Protein AF-A0A1R1YJP2-F1 (afdb_monomer_lite)

Sequence (552 aa):
MIERTWSIDQLESEEISKKDIIEFLHTNASNSFLIENKLNGKLQNVAKVSKKPALITAYNLLFETECFRAENEEEISAAKKEKPRAEVVKAAPEKVVEEVKEVPKFKKTVNKKGNNTLFPKKGDMVSVLYKGTFEDGKVFDSNIDKKGKSKPLRFKVGTGRVIRGWDEGLMTMSVGEKATLRIESDWACDPVIGAEKEEYNLVLEDTIGKKFAADEPVNQEVDFKRRFDFMQQHSGQHLLSAILENKYGAETVSWELGKKRSFVELKVSGGNKITEQVLESVERECNEAIVAGVEVKIEIKDSEKEERPESMPEDYVGGVVRFINIKGIDRNPCCGTHVERLSDLQILKLGVAESGRSGNVKVPFWVGQRVNDYLGSSILIEKQLNILLSTGPELYVDAVKRLLQNQRENLKTIKGLLIEIAAQEACTLANQIKAQIDAQNASGSENNKIVAKLHRADGTLDFILTVSNKATAELAGVLGAGRQTQVAVVVSAGSDKTGGPIIVFGNSAELIGETVEKLKDHFPELKGGGKPTRWQGKSAHWKGREAAFQSL

Secondary structure (DSSP, 8-state):
----SS-HHHHHSTTS-HHHHHHHHHHHB-HHHHHHTT--S-HHHHHHH--HHHHHHHHHHHHHHT-BPPTT----PPP--------------PPP-----PPP-EEEEEEE---SS--PPTT-EEEEEEEEEETT--EEEESB-TTS-B--EEEETTSSSS-HHHHHHHHTPPTT-EEEEEE-HHHH--TTS---S--EEEEEEEE---PPPTT---PPPP-HHHHHHHHHHHHHHHHHHHHHHHHH-EEEEEEEE-SS-EEEEEEE-TT----HHHHHHHHHHHHHHHHTT-BEEEEEEEGGGSPPPTTS-TT--SSEEEEEEETTTEEEE--S---SBGGGG--EEE---EE-GGG-EEEEEEETHHHHHHHHHHHHHHHHHHHHHTS-GGGHHHHHHHHHHHHHHHHHHHHHHHHHHHHHHHHHHHHHHHHHHHHHHHHT-S--EEEEEEEETT--HHHHHHHHHHHHHHTTTTS-TT-S-EEEEEEEES-TTT-EEEEEEES-HHHHHHHHHHHHHH-TT-EEEEETTEEEEEES--TTHHHHHHH-

Structure (mmCIF, N/CA/C/O backbone):
data_AF-A0A1R1YJP2-F1
#
_entry.id   AF-A0A1R1YJP2-F1
#
loop_
_atom_site.group_PDB
_atom_site.id
_atom_site.type_symbol
_atom_site.label_atom_id
_atom_site.label_alt_id
_atom_site.label_comp_id
_atom_site.label_asym_id
_atom_site.label_entity_id
_atom_site.label_seq_id
_atom_site.pdbx_PDB_ins_code
_atom_site.Cartn_x
_atom_site.Cartn_y
_atom_site.Cartn_z
_atom_site.occupancy
_atom_site.B_iso_or_equiv
_atom_site.auth_seq_id
_atom_site.auth_comp_id
_atom_site.auth_asym_id
_atom_site.auth_atom_id
_atom_site.pdbx_PDB_model_num
ATOM 1 N N . MET A 1 1 ? 19.714 11.465 3.414 1.00 54.19 1 MET A N 1
ATOM 2 C CA . MET A 1 1 ? 18.446 10.774 3.723 1.00 54.19 1 MET A CA 1
ATOM 3 C C . MET A 1 1 ? 17.939 11.354 5.025 1.00 54.19 1 MET A C 1
ATOM 5 O O . MET A 1 1 ? 18.766 11.650 5.876 1.00 54.19 1 MET A O 1
ATOM 9 N N . ILE A 1 2 ? 16.638 11.606 5.134 1.00 72.38 2 ILE A N 1
ATOM 10 C CA . ILE A 1 2 ? 16.030 12.138 6.356 1.00 72.38 2 ILE A CA 1
ATOM 11 C C . ILE A 1 2 ? 15.798 10.949 7.291 1.00 72.38 2 ILE A C 1
ATOM 13 O O . ILE A 1 2 ? 15.164 9.978 6.889 1.00 72.38 2 ILE A O 1
ATOM 17 N N . GLU A 1 3 ? 16.364 10.992 8.495 1.00 76.19 3 GLU A N 1
ATOM 18 C CA . GLU A 1 3 ? 16.235 9.928 9.497 1.00 76.19 3 GLU A CA 1
ATOM 19 C C . GLU A 1 3 ? 15.012 10.148 10.398 1.00 76.19 3 GLU A C 1
ATOM 21 O O . GLU A 1 3 ? 14.493 11.263 10.516 1.00 76.19 3 GLU A O 1
ATOM 26 N N . ARG A 1 4 ? 14.543 9.075 11.050 1.00 85.44 4 ARG A N 1
ATOM 27 C CA . ARG A 1 4 ? 13.465 9.167 12.041 1.00 85.44 4 ARG A CA 1
ATOM 28 C C . ARG A 1 4 ? 13.967 9.924 13.265 1.00 85.44 4 ARG A C 1
ATOM 30 O O . ARG A 1 4 ? 14.731 9.394 14.061 1.00 85.44 4 ARG A O 1
ATOM 37 N N . THR A 1 5 ? 13.495 11.153 13.429 1.00 83.25 5 THR A N 1
ATOM 38 C CA . THR A 1 5 ? 13.763 11.981 14.613 1.00 83.25 5 THR A CA 1
ATOM 39 C C . THR A 1 5 ? 13.174 11.391 15.893 1.00 83.25 5 THR A C 1
ATOM 41 O O . THR A 1 5 ? 13.728 11.607 16.966 1.00 83.25 5 THR A O 1
ATOM 44 N N . TRP A 1 6 ? 12.066 10.651 15.792 1.00 87.56 6 TRP A N 1
ATOM 45 C CA . TRP A 1 6 ? 11.344 10.139 16.954 1.00 87.56 6 TRP A CA 1
ATOM 46 C C . TRP A 1 6 ? 10.919 8.683 16.765 1.00 87.56 6 TRP A C 1
ATOM 48 O O . TRP A 1 6 ? 10.490 8.281 15.678 1.00 87.56 6 TRP A O 1
ATOM 58 N N . SER A 1 7 ? 11.006 7.895 17.839 1.00 82.56 7 SER A N 1
ATOM 59 C CA . SER A 1 7 ? 10.410 6.559 17.896 1.00 82.56 7 SER A CA 1
ATOM 60 C C . SER A 1 7 ? 8.882 6.637 18.017 1.00 82.56 7 SER A C 1
ATOM 62 O O . SER A 1 7 ? 8.318 7.679 18.358 1.00 82.56 7 SER A O 1
ATOM 64 N N . ILE A 1 8 ? 8.192 5.522 17.753 1.00 73.94 8 ILE A N 1
ATOM 65 C CA . ILE A 1 8 ? 6.727 5.441 17.896 1.00 73.94 8 ILE A CA 1
ATOM 66 C C . ILE A 1 8 ? 6.315 5.769 19.340 1.00 73.94 8 ILE A C 1
ATOM 68 O O . ILE A 1 8 ? 5.415 6.580 19.549 1.00 73.94 8 ILE A O 1
ATOM 72 N N . ASP A 1 9 ? 7.049 5.246 20.323 1.00 76.81 9 ASP A N 1
ATOM 73 C CA . ASP A 1 9 ? 6.791 5.496 21.745 1.00 76.81 9 ASP A CA 1
ATOM 74 C C . ASP A 1 9 ? 6.998 6.973 22.129 1.00 76.81 9 ASP A C 1
ATOM 76 O O . ASP A 1 9 ? 6.254 7.523 22.941 1.00 76.81 9 ASP A O 1
ATOM 80 N N . GLN A 1 10 ? 7.975 7.650 21.514 1.00 80.75 10 GLN A N 1
ATOM 81 C CA . GLN A 1 10 ? 8.209 9.084 21.721 1.00 80.75 10 GLN A CA 1
ATOM 82 C C . GLN A 1 10 ? 7.110 9.942 21.083 1.00 80.75 10 GLN A C 1
ATOM 84 O O . GLN A 1 10 ? 6.685 10.937 21.663 1.00 80.75 10 GLN A O 1
ATOM 89 N N . LEU A 1 11 ? 6.609 9.556 19.909 1.00 83.00 11 LEU A N 1
ATOM 90 C CA . LEU A 1 11 ? 5.522 10.262 19.224 1.00 83.00 11 LEU A CA 1
ATOM 91 C C . LEU A 1 11 ? 4.197 10.191 19.992 1.00 83.00 11 LEU A C 1
ATOM 93 O O . LEU A 1 11 ? 3.402 11.136 19.948 1.00 83.00 11 LEU A O 1
ATOM 97 N N . GLU A 1 12 ? 3.960 9.090 20.705 1.00 79.50 12 GLU A N 1
ATOM 98 C CA . GLU A 1 12 ? 2.789 8.907 21.565 1.00 79.50 12 GLU A CA 1
ATOM 99 C C . GLU A 1 12 ? 2.918 9.622 22.922 1.00 79.50 12 GLU A C 1
ATOM 101 O O . GLU A 1 12 ? 1.894 9.928 23.541 1.00 79.50 12 GLU A O 1
ATOM 106 N N . SER A 1 13 ? 4.137 9.973 23.350 1.00 84.38 13 SER A N 1
ATOM 107 C CA . SER A 1 13 ? 4.399 10.678 24.613 1.00 84.38 13 SER A CA 1
ATOM 108 C C . SER A 1 13 ? 3.902 12.132 24.593 1.00 84.38 13 SER A C 1
ATOM 110 O O . SER A 1 13 ? 3.737 12.740 23.534 1.00 84.38 13 SER A O 1
ATOM 112 N N . GLU A 1 14 ? 3.652 12.735 25.761 1.00 78.81 14 GLU A N 1
ATOM 113 C CA . GLU A 1 14 ? 3.252 14.152 25.855 1.00 78.81 14 GLU A CA 1
ATOM 114 C C . GLU A 1 14 ? 4.394 15.140 25.559 1.00 78.81 14 GLU A C 1
ATOM 116 O O . GLU A 1 14 ? 4.124 16.320 25.340 1.00 78.81 14 GLU A O 1
ATOM 121 N N . GLU A 1 15 ? 5.642 14.667 25.488 1.00 79.31 15 GLU A N 1
ATOM 122 C CA . GLU A 1 15 ? 6.829 15.506 25.277 1.00 79.31 15 GLU A CA 1
ATOM 123 C C . GLU A 1 15 ? 6.891 16.091 23.861 1.00 79.31 15 GLU A C 1
ATOM 125 O O . GLU A 1 15 ? 7.400 17.193 23.671 1.00 79.31 15 GLU A O 1
ATOM 130 N N . ILE A 1 16 ? 6.327 15.390 22.871 1.00 87.38 16 ILE A N 1
ATOM 131 C CA . ILE A 1 16 ? 6.286 15.857 21.482 1.00 87.38 16 ILE A CA 1
ATOM 132 C C . ILE A 1 16 ? 4.941 16.515 21.198 1.00 87.38 16 ILE A C 1
ATOM 134 O O . ILE A 1 16 ? 3.874 15.883 21.250 1.00 87.38 16 ILE A O 1
ATOM 138 N N . SER A 1 17 ? 4.962 17.800 20.850 1.00 89.25 17 SER A N 1
ATOM 139 C CA . SER A 1 17 ? 3.737 18.523 20.543 1.00 89.25 17 SER A CA 1
ATOM 140 C C . SER A 1 17 ? 3.237 18.194 19.131 1.00 89.25 17 SER A C 1
ATOM 142 O O . SER A 1 17 ? 3.983 17.815 18.229 1.00 89.25 17 SER A O 1
ATOM 144 N N . LYS A 1 18 ? 1.935 18.400 18.884 1.00 89.69 18 LYS A N 1
ATOM 145 C CA . LYS A 1 18 ? 1.376 18.286 17.520 1.00 89.69 18 LYS A CA 1
ATOM 146 C C . LYS A 1 18 ? 2.067 19.232 16.538 1.00 89.69 18 LYS A C 1
ATOM 148 O O . LYS A 1 18 ? 2.082 18.954 15.345 1.00 89.69 18 LYS A O 1
ATOM 153 N N . LYS A 1 19 ? 2.563 20.368 17.033 1.00 87.94 19 LYS A N 1
ATOM 154 C CA . LYS A 1 19 ? 3.185 21.400 16.212 1.00 87.94 19 LYS A CA 1
ATOM 155 C C . LYS A 1 19 ? 4.533 20.914 15.679 1.00 87.94 19 LYS A C 1
ATOM 157 O O . LYS A 1 19 ? 4.763 21.069 14.488 1.00 87.94 19 LYS A O 1
ATOM 162 N N . ASP A 1 20 ? 5.313 20.230 16.512 1.00 89.62 20 ASP A N 1
ATOM 163 C CA . ASP A 1 20 ? 6.629 19.690 16.142 1.00 89.62 20 ASP A CA 1
ATOM 164 C C . ASP A 1 20 ? 6.497 18.616 15.054 1.00 89.62 20 ASP A C 1
ATOM 166 O O . ASP A 1 20 ? 7.222 18.632 14.063 1.00 89.62 20 ASP A O 1
ATOM 170 N N . ILE A 1 21 ? 5.494 17.737 15.172 1.00 91.19 21 ILE A N 1
ATOM 171 C CA . ILE A 1 21 ? 5.219 16.707 14.156 1.00 91.19 21 ILE A CA 1
ATOM 172 C C . ILE A 1 21 ? 4.808 17.350 12.823 1.00 91.19 21 ILE A C 1
ATOM 174 O O . ILE A 1 21 ? 5.260 16.926 11.761 1.00 91.19 21 ILE A O 1
ATOM 178 N N . ILE A 1 22 ? 3.963 18.386 12.857 1.00 89.94 22 ILE A N 1
ATOM 179 C CA . ILE A 1 22 ? 3.540 19.099 11.641 1.00 89.94 22 ILE A CA 1
ATOM 180 C C . ILE A 1 22 ? 4.726 19.825 10.999 1.00 89.94 22 ILE A C 1
ATOM 182 O O . ILE A 1 22 ? 4.862 19.781 9.781 1.00 89.94 22 ILE A O 1
ATOM 186 N N . GLU A 1 23 ? 5.577 20.472 11.791 1.00 91.44 23 GLU A N 1
ATOM 187 C CA . GLU A 1 23 ? 6.758 21.199 11.316 1.00 91.44 23 GLU A CA 1
ATOM 188 C C . GLU A 1 23 ? 7.781 20.259 10.678 1.00 91.44 23 GLU A C 1
ATOM 190 O O . GLU A 1 23 ? 8.291 20.538 9.591 1.00 91.44 23 GLU A O 1
ATOM 195 N N . PHE A 1 24 ? 7.981 19.085 11.280 1.00 92.31 24 PHE A N 1
ATOM 196 C CA . PHE A 1 24 ? 8.791 18.032 10.690 1.00 92.31 24 PHE A CA 1
ATOM 197 C C . PHE A 1 24 ? 8.223 17.578 9.342 1.00 92.31 24 PHE A C 1
ATOM 199 O O . PHE A 1 24 ? 8.949 17.552 8.350 1.00 92.31 24 PHE A O 1
ATOM 206 N N . LEU A 1 25 ? 6.927 17.256 9.283 1.00 90.31 25 LEU A N 1
ATOM 207 C CA . LEU A 1 25 ? 6.276 16.813 8.048 1.00 90.31 25 LEU A CA 1
ATOM 208 C C . LEU A 1 25 ? 6.334 17.894 6.962 1.00 90.31 25 LEU A C 1
ATOM 210 O O . LEU A 1 25 ? 6.620 17.585 5.814 1.00 90.31 25 LEU A O 1
ATOM 214 N N . HIS A 1 26 ? 6.124 19.163 7.313 1.00 87.94 26 HIS A N 1
ATOM 215 C CA . HIS A 1 26 ? 6.186 20.285 6.369 1.00 87.94 26 HIS A CA 1
ATOM 216 C C . HIS A 1 26 ? 7.583 20.547 5.831 1.00 87.94 26 HIS A C 1
ATOM 218 O O . HIS A 1 26 ? 7.704 20.984 4.691 1.00 87.94 26 HIS A O 1
ATOM 224 N N . THR A 1 27 ? 8.613 20.288 6.632 1.00 88.00 27 THR A N 1
ATOM 225 C CA . THR A 1 27 ? 10.015 20.456 6.234 1.00 88.00 27 THR A CA 1
ATOM 226 C C . THR A 1 27 ? 10.480 19.307 5.340 1.00 88.00 27 THR A C 1
ATOM 228 O O . THR A 1 27 ? 11.178 19.535 4.355 1.00 88.00 27 THR A O 1
ATOM 231 N N . ASN A 1 28 ? 10.063 18.079 5.661 1.00 87.31 28 ASN A N 1
ATOM 232 C CA . ASN A 1 28 ? 10.691 16.858 5.155 1.00 87.31 28 ASN A CA 1
ATOM 233 C C . ASN A 1 28 ? 9.854 16.069 4.141 1.00 87.31 28 ASN A C 1
ATOM 235 O O . ASN A 1 28 ? 10.425 15.319 3.351 1.00 87.31 28 ASN A O 1
ATOM 239 N N . ALA A 1 29 ? 8.525 16.191 4.157 1.00 86.31 29 ALA A N 1
ATOM 240 C CA . ALA A 1 29 ? 7.655 15.465 3.235 1.00 86.31 29 ALA A CA 1
ATOM 241 C C . ALA A 1 29 ? 7.499 16.199 1.902 1.00 86.31 29 ALA A C 1
ATOM 243 O O . ALA A 1 29 ? 7.516 17.431 1.854 1.00 86.31 29 ALA A O 1
ATOM 244 N N . SER A 1 30 ? 7.293 15.441 0.824 1.00 88.25 30 SER A N 1
ATOM 245 C CA . SER A 1 30 ? 7.030 16.025 -0.487 1.00 88.25 30 SER A CA 1
ATOM 246 C C . SER A 1 30 ? 5.714 16.803 -0.515 1.00 88.25 30 SER A C 1
ATOM 248 O O . SER A 1 30 ? 4.760 16.533 0.228 1.00 88.25 30 SER A O 1
ATOM 250 N N . ASN A 1 31 ? 5.624 17.759 -1.438 1.00 82.69 31 ASN A N 1
ATOM 251 C CA . ASN A 1 31 ? 4.418 18.568 -1.606 1.00 82.69 31 ASN A CA 1
ATOM 252 C C . ASN A 1 31 ? 3.178 17.709 -1.943 1.00 82.69 31 ASN A C 1
ATOM 254 O O . ASN A 1 31 ? 2.073 18.023 -1.494 1.00 82.69 31 ASN A O 1
ATOM 258 N N . SER A 1 32 ? 3.339 16.604 -2.685 1.00 78.88 32 SER A N 1
ATOM 259 C CA . SER A 1 32 ? 2.242 15.663 -2.968 1.00 78.88 32 SER A CA 1
ATOM 260 C C . SER A 1 32 ? 1.783 14.918 -1.713 1.00 78.88 32 SER A C 1
ATOM 262 O O . SER A 1 32 ? 0.580 14.830 -1.466 1.00 78.88 32 SER A O 1
ATOM 264 N N . PHE A 1 33 ? 2.724 14.474 -0.876 1.00 88.69 33 PHE A N 1
ATOM 265 C CA . PHE A 1 33 ? 2.431 13.752 0.361 1.00 88.69 33 PHE A CA 1
ATOM 266 C C . PHE A 1 33 ? 1.620 14.601 1.349 1.00 88.69 33 PHE A C 1
ATOM 268 O O . PHE A 1 33 ? 0.655 14.127 1.958 1.00 88.69 33 PHE A O 1
ATOM 275 N N . LEU A 1 34 ? 1.975 15.884 1.483 1.00 87.69 34 LEU A N 1
ATOM 276 C CA . LEU A 1 34 ? 1.256 16.823 2.347 1.00 87.69 34 LEU A CA 1
ATOM 277 C C . LEU A 1 34 ? -0.183 17.063 1.874 1.00 87.69 34 LEU A C 1
ATOM 279 O O . LEU A 1 34 ? -1.080 17.210 2.704 1.00 87.69 34 LEU A O 1
ATOM 283 N N . ILE A 1 35 ? -0.426 17.094 0.561 1.00 81.25 35 ILE A N 1
ATOM 284 C CA . ILE A 1 35 ? -1.771 17.268 -0.009 1.00 81.25 35 ILE A CA 1
ATOM 285 C C . ILE A 1 35 ? -2.628 16.017 0.227 1.00 81.25 35 ILE A C 1
ATOM 287 O O . ILE A 1 35 ? -3.758 16.136 0.703 1.00 81.25 35 ILE A O 1
ATOM 291 N N . GLU A 1 36 ? -2.093 14.827 -0.050 1.00 80.94 36 GLU A N 1
ATOM 292 C CA . GLU A 1 36 ? -2.804 13.549 0.113 1.00 80.94 36 GLU A CA 1
ATOM 293 C C . GLU A 1 36 ? -3.234 13.304 1.564 1.00 80.94 36 GLU A C 1
ATOM 295 O O . GLU A 1 36 ? -4.360 12.875 1.827 1.00 80.94 36 GLU A O 1
ATOM 300 N N . ASN A 1 37 ? -2.380 13.679 2.519 1.00 84.25 37 ASN A N 1
ATOM 301 C CA . ASN A 1 37 ? -2.656 13.540 3.947 1.00 84.25 37 ASN A CA 1
ATOM 302 C C . ASN A 1 37 ? -3.416 14.737 4.553 1.00 84.25 37 ASN A C 1
ATOM 304 O O . ASN A 1 37 ? -3.619 14.783 5.766 1.00 84.25 37 ASN A O 1
ATOM 308 N N . LYS A 1 38 ? -3.871 15.700 3.733 1.00 85.62 38 LYS A N 1
ATOM 309 C CA . LYS A 1 38 ? -4.572 16.933 4.164 1.00 85.62 38 LYS A CA 1
ATOM 310 C C . LYS A 1 38 ? -3.783 17.765 5.180 1.00 85.62 38 LYS A C 1
ATOM 312 O O . LYS A 1 38 ? -4.355 18.427 6.047 1.00 85.62 38 LYS A O 1
ATOM 317 N N . LEU A 1 39 ? -2.462 17.721 5.072 1.00 88.12 39 LEU A N 1
ATOM 318 C CA . LEU A 1 39 ? -1.533 18.487 5.891 1.00 88.12 39 LEU A CA 1
ATOM 319 C C . LEU A 1 39 ? -1.061 19.755 5.180 1.00 88.12 39 LEU A C 1
ATOM 321 O O . LEU A 1 39 ? -0.306 20.513 5.764 1.00 88.12 39 LEU A O 1
ATOM 325 N N . ASN A 1 40 ? -1.498 20.038 3.955 1.00 84.62 40 ASN A N 1
ATOM 326 C CA . ASN A 1 40 ? -1.121 21.242 3.222 1.00 84.62 40 ASN A CA 1
ATOM 327 C C . ASN A 1 40 ? -1.753 22.527 3.812 1.00 84.62 40 ASN A C 1
ATOM 329 O O . ASN A 1 40 ? -2.931 22.563 4.165 1.00 84.62 40 ASN A O 1
ATOM 333 N N . GLY A 1 41 ? -0.982 23.620 3.875 1.00 79.44 41 GLY A N 1
ATOM 334 C CA . GLY A 1 41 ? -1.446 24.944 4.322 1.00 79.44 41 GLY A CA 1
ATOM 335 C C . GLY A 1 41 ? -0.710 25.488 5.551 1.00 79.44 41 GLY A C 1
ATOM 336 O O . GLY A 1 41 ? 0.253 24.907 6.026 1.00 79.44 41 GLY A O 1
ATOM 337 N N . LYS A 1 42 ? -1.145 26.638 6.089 1.00 80.94 42 LYS A N 1
ATOM 338 C CA . LYS A 1 42 ? -0.459 27.275 7.232 1.00 80.94 42 LYS A CA 1
ATOM 339 C C . LYS A 1 42 ? -0.457 26.355 8.461 1.00 80.94 42 LYS A C 1
ATOM 341 O O . LYS A 1 42 ? -1.529 25.907 8.873 1.00 80.94 42 LYS A O 1
ATOM 346 N N . LEU A 1 43 ? 0.703 26.192 9.109 1.00 84.00 43 LEU A N 1
ATOM 347 C CA . LEU A 1 43 ? 0.898 25.359 10.311 1.00 84.00 43 LEU A CA 1
ATOM 348 C C . LEU A 1 43 ? -0.206 25.533 11.369 1.00 84.00 43 LEU A C 1
ATOM 350 O O . LEU A 1 43 ? -0.732 24.556 11.895 1.00 84.00 43 LEU A O 1
ATOM 354 N N . GLN A 1 44 ? -0.612 26.777 11.646 1.00 80.19 44 GLN A N 1
ATOM 355 C CA . GLN A 1 44 ? -1.656 27.084 12.633 1.00 80.19 44 GLN A CA 1
ATOM 356 C C . GLN A 1 44 ? -3.031 26.496 12.280 1.00 80.19 44 GLN A C 1
ATOM 358 O O . GLN A 1 44 ? -3.797 26.150 13.177 1.00 80.19 44 GLN A O 1
ATOM 363 N N . ASN A 1 45 ? -3.361 26.382 10.993 1.00 80.12 45 ASN A N 1
ATOM 364 C CA . ASN A 1 45 ? -4.627 25.807 10.542 1.00 80.12 45 ASN A CA 1
ATOM 365 C C . ASN A 1 45 ? -4.564 24.277 10.570 1.00 80.12 45 ASN A C 1
ATOM 367 O O . ASN A 1 45 ? -5.490 23.638 11.065 1.00 80.12 45 ASN A O 1
ATOM 371 N N . VAL A 1 46 ? -3.443 23.698 10.132 1.00 85.38 46 VAL A N 1
ATOM 372 C CA . VAL A 1 46 ? -3.212 22.245 10.170 1.00 85.38 46 VAL A CA 1
ATOM 373 C C . VAL A 1 46 ? -3.239 21.733 11.613 1.00 85.38 46 VAL A C 1
ATOM 375 O O . VAL A 1 46 ? -3.892 20.729 11.890 1.00 85.38 46 VAL A O 1
ATOM 378 N N . ALA A 1 47 ? -2.638 22.467 12.556 1.00 85.81 47 ALA A N 1
ATOM 379 C CA . ALA A 1 47 ? -2.631 22.128 13.981 1.00 85.81 47 ALA A CA 1
ATOM 380 C C . ALA A 1 47 ? -4.017 22.206 14.648 1.00 85.81 47 ALA A C 1
ATOM 382 O O . ALA A 1 47 ? -4.275 21.487 15.615 1.00 85.81 47 ALA A O 1
ATOM 383 N N . LYS A 1 48 ? -4.921 23.059 14.140 1.00 84.69 48 LYS A N 1
ATOM 384 C CA . LYS A 1 48 ? -6.310 23.158 14.623 1.00 84.69 48 LYS A CA 1
ATOM 385 C C . LYS A 1 48 ? -7.181 22.000 14.135 1.00 84.69 48 LYS A C 1
ATOM 387 O O . LYS A 1 48 ? -8.052 21.551 14.874 1.00 84.69 48 LYS A O 1
ATOM 392 N N . VAL A 1 49 ? -6.964 21.541 12.902 1.00 83.44 49 VAL A N 1
ATOM 393 C CA . VAL A 1 49 ? -7.816 20.536 12.241 1.00 83.44 49 VAL A CA 1
ATOM 394 C C . VAL A 1 49 ? -7.316 19.104 12.481 1.00 83.44 49 VAL A C 1
ATOM 396 O O . VAL A 1 49 ? -8.123 18.182 12.608 1.00 83.44 49 VAL A O 1
ATOM 399 N N . SER A 1 50 ? -6.002 18.903 12.593 1.00 87.12 50 SER A N 1
ATOM 400 C CA . SER A 1 50 ? -5.389 17.571 12.667 1.00 87.12 50 SER A CA 1
ATOM 401 C C . SER A 1 50 ? -5.283 17.049 14.103 1.00 87.12 50 SER A C 1
ATOM 403 O O . SER A 1 50 ? -4.834 17.736 15.025 1.00 87.12 50 SER A O 1
ATOM 405 N N . LYS A 1 51 ? -5.681 15.788 14.310 1.00 91.50 51 LYS A N 1
ATOM 406 C CA . LYS A 1 51 ? -5.533 15.090 15.598 1.00 91.50 51 LYS A CA 1
ATOM 407 C C . LYS A 1 51 ? -4.158 14.423 15.682 1.00 91.50 51 LYS A C 1
ATOM 409 O O . LYS A 1 51 ? -3.672 13.912 14.681 1.00 91.50 51 LYS A O 1
ATOM 414 N N . LYS A 1 52 ? -3.573 14.364 16.887 1.00 87.38 52 LYS A N 1
ATOM 415 C CA . LYS A 1 52 ? -2.230 13.795 17.119 1.00 87.38 52 LYS A CA 1
ATOM 416 C C . LYS A 1 52 ? -2.065 12.372 16.548 1.00 87.38 52 LYS A C 1
ATOM 418 O O . LYS A 1 52 ? -1.112 12.184 15.808 1.00 87.38 52 LYS A O 1
ATOM 423 N N . PRO A 1 53 ? -3.012 11.427 16.726 1.00 89.56 53 PRO A N 1
ATOM 424 C CA . PRO A 1 53 ? -2.883 10.092 16.133 1.00 89.56 53 PRO A CA 1
ATOM 425 C C . PRO A 1 53 ? -2.783 10.101 14.601 1.00 89.56 53 PRO A C 1
ATOM 427 O O . PRO A 1 53 ? -1.975 9.376 14.042 1.00 89.56 53 PRO A O 1
ATOM 430 N N . ALA A 1 54 ? -3.536 10.972 13.919 1.00 85.75 54 ALA A N 1
ATOM 431 C CA . ALA A 1 54 ? -3.471 11.089 12.461 1.00 85.75 54 ALA A CA 1
ATOM 432 C C . ALA A 1 54 ? -2.118 11.648 11.982 1.00 85.75 54 ALA A C 1
ATOM 434 O O . ALA A 1 54 ? -1.629 11.255 10.929 1.00 85.75 54 ALA A O 1
ATOM 435 N N . LEU A 1 55 ? -1.496 12.529 12.774 1.00 90.50 55 LEU A N 1
ATOM 436 C CA . LEU A 1 55 ? -0.155 13.053 12.502 1.00 90.50 55 LEU A CA 1
ATOM 437 C C . LEU A 1 55 ? 0.926 11.981 12.695 1.00 90.50 55 LEU A C 1
ATOM 439 O O . LEU A 1 55 ? 1.859 11.927 11.906 1.00 90.50 55 LEU A O 1
ATOM 443 N N . ILE A 1 56 ? 0.775 11.106 13.693 1.00 90.75 56 ILE A N 1
ATOM 444 C CA . ILE A 1 56 ? 1.672 9.960 13.914 1.00 90.75 56 ILE A CA 1
ATOM 445 C C . ILE A 1 56 ? 1.546 8.956 12.761 1.00 90.75 56 ILE A C 1
ATOM 447 O O . ILE A 1 56 ? 2.554 8.487 12.240 1.00 90.75 56 ILE A O 1
ATOM 451 N N . THR A 1 57 ? 0.321 8.670 12.302 1.00 90.00 57 THR A N 1
ATOM 452 C CA . THR A 1 57 ? 0.098 7.830 11.115 1.00 90.00 57 THR A CA 1
ATOM 453 C C . THR A 1 57 ? 0.757 8.431 9.876 1.00 90.00 57 THR A C 1
ATOM 455 O O . THR A 1 57 ? 1.462 7.718 9.172 1.00 90.00 57 THR A O 1
ATOM 458 N N . ALA A 1 58 ? 0.592 9.735 9.636 1.00 88.56 58 ALA A N 1
ATOM 459 C CA . ALA A 1 58 ? 1.243 10.415 8.518 1.00 88.56 58 ALA A CA 1
ATOM 460 C C . ALA A 1 58 ? 2.779 10.419 8.647 1.00 88.56 58 ALA A C 1
ATOM 462 O O . ALA A 1 58 ? 3.473 10.244 7.653 1.00 88.56 58 ALA A O 1
ATOM 463 N N . TYR A 1 59 ? 3.320 10.559 9.861 1.00 92.19 59 TYR A N 1
ATOM 464 C CA . TYR A 1 59 ? 4.757 10.441 10.118 1.00 92.19 59 TYR A CA 1
ATOM 465 C C . TYR A 1 59 ? 5.283 9.053 9.756 1.00 92.19 59 TYR A C 1
ATOM 467 O O . TYR A 1 59 ? 6.225 8.946 8.983 1.00 92.19 59 TYR A O 1
ATOM 475 N N . ASN A 1 60 ? 4.648 7.982 10.234 1.00 90.00 60 ASN A N 1
ATOM 476 C CA . ASN A 1 60 ? 5.071 6.623 9.892 1.00 90.00 60 ASN A CA 1
ATOM 477 C C . ASN A 1 60 ? 4.940 6.341 8.390 1.00 90.00 60 ASN A C 1
ATOM 479 O O . ASN A 1 60 ? 5.877 5.820 7.787 1.00 90.00 60 ASN A O 1
ATOM 483 N N . LEU A 1 61 ? 3.831 6.770 7.781 1.00 85.94 61 LEU A N 1
ATOM 484 C CA . LEU A 1 61 ? 3.579 6.591 6.355 1.00 85.94 61 LEU A CA 1
ATOM 485 C C . LEU A 1 61 ? 4.629 7.303 5.489 1.00 85.94 61 LEU A C 1
ATOM 487 O O . LEU A 1 61 ? 5.018 6.764 4.458 1.00 85.94 61 LEU A O 1
ATOM 491 N N . LEU A 1 62 ? 5.132 8.472 5.906 1.00 88.50 62 LEU A N 1
ATOM 492 C CA . LEU A 1 62 ? 6.203 9.185 5.199 1.00 88.50 62 LEU A CA 1
ATOM 493 C C . LEU A 1 62 ? 7.475 8.334 5.088 1.00 88.50 62 LEU A C 1
ATOM 495 O O . LEU A 1 62 ? 8.075 8.257 4.019 1.00 88.50 62 LEU A O 1
ATOM 499 N N . PHE A 1 63 ? 7.868 7.677 6.182 1.00 86.00 63 PHE A N 1
ATOM 500 C CA . PHE A 1 63 ? 9.054 6.819 6.208 1.00 86.00 63 PHE A CA 1
ATOM 501 C C . PHE A 1 63 ? 8.828 5.469 5.521 1.00 86.00 63 PHE A C 1
ATOM 503 O O . PHE A 1 63 ? 9.765 4.928 4.951 1.00 86.00 63 PHE A O 1
ATOM 510 N N . GLU A 1 64 ? 7.610 4.924 5.550 1.00 80.88 64 GLU A N 1
ATOM 511 C CA . GLU A 1 64 ? 7.268 3.683 4.835 1.00 80.88 64 GLU A CA 1
ATOM 512 C C . GLU A 1 64 ? 7.217 3.872 3.314 1.00 80.88 64 GLU A C 1
ATOM 514 O O . GLU A 1 64 ? 7.589 2.975 2.561 1.00 80.88 64 GLU A O 1
ATOM 519 N N . THR A 1 65 ? 6.746 5.034 2.857 1.00 73.69 65 THR A N 1
ATOM 520 C CA . THR A 1 65 ? 6.584 5.347 1.426 1.00 73.69 65 THR A CA 1
ATOM 521 C C . THR A 1 65 ? 7.790 6.059 0.816 1.00 73.69 65 THR A C 1
ATOM 523 O O . THR A 1 65 ? 7.847 6.220 -0.401 1.00 73.69 65 THR A O 1
ATOM 526 N N . GLU A 1 66 ? 8.746 6.485 1.647 1.00 84.94 66 GLU A N 1
ATOM 527 C CA . GLU A 1 66 ? 9.915 7.289 1.268 1.00 84.94 66 GLU A CA 1
ATOM 528 C C . GLU A 1 66 ? 9.559 8.565 0.475 1.00 84.94 66 GLU A C 1
ATOM 530 O O . GLU A 1 66 ? 10.360 9.069 -0.316 1.00 84.94 66 GLU A O 1
ATOM 535 N N . CYS A 1 67 ? 8.364 9.128 0.689 1.00 78.56 67 CYS A N 1
ATOM 536 C CA . CYS A 1 67 ? 7.871 10.326 0.000 1.00 78.56 67 CYS A CA 1
ATOM 537 C C . CYS A 1 67 ? 8.480 11.631 0.551 1.00 78.56 67 CYS A C 1
ATOM 539 O O . CYS A 1 67 ? 7.768 12.579 0.895 1.00 78.56 67 CYS A O 1
ATOM 541 N N . PHE A 1 68 ? 9.806 11.683 0.654 1.00 88.88 68 PHE A N 1
ATOM 542 C CA . PHE A 1 68 ? 10.542 12.851 1.127 1.00 88.88 68 PHE A CA 1
ATOM 543 C C . PHE A 1 68 ? 10.639 13.947 0.064 1.00 88.88 68 PHE A C 1
ATOM 545 O O . PHE A 1 68 ? 10.608 13.689 -1.141 1.00 88.88 68 PHE A O 1
ATOM 552 N N . ARG A 1 69 ? 10.781 15.186 0.527 1.00 83.62 69 ARG A N 1
ATOM 553 C CA . ARG A 1 69 ? 10.960 16.365 -0.318 1.00 83.62 69 ARG A CA 1
ATOM 554 C C . ARG A 1 69 ? 12.261 16.263 -1.126 1.00 83.62 69 ARG A C 1
ATOM 556 O O . ARG A 1 69 ? 13.313 15.940 -0.575 1.00 83.62 69 ARG A O 1
ATOM 563 N N . ALA A 1 70 ? 12.198 16.558 -2.424 1.00 71.81 70 ALA A N 1
ATOM 564 C CA . ALA A 1 70 ? 13.381 16.686 -3.279 1.00 71.81 70 ALA A CA 1
ATOM 565 C C . ALA A 1 70 ? 13.996 18.095 -3.157 1.00 71.81 70 ALA A C 1
ATOM 567 O O . ALA A 1 70 ? 13.271 19.054 -2.904 1.00 71.81 70 ALA A O 1
ATOM 568 N N . GLU A 1 71 ? 15.304 18.240 -3.408 1.00 54.28 71 GLU A N 1
ATOM 569 C CA . GLU A 1 71 ? 16.060 19.513 -3.292 1.00 54.28 71 GLU A CA 1
ATOM 570 C C . GLU A 1 71 ? 15.486 20.682 -4.130 1.00 54.28 71 GLU A C 1
ATOM 572 O O . GLU A 1 71 ? 15.836 21.833 -3.894 1.00 54.28 71 GLU A O 1
ATOM 577 N N . ASN A 1 72 ? 14.562 20.404 -5.059 1.00 51.75 72 ASN A N 1
ATOM 578 C CA . ASN A 1 72 ? 13.967 21.375 -5.982 1.00 51.75 72 ASN A CA 1
ATOM 579 C C . ASN A 1 72 ? 12.480 21.693 -5.689 1.00 51.75 72 ASN A C 1
ATOM 581 O O . ASN A 1 72 ? 11.834 22.356 -6.499 1.00 51.75 72 ASN A O 1
ATOM 585 N N . GLU A 1 73 ? 11.892 21.188 -4.596 1.00 54.41 73 GLU A N 1
ATOM 586 C CA . GLU A 1 73 ? 10.493 21.482 -4.237 1.00 54.41 73 GLU A CA 1
ATOM 587 C C . GLU A 1 73 ? 10.388 22.727 -3.337 1.00 54.41 73 GLU A C 1
ATOM 589 O O . GLU A 1 73 ? 10.686 22.663 -2.146 1.00 54.41 73 GLU A O 1
ATOM 594 N N . GLU A 1 74 ? 9.904 23.848 -3.886 1.00 55.97 74 GLU A N 1
ATOM 595 C CA . GLU A 1 74 ? 9.631 25.077 -3.120 1.00 55.97 74 GLU A CA 1
ATOM 596 C C . GLU A 1 74 ? 8.516 24.904 -2.061 1.00 55.97 74 GLU A C 1
ATOM 598 O O . GLU A 1 74 ? 7.619 24.054 -2.179 1.00 55.97 74 GLU A O 1
ATOM 603 N N . GLU A 1 75 ? 8.560 25.748 -1.021 1.00 50.62 75 GLU A N 1
ATOM 604 C CA . GLU A 1 75 ? 7.565 25.810 0.056 1.00 50.62 75 GLU A CA 1
ATOM 605 C C . GLU A 1 75 ? 6.177 26.240 -0.451 1.00 50.62 75 GLU A C 1
ATOM 607 O O . GLU A 1 75 ? 6.017 27.260 -1.124 1.00 50.62 75 GLU A O 1
ATOM 612 N N . ILE A 1 76 ? 5.124 25.527 -0.030 1.00 43.97 76 ILE A N 1
ATOM 613 C CA . ILE A 1 76 ? 3.736 25.960 -0.242 1.00 43.97 76 ILE A CA 1
ATOM 614 C C . ILE A 1 76 ? 3.415 27.098 0.740 1.00 43.97 76 ILE A C 1
ATOM 616 O O . ILE A 1 76 ? 2.773 26.895 1.774 1.00 43.97 76 ILE A O 1
ATOM 620 N N . SER A 1 77 ? 3.824 28.321 0.407 1.00 36.69 77 SER A N 1
ATOM 621 C CA . SER A 1 77 ? 3.216 29.523 0.981 1.00 36.69 77 SER A CA 1
ATOM 622 C C . SER A 1 77 ? 2.014 29.958 0.124 1.00 36.69 77 SER A C 1
ATOM 624 O O . SER A 1 77 ? 1.976 29.805 -1.093 1.00 36.69 77 SER A O 1
ATOM 626 N N . ALA A 1 78 ? 0.941 30.364 0.799 1.00 36.00 78 ALA A N 1
ATOM 627 C CA . ALA A 1 78 ? -0.428 30.389 0.287 1.00 36.00 78 ALA A CA 1
ATOM 628 C C . ALA A 1 78 ? -0.648 31.197 -1.014 1.00 36.00 78 ALA A C 1
ATOM 630 O O . ALA A 1 78 ? -0.264 32.356 -1.124 1.00 36.00 78 ALA A O 1
ATOM 631 N N . ALA A 1 79 ? -1.400 30.611 -1.950 1.00 30.86 79 ALA A N 1
ATOM 632 C CA . ALA A 1 79 ? -1.801 31.226 -3.213 1.00 30.86 79 ALA A CA 1
ATOM 633 C C . ALA A 1 79 ? -2.644 32.513 -3.054 1.00 30.86 79 ALA A C 1
ATOM 635 O O . ALA A 1 79 ? -3.720 32.470 -2.448 1.00 30.86 79 ALA A O 1
ATOM 636 N N . LYS A 1 80 ? -2.228 33.607 -3.723 1.00 28.73 80 LYS A N 1
ATOM 637 C CA . LYS A 1 80 ? -3.026 34.341 -4.740 1.00 28.73 80 LYS A CA 1
ATOM 638 C C . LYS A 1 80 ? -2.266 35.519 -5.402 1.00 28.73 80 LYS A C 1
ATOM 640 O O . LYS A 1 80 ? -1.835 36.423 -4.705 1.00 28.73 80 LYS A O 1
ATOM 645 N N . LYS A 1 81 ? -2.325 35.522 -6.751 1.00 29.06 81 LYS A N 1
ATOM 646 C CA . LYS A 1 81 ? -2.268 36.630 -7.746 1.00 29.06 81 LYS A CA 1
ATOM 647 C C . LYS A 1 81 ? -0.967 37.450 -7.909 1.00 29.06 81 LYS A C 1
ATOM 649 O O . LYS A 1 81 ? -0.747 38.365 -7.138 1.00 29.06 81 LYS A O 1
ATOM 654 N N . GLU A 1 82 ? -0.231 37.234 -9.011 1.00 23.47 82 GLU A N 1
ATOM 655 C CA . GLU A 1 82 ? -0.075 38.153 -10.172 1.00 23.47 82 GLU A CA 1
ATOM 656 C C . GLU A 1 82 ? 0.978 37.645 -11.188 1.00 23.47 82 GLU A C 1
ATOM 658 O O . GLU A 1 82 ? 1.742 36.729 -10.904 1.00 23.47 82 GLU A O 1
ATOM 663 N N . LYS A 1 83 ? 0.922 38.175 -12.419 1.00 22.78 83 LYS A N 1
ATOM 664 C CA . LYS A 1 83 ? 1.662 37.781 -13.641 1.00 22.78 83 LYS A CA 1
ATOM 665 C C . LYS A 1 83 ? 2.870 38.737 -13.882 1.00 22.78 83 LYS A C 1
ATOM 667 O O . LYS A 1 83 ? 3.011 39.704 -13.146 1.00 22.78 83 LYS A O 1
ATOM 672 N N . PRO A 1 84 ? 3.721 38.506 -14.903 1.00 36.09 84 PRO A N 1
ATOM 673 C CA . PRO A 1 84 ? 5.153 38.199 -14.802 1.00 36.09 84 PRO A CA 1
ATOM 674 C C . PRO A 1 84 ? 6.103 39.417 -14.847 1.00 36.09 84 PRO A C 1
ATOM 676 O O . PRO A 1 84 ? 5.778 40.439 -15.450 1.00 36.09 84 PRO A O 1
ATOM 679 N N . ARG A 1 85 ? 7.345 39.254 -14.356 1.00 21.41 85 ARG A N 1
ATOM 680 C CA . ARG A 1 85 ? 8.503 40.026 -14.844 1.00 21.41 85 ARG A CA 1
ATOM 681 C C . ARG A 1 85 ? 9.822 39.274 -14.644 1.00 21.41 85 ARG A C 1
ATOM 683 O O . ARG A 1 85 ? 10.078 38.733 -13.576 1.00 21.41 85 ARG A O 1
ATOM 690 N N . ALA A 1 86 ? 10.624 39.252 -15.704 1.00 28.75 86 ALA A N 1
ATOM 691 C CA . ALA A 1 86 ? 11.990 38.750 -15.734 1.00 28.75 86 ALA A CA 1
ATOM 692 C C . ALA A 1 86 ? 12.948 39.676 -14.969 1.00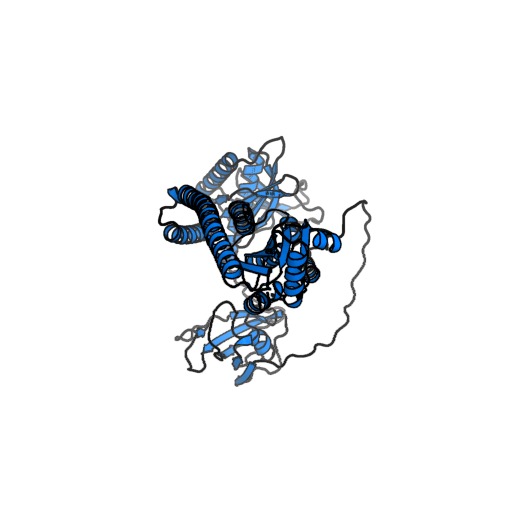 28.75 86 ALA A C 1
ATOM 694 O O . ALA A 1 86 ? 12.830 40.890 -15.116 1.00 28.75 86 ALA A O 1
ATOM 695 N N . GLU A 1 87 ? 13.928 39.107 -14.259 1.00 24.12 87 GLU A N 1
ATOM 696 C CA . GLU A 1 87 ? 15.277 39.675 -14.134 1.00 24.12 87 GLU A CA 1
ATOM 697 C C . GLU A 1 87 ? 16.285 38.655 -13.569 1.00 24.12 87 GLU A C 1
ATOM 699 O O . GLU A 1 87 ? 15.991 37.846 -12.694 1.00 24.12 87 GLU A O 1
ATOM 704 N N . VAL A 1 88 ? 17.479 38.701 -14.154 1.00 27.45 88 VAL A N 1
ATOM 705 C CA . VAL A 1 88 ? 18.714 37.965 -13.846 1.00 27.45 88 VAL A CA 1
ATOM 706 C C . VAL A 1 88 ? 19.328 38.499 -12.539 1.00 27.45 88 VAL A C 1
ATOM 708 O O . VAL A 1 88 ? 19.159 39.685 -12.287 1.00 27.45 88 VAL A O 1
ATOM 711 N N . VAL A 1 89 ? 20.093 37.692 -11.770 1.00 26.36 89 VAL A N 1
ATOM 712 C CA . VAL A 1 89 ? 21.423 38.037 -11.170 1.00 26.36 89 VAL A CA 1
ATOM 713 C C . VAL A 1 89 ? 21.942 36.976 -10.161 1.00 26.36 89 VAL A C 1
ATOM 715 O O . VAL A 1 89 ? 21.369 36.757 -9.105 1.00 26.36 89 VAL A O 1
ATOM 718 N N . LYS A 1 90 ? 23.083 36.376 -10.547 1.00 21.94 90 LYS A N 1
ATOM 719 C CA . LYS A 1 90 ? 24.372 36.080 -9.858 1.00 21.94 90 LYS A CA 1
ATOM 720 C C . LYS A 1 90 ? 24.454 35.514 -8.422 1.00 21.94 90 LYS A C 1
ATOM 722 O O . LYS A 1 90 ? 23.891 36.026 -7.467 1.00 21.94 90 LYS A O 1
ATOM 727 N N . ALA A 1 91 ? 25.365 34.541 -8.307 1.00 25.88 91 ALA A N 1
ATOM 728 C CA . ALA A 1 91 ? 25.862 33.864 -7.108 1.00 25.88 91 ALA A CA 1
ATOM 729 C C . ALA A 1 91 ? 26.939 34.640 -6.312 1.00 25.88 91 ALA A C 1
ATOM 731 O O . ALA A 1 91 ? 27.739 35.348 -6.925 1.00 25.88 91 ALA A O 1
ATOM 732 N N . ALA A 1 92 ? 26.988 34.410 -4.983 1.00 25.52 92 ALA A N 1
ATOM 733 C CA . ALA A 1 92 ? 28.158 34.217 -4.081 1.00 25.52 92 ALA A CA 1
ATOM 734 C C . ALA A 1 92 ? 27.730 34.370 -2.585 1.00 25.52 92 ALA A C 1
ATOM 736 O O . ALA A 1 92 ? 26.691 34.973 -2.332 1.00 25.52 92 ALA A O 1
ATOM 737 N N . PRO A 1 93 ? 28.561 34.022 -1.575 1.00 30.56 93 PRO A N 1
ATOM 738 C CA . PRO A 1 93 ? 29.001 32.692 -1.130 1.00 30.56 93 PRO A CA 1
ATOM 739 C C . PRO A 1 93 ? 28.562 32.358 0.330 1.00 30.56 93 PRO A C 1
ATOM 741 O O . PRO A 1 93 ? 28.231 33.244 1.117 1.00 30.56 93 PRO A O 1
ATOM 744 N N . GLU A 1 94 ? 28.595 31.074 0.707 1.00 26.72 94 GLU A N 1
ATOM 745 C CA . GLU A 1 94 ? 28.215 30.548 2.036 1.00 26.72 94 GLU A CA 1
ATOM 746 C C . GLU A 1 94 ? 29.235 30.842 3.160 1.00 26.72 94 GLU A C 1
ATOM 748 O O . GLU A 1 94 ? 30.449 30.853 2.944 1.00 26.72 94 GLU A O 1
ATOM 753 N N . LYS A 1 95 ? 28.726 31.035 4.390 1.00 25.44 95 LYS A N 1
ATOM 754 C CA . LYS A 1 95 ? 29.494 31.158 5.645 1.00 25.44 95 LYS A CA 1
ATOM 755 C C . LYS A 1 95 ? 29.556 29.818 6.392 1.00 25.44 95 LYS A C 1
ATOM 757 O O . LYS A 1 95 ? 28.555 29.124 6.513 1.00 25.44 95 LYS A O 1
ATOM 762 N N . VAL A 1 96 ? 30.735 29.523 6.938 1.00 26.70 96 VAL A N 1
ATOM 763 C CA . VAL A 1 96 ? 31.098 28.329 7.724 1.00 26.70 96 VAL A CA 1
ATOM 764 C C . VAL A 1 96 ? 30.510 28.390 9.144 1.00 26.70 96 VAL A C 1
ATOM 766 O O . VAL A 1 96 ? 30.623 29.423 9.802 1.00 26.70 96 VAL A O 1
ATOM 769 N N . VAL A 1 97 ? 29.943 27.277 9.626 1.00 29.84 97 VAL A N 1
ATOM 770 C CA . VAL A 1 97 ? 29.574 27.039 11.037 1.00 29.84 97 VAL A CA 1
ATOM 771 C C . VAL A 1 97 ? 30.400 25.851 11.549 1.00 29.84 97 VAL A C 1
ATOM 773 O O . VAL A 1 97 ? 30.500 24.836 10.863 1.00 29.84 97 VAL A O 1
ATOM 776 N N . GLU A 1 98 ? 31.043 26.002 12.709 1.00 28.30 98 GLU A N 1
ATOM 777 C CA . GLU A 1 98 ? 31.925 25.002 13.333 1.00 28.30 98 GLU A CA 1
ATOM 778 C C . GLU A 1 98 ? 31.151 23.787 13.885 1.00 28.30 98 GLU A C 1
ATOM 780 O O . GLU A 1 98 ? 30.131 23.930 14.557 1.00 28.30 98 GLU A O 1
ATOM 785 N N . GLU A 1 99 ? 31.662 22.585 13.602 1.00 30.67 99 GLU A N 1
ATOM 786 C CA . GLU A 1 99 ? 31.052 21.277 13.882 1.00 30.67 99 GLU A CA 1
ATOM 787 C C . GLU A 1 99 ? 31.594 20.681 15.201 1.00 30.67 99 GLU A C 1
ATOM 789 O O . GLU A 1 99 ? 32.804 20.490 15.363 1.00 30.67 99 GLU A O 1
ATOM 794 N N . VAL A 1 100 ? 30.707 20.345 16.145 1.00 31.83 100 VAL A N 1
ATOM 795 C CA . VAL A 1 100 ? 31.038 19.560 17.350 1.00 31.83 100 VAL A CA 1
ATOM 796 C C . VAL A 1 100 ? 31.240 18.099 16.928 1.00 31.83 100 VAL A C 1
ATOM 798 O O . VAL A 1 100 ? 30.285 17.434 16.539 1.00 31.83 100 VAL A O 1
ATOM 801 N N . LYS A 1 101 ? 32.478 17.588 16.965 1.00 37.84 101 LYS A N 1
ATOM 802 C CA . LYS A 1 101 ? 32.798 16.221 16.510 1.00 37.84 101 LYS A CA 1
ATOM 803 C C . LYS A 1 101 ? 32.448 15.165 17.565 1.00 37.84 101 LYS A C 1
ATOM 805 O O . LYS A 1 101 ? 33.072 15.111 18.623 1.00 37.84 101 LYS A O 1
ATOM 810 N N . GLU A 1 102 ? 31.477 14.315 17.240 1.00 56.94 102 GLU A N 1
ATOM 811 C CA . GLU A 1 102 ? 31.185 13.046 17.919 1.00 56.94 102 GLU A CA 1
ATOM 812 C C . GLU A 1 102 ? 32.437 12.138 17.932 1.00 56.94 102 GLU A C 1
ATOM 814 O O . GLU A 1 102 ? 33.237 12.157 16.992 1.00 56.94 102 GLU A O 1
ATOM 819 N N . VAL A 1 103 ? 32.643 11.361 19.003 1.00 71.12 103 VAL A N 1
ATOM 820 C CA . VAL A 1 103 ? 33.796 10.448 19.116 1.00 71.12 103 VAL A CA 1
ATOM 821 C C . VAL A 1 103 ? 33.627 9.292 18.115 1.00 71.12 103 VAL A C 1
ATOM 823 O O . VAL A 1 103 ? 32.584 8.639 18.144 1.00 71.12 103 VAL A O 1
ATOM 826 N N . PRO A 1 104 ? 34.619 8.998 17.250 1.00 79.06 104 PRO A N 1
ATOM 827 C CA . PRO A 1 104 ? 34.494 7.929 16.261 1.00 79.06 104 PRO A CA 1
ATOM 828 C C . PRO A 1 104 ? 34.315 6.549 16.909 1.00 79.06 104 PRO A C 1
ATOM 830 O O . PRO A 1 104 ? 35.184 6.110 17.662 1.00 79.06 104 PRO A O 1
ATOM 833 N N . LYS A 1 105 ? 33.239 5.828 16.564 1.00 81.44 105 LYS A N 1
ATOM 834 C CA . LYS A 1 105 ? 32.952 4.459 17.052 1.00 81.44 105 LYS A CA 1
ATOM 835 C C . LYS A 1 105 ? 33.577 3.360 16.179 1.00 81.44 105 LYS A C 1
ATOM 837 O O . LYS A 1 105 ? 32.989 2.307 15.919 1.00 81.44 105 LYS A O 1
ATOM 842 N N . PHE A 1 106 ? 34.777 3.622 15.666 1.00 82.25 106 PHE A N 1
ATOM 843 C CA . PHE A 1 106 ? 35.574 2.637 14.941 1.00 82.25 106 PHE A CA 1
ATOM 844 C C . PHE A 1 106 ? 37.053 2.750 15.310 1.00 82.25 106 PHE A C 1
ATOM 846 O O . PHE A 1 106 ? 37.577 3.830 15.583 1.00 82.25 106 PHE A O 1
ATOM 853 N N . LYS A 1 107 ? 37.762 1.623 15.247 1.00 80.69 107 LYS A N 1
ATOM 854 C CA . LYS A 1 107 ? 39.210 1.541 15.433 1.00 80.69 107 LYS A CA 1
ATOM 855 C C . LYS A 1 107 ? 39.868 1.036 14.157 1.00 80.69 107 LYS A C 1
ATOM 857 O O . LYS A 1 107 ? 39.567 -0.057 13.685 1.00 80.69 107 LYS A O 1
ATOM 862 N N . LYS A 1 108 ? 40.802 1.820 13.614 1.00 84.00 108 LYS A N 1
ATOM 863 C CA . LYS A 1 108 ? 41.605 1.440 12.446 1.00 84.00 108 LYS A CA 1
ATOM 864 C C . LYS A 1 108 ? 42.964 0.884 12.862 1.00 84.00 108 LYS A C 1
ATOM 866 O O . LYS A 1 108 ? 43.717 1.540 13.578 1.00 84.00 108 LYS A O 1
ATOM 871 N N . THR A 1 109 ? 43.321 -0.278 12.330 1.00 81.94 109 THR A N 1
ATOM 872 C CA . THR A 1 109 ? 44.667 -0.853 12.401 1.00 81.94 109 THR A CA 1
ATOM 873 C C . THR A 1 109 ? 45.234 -0.960 10.991 1.00 81.94 109 THR A C 1
ATOM 875 O O . THR A 1 109 ? 44.683 -1.655 10.144 1.00 81.94 109 THR A O 1
ATOM 878 N N . VAL A 1 110 ? 46.325 -0.246 10.709 1.00 81.19 110 VAL A N 1
ATOM 879 C CA . VAL A 1 110 ? 46.947 -0.250 9.377 1.00 81.19 110 VAL A CA 1
ATOM 880 C C . VAL A 1 110 ? 47.819 -1.496 9.229 1.00 81.19 110 VAL A C 1
ATOM 882 O O . VAL A 1 110 ? 48.834 -1.628 9.907 1.00 81.19 110 VAL A O 1
ATOM 885 N N . ASN A 1 111 ? 47.439 -2.387 8.313 1.00 77.38 111 ASN A N 1
ATOM 886 C CA . ASN A 1 111 ? 48.159 -3.627 8.011 1.00 77.38 111 ASN A CA 1
ATOM 887 C C . ASN A 1 111 ? 49.244 -3.405 6.942 1.00 77.38 111 ASN A C 1
ATOM 889 O O . ASN A 1 111 ? 50.309 -4.012 6.994 1.00 77.38 111 ASN A O 1
ATOM 893 N N . LYS A 1 112 ? 48.984 -2.525 5.967 1.00 79.69 112 LYS A N 1
ATOM 894 C CA . LYS A 1 112 ? 49.936 -2.065 4.946 1.00 79.69 112 LYS A CA 1
ATOM 895 C C . LYS A 1 112 ? 49.696 -0.582 4.701 1.00 79.69 112 LYS A C 1
ATOM 897 O O . LYS A 1 112 ? 48.571 -0.184 4.418 1.00 79.69 112 LYS A O 1
ATOM 902 N N . LYS A 1 113 ? 50.747 0.231 4.797 1.00 80.50 113 LYS A N 1
ATOM 903 C CA . LYS A 1 113 ? 50.645 1.673 4.540 1.00 80.50 113 LYS A CA 1
ATOM 904 C C . LYS A 1 113 ? 50.325 1.924 3.065 1.00 80.50 113 LYS A C 1
ATOM 906 O O . LYS A 1 113 ? 50.913 1.277 2.199 1.00 80.50 113 LYS A O 1
ATOM 911 N N . GLY A 1 114 ? 49.406 2.853 2.811 1.00 76.62 114 GLY A N 1
ATOM 912 C CA . GLY A 1 114 ? 49.162 3.388 1.477 1.00 76.62 114 GLY A CA 1
ATOM 913 C C . GLY A 1 114 ? 50.162 4.487 1.126 1.00 76.62 114 GLY A C 1
ATOM 914 O O . GLY A 1 114 ? 51.241 4.594 1.713 1.00 76.62 114 GLY A O 1
ATOM 915 N N . ASN A 1 115 ? 49.799 5.330 0.165 1.00 74.31 115 ASN A N 1
ATOM 916 C CA . ASN A 1 115 ? 50.670 6.390 -0.335 1.00 74.31 115 ASN A CA 1
ATOM 917 C C . ASN A 1 115 ? 50.771 7.627 0.577 1.00 74.31 115 ASN A C 1
ATOM 919 O O . ASN A 1 115 ? 51.498 8.553 0.223 1.00 74.31 115 ASN A O 1
ATOM 923 N N . ASN A 1 116 ? 50.029 7.676 1.696 1.00 75.56 116 ASN A N 1
ATOM 924 C CA . ASN A 1 116 ? 49.999 8.774 2.678 1.00 75.56 116 ASN A CA 1
ATOM 925 C C . ASN A 1 116 ? 49.845 10.194 2.091 1.00 75.56 116 ASN A C 1
ATOM 927 O O . ASN A 1 116 ? 50.189 11.180 2.738 1.00 75.56 116 ASN A O 1
ATOM 931 N N . THR A 1 117 ? 49.336 10.311 0.867 1.00 70.81 117 THR A N 1
ATOM 932 C CA . THR A 1 117 ? 49.252 11.578 0.122 1.00 70.81 117 THR A CA 1
ATOM 933 C C . THR A 1 117 ? 47.860 11.804 -0.449 1.00 70.81 117 THR A C 1
ATOM 935 O O . THR A 1 117 ? 47.404 12.942 -0.519 1.00 70.81 117 THR A O 1
ATOM 938 N N . LEU A 1 118 ? 47.155 10.734 -0.825 1.00 72.44 118 LEU A N 1
ATOM 939 C CA . LEU A 1 118 ? 45.796 10.797 -1.350 1.00 72.44 118 LEU A CA 1
ATOM 940 C C . LEU A 1 118 ? 44.832 10.163 -0.352 1.00 72.44 118 LEU A C 1
ATOM 942 O O . LEU A 1 118 ? 44.810 8.942 -0.216 1.00 72.44 118 LEU A O 1
ATOM 946 N N . PHE A 1 119 ? 44.034 11.003 0.301 1.00 81.25 119 PHE A N 1
ATOM 947 C CA . PHE A 1 119 ? 42.968 10.606 1.219 1.00 81.25 119 PHE A CA 1
ATOM 948 C C . PHE A 1 119 ? 41.605 10.894 0.566 1.00 81.25 119 PHE A C 1
ATOM 950 O O . PHE A 1 119 ? 41.445 11.987 0.007 1.00 81.25 119 PHE A O 1
ATOM 957 N N . PRO A 1 120 ? 40.644 9.951 0.590 1.00 82.94 120 PRO A N 1
ATOM 958 C CA . PRO A 1 120 ? 39.312 10.162 0.038 1.00 82.94 120 PRO A CA 1
ATOM 959 C C . PRO A 1 120 ? 38.581 11.296 0.764 1.00 82.94 120 PRO A C 1
ATOM 961 O O . PRO A 1 120 ? 38.572 11.346 1.995 1.00 82.94 120 PRO A O 1
ATOM 964 N N . LYS A 1 121 ? 37.930 12.184 0.011 1.00 83.44 121 LYS A N 1
ATOM 965 C CA . LYS A 1 121 ? 37.055 13.229 0.553 1.00 83.44 121 LYS A CA 1
ATOM 966 C C . LYS A 1 121 ? 35.587 12.862 0.366 1.00 83.44 121 LYS A C 1
ATOM 968 O O . LYS A 1 121 ? 35.230 12.054 -0.488 1.00 83.44 121 LYS A O 1
ATOM 973 N N . LYS A 1 122 ? 34.721 13.507 1.149 1.00 83.75 122 LYS A N 1
ATOM 974 C CA . LYS A 1 122 ? 33.265 13.393 1.016 1.00 83.75 122 LYS A CA 1
ATOM 975 C C . LYS A 1 122 ? 32.835 13.631 -0.441 1.00 83.75 122 LYS A C 1
ATOM 977 O O . LYS A 1 122 ? 33.107 14.688 -1.000 1.00 83.75 122 LYS A O 1
ATOM 982 N N . GLY A 1 123 ? 32.156 12.652 -1.035 1.00 76.25 123 GLY A N 1
ATOM 983 C CA . GLY A 1 123 ? 31.687 12.659 -2.423 1.00 76.25 123 GLY A CA 1
ATOM 984 C C . GLY A 1 123 ? 32.600 11.946 -3.428 1.00 76.25 123 GLY A C 1
ATOM 985 O O . GLY A 1 123 ? 32.138 11.662 -4.540 1.00 76.25 123 GLY A O 1
ATOM 986 N N . ASP A 1 124 ? 33.840 11.612 -3.056 1.00 73.12 124 ASP A N 1
ATOM 987 C CA . ASP A 1 124 ? 34.791 10.950 -3.951 1.00 73.12 124 ASP A CA 1
ATOM 988 C C . ASP A 1 124 ? 34.375 9.508 -4.244 1.00 73.12 124 ASP A C 1
ATOM 990 O O . ASP A 1 124 ? 33.931 8.764 -3.369 1.00 73.12 124 ASP A O 1
ATOM 994 N N . MET A 1 125 ? 34.559 9.085 -5.494 1.00 78.62 125 MET A N 1
ATOM 995 C CA . MET A 1 125 ? 34.373 7.688 -5.877 1.00 78.62 125 MET A CA 1
ATOM 996 C C . MET A 1 125 ? 35.546 6.844 -5.378 1.00 78.62 125 MET A C 1
ATOM 998 O O . MET A 1 125 ? 36.670 6.984 -5.860 1.00 78.62 125 MET A O 1
ATOM 1002 N N . VAL A 1 126 ? 35.265 5.914 -4.469 1.00 79.62 126 VAL A N 1
ATOM 1003 C CA . VAL A 1 126 ? 36.221 4.915 -3.989 1.00 79.62 126 VAL A CA 1
ATOM 1004 C C . VAL A 1 126 ? 35.946 3.555 -4.619 1.00 79.62 126 VAL A C 1
ATOM 1006 O O . VAL A 1 126 ? 34.830 3.254 -5.035 1.00 79.62 126 VAL A O 1
ATOM 1009 N N . SER A 1 127 ? 36.991 2.740 -4.727 1.00 77.81 127 SER A N 1
ATOM 1010 C CA . SER A 1 127 ? 36.943 1.360 -5.217 1.00 77.81 127 SER A CA 1
ATOM 1011 C C . SER A 1 127 ? 37.648 0.509 -4.182 1.00 77.81 127 SER A C 1
ATOM 1013 O O . SER A 1 127 ? 38.793 0.832 -3.905 1.00 77.81 127 SER A O 1
ATOM 1015 N N . VAL A 1 128 ? 36.981 -0.496 -3.615 1.00 77.88 128 VAL A N 1
ATOM 1016 C CA . VAL A 1 128 ? 37.418 -1.172 -2.384 1.00 77.88 128 VAL A CA 1
ATOM 1017 C C . VAL A 1 128 ? 37.279 -2.690 -2.504 1.00 77.88 128 VAL A C 1
ATOM 1019 O O . VAL A 1 128 ? 36.216 -3.176 -2.909 1.00 77.88 128 VAL A O 1
ATOM 1022 N N . LEU A 1 129 ? 38.303 -3.456 -2.117 1.00 78.25 129 LEU A N 1
ATOM 1023 C CA . LEU A 1 129 ? 38.142 -4.866 -1.744 1.00 78.25 129 LEU A CA 1
ATOM 1024 C C . LEU A 1 129 ? 37.992 -4.988 -0.234 1.00 78.25 129 LEU A C 1
ATOM 1026 O O . LEU A 1 129 ? 38.647 -4.270 0.517 1.00 78.25 129 LEU A O 1
ATOM 1030 N N . TYR A 1 130 ? 37.130 -5.889 0.217 1.00 80.44 130 TYR A N 1
ATOM 1031 C CA . TYR A 1 130 ? 36.889 -6.115 1.628 1.00 80.44 130 TYR A CA 1
ATOM 1032 C C . TYR A 1 130 ? 36.591 -7.574 1.943 1.00 80.44 130 TYR A C 1
ATOM 1034 O O . TYR A 1 130 ? 36.037 -8.326 1.137 1.00 80.44 130 TYR A O 1
ATOM 1042 N N . LYS A 1 131 ? 36.904 -7.928 3.186 1.00 79.75 131 LYS A N 1
ATOM 1043 C CA . LYS A 1 131 ? 36.456 -9.148 3.842 1.00 79.75 131 LYS A CA 1
ATOM 1044 C C . LYS A 1 131 ? 35.934 -8.792 5.232 1.00 79.75 131 LYS A C 1
ATOM 1046 O O . LYS A 1 131 ? 36.704 -8.320 6.068 1.00 79.75 131 LYS A O 1
ATOM 1051 N N . GLY A 1 132 ? 34.639 -9.001 5.448 1.00 79.19 132 GLY A N 1
ATOM 1052 C CA . GLY A 1 132 ? 33.944 -8.822 6.718 1.00 79.19 132 GLY A CA 1
ATOM 1053 C C . GLY A 1 132 ? 33.898 -10.116 7.522 1.00 79.19 132 GLY A C 1
ATOM 1054 O O . GLY A 1 132 ? 33.460 -11.159 7.031 1.00 79.19 132 GLY A O 1
ATOM 1055 N N . THR A 1 133 ? 34.365 -10.048 8.762 1.00 72.88 133 THR A N 1
ATOM 1056 C CA . THR A 1 133 ? 34.406 -11.156 9.722 1.00 72.88 133 THR A CA 1
ATOM 1057 C C . THR A 1 133 ? 33.872 -10.720 11.080 1.00 72.88 133 THR A C 1
ATOM 1059 O O . THR A 1 133 ? 34.128 -9.592 11.499 1.00 72.88 133 THR A O 1
ATOM 1062 N N . PHE A 1 134 ? 33.186 -11.615 11.781 1.00 71.00 134 PHE A N 1
ATOM 1063 C CA . PHE A 1 134 ? 32.885 -11.465 13.206 1.00 71.00 134 PHE A CA 1
ATOM 1064 C C . PHE A 1 134 ? 34.164 -11.623 14.055 1.00 71.00 134 PHE A C 1
ATOM 1066 O O . PHE A 1 134 ? 35.231 -11.972 13.532 1.00 71.00 134 PHE A O 1
ATOM 1073 N N . GLU A 1 135 ? 34.088 -11.368 15.364 1.00 68.75 135 GLU A N 1
ATOM 1074 C CA . GLU A 1 135 ? 35.225 -11.563 16.283 1.00 68.75 135 GLU A CA 1
ATOM 1075 C C . GLU A 1 135 ? 35.719 -13.013 16.340 1.00 68.75 135 GLU A C 1
ATOM 1077 O O . GLU A 1 135 ? 36.920 -13.251 16.472 1.00 68.75 135 GLU A O 1
ATOM 1082 N N . ASP A 1 136 ? 34.815 -13.978 16.163 1.00 67.25 136 ASP A N 1
ATOM 1083 C CA . ASP A 1 136 ? 35.127 -15.410 16.092 1.00 67.25 136 ASP A CA 1
ATOM 1084 C C . ASP A 1 136 ? 35.838 -15.816 14.776 1.00 67.25 136 ASP A C 1
ATOM 1086 O O . ASP A 1 136 ? 36.213 -16.975 14.588 1.00 67.25 136 ASP A O 1
ATOM 1090 N N . GLY A 1 137 ? 36.043 -14.865 13.855 1.00 66.69 137 GLY A N 1
ATOM 1091 C CA . GLY A 1 137 ? 36.680 -15.065 12.554 1.00 66.69 137 GLY A CA 1
ATOM 1092 C C . GLY A 1 137 ? 35.748 -15.595 11.460 1.00 66.69 137 GLY A C 1
ATOM 1093 O O . GLY A 1 137 ? 36.188 -15.769 10.315 1.00 66.69 137 GLY A O 1
ATOM 1094 N N . LYS A 1 138 ? 34.464 -15.828 11.757 1.00 70.50 138 LYS A N 1
ATOM 1095 C CA . LYS A 1 138 ? 33.460 -16.250 10.778 1.00 70.50 138 LYS A CA 1
ATOM 1096 C C . LYS A 1 138 ? 33.186 -15.116 9.791 1.00 70.50 138 LYS A C 1
ATOM 1098 O O . LYS A 1 138 ? 32.911 -13.982 10.169 1.00 70.50 138 LYS A O 1
ATOM 1103 N N . VAL A 1 139 ? 33.275 -15.421 8.498 1.00 73.88 139 VAL A N 1
ATOM 1104 C CA . VAL A 1 139 ? 33.033 -14.451 7.416 1.00 73.88 139 VAL A CA 1
ATOM 1105 C C . VAL A 1 139 ? 31.531 -14.244 7.247 1.00 73.88 139 VAL A C 1
ATOM 1107 O O . VAL A 1 139 ? 30.818 -15.223 7.027 1.00 73.88 139 VAL A O 1
ATOM 1110 N N . PHE A 1 140 ? 31.066 -12.995 7.302 1.00 72.62 140 PHE A N 1
ATOM 1111 C CA . PHE A 1 140 ? 29.670 -12.647 7.005 1.00 72.62 140 PHE A CA 1
ATOM 1112 C C . PHE A 1 140 ? 29.490 -12.088 5.593 1.00 72.62 140 PHE A C 1
ATOM 1114 O O . PHE A 1 140 ? 28.461 -12.332 4.972 1.00 72.62 140 PHE A O 1
ATOM 1121 N N . ASP A 1 141 ? 30.496 -11.386 5.065 1.00 72.75 141 ASP A N 1
ATOM 1122 C CA . ASP A 1 141 ? 30.455 -10.818 3.719 1.00 72.75 141 ASP A CA 1
ATOM 1123 C C . ASP A 1 141 ? 31.873 -10.618 3.158 1.00 72.75 141 ASP A C 1
ATOM 1125 O O . ASP A 1 141 ? 32.832 -10.405 3.902 1.00 72.75 141 ASP A O 1
ATOM 1129 N N . SER A 1 142 ? 32.045 -10.744 1.845 1.00 78.62 142 SER A N 1
ATOM 1130 C CA . SER A 1 142 ? 33.341 -10.605 1.171 1.00 78.62 142 SER A CA 1
ATOM 1131 C C . SER A 1 142 ? 33.143 -10.405 -0.324 1.00 78.62 142 SER A C 1
ATOM 1133 O O . SER A 1 142 ? 32.454 -11.193 -0.972 1.00 78.62 142 SER A O 1
ATOM 1135 N N . ASN A 1 143 ? 33.838 -9.429 -0.910 1.00 76.31 143 ASN A N 1
ATOM 1136 C CA . ASN A 1 143 ? 33.925 -9.283 -2.370 1.00 76.31 143 ASN A CA 1
ATOM 1137 C C . ASN A 1 143 ? 35.193 -9.928 -2.970 1.00 76.31 143 ASN A C 1
ATOM 1139 O O . ASN A 1 143 ? 35.536 -9.698 -4.137 1.00 76.31 143 ASN A O 1
ATOM 1143 N N . ILE A 1 144 ? 35.865 -10.758 -2.165 1.00 75.56 144 ILE A N 1
ATOM 1144 C CA . ILE A 1 144 ? 37.019 -11.585 -2.517 1.00 75.56 144 ILE A CA 1
ATOM 1145 C C . ILE A 1 144 ? 36.599 -13.061 -2.430 1.00 75.56 144 ILE A C 1
ATOM 1147 O O . ILE A 1 144 ? 36.207 -13.540 -1.361 1.00 75.56 144 ILE A O 1
ATOM 1151 N N . ASP A 1 145 ? 36.671 -13.787 -3.548 1.00 65.88 145 ASP A N 1
ATOM 1152 C CA . ASP A 1 145 ? 36.416 -15.233 -3.612 1.00 65.88 145 ASP A CA 1
ATOM 1153 C C . ASP A 1 145 ? 37.614 -16.044 -3.059 1.00 65.88 145 ASP A C 1
ATOM 1155 O O . ASP A 1 145 ? 38.766 -15.610 -3.109 1.00 65.88 145 ASP A O 1
ATOM 1159 N N . LYS A 1 146 ? 37.349 -17.260 -2.555 1.00 59.22 146 LYS A N 1
ATOM 1160 C CA . LYS A 1 146 ? 38.338 -18.246 -2.069 1.00 59.22 146 LYS A CA 1
ATOM 1161 C C . LYS A 1 146 ? 39.458 -18.582 -3.075 1.00 59.22 146 LYS A C 1
ATOM 1163 O O . LYS A 1 146 ? 40.511 -19.046 -2.654 1.00 59.22 146 LYS A O 1
ATOM 1168 N N . LYS A 1 147 ? 39.250 -18.368 -4.379 1.00 55.91 147 LYS A N 1
ATOM 1169 C CA . LYS A 1 147 ? 40.228 -18.557 -5.468 1.00 55.91 147 LYS A CA 1
ATOM 1170 C C . LYS A 1 147 ? 40.986 -17.274 -5.846 1.00 55.91 147 LYS A C 1
ATOM 1172 O O . LYS A 1 147 ? 41.715 -17.281 -6.834 1.00 55.91 147 LYS A O 1
ATOM 1177 N N . GLY A 1 148 ? 40.810 -16.177 -5.104 1.00 58.31 148 GLY A N 1
ATOM 1178 C CA . GLY A 1 148 ? 41.509 -14.907 -5.333 1.00 58.31 148 GLY A CA 1
ATOM 1179 C C . GLY A 1 148 ? 40.940 -14.046 -6.465 1.00 58.31 148 GLY A C 1
ATOM 1180 O O . GLY A 1 148 ? 41.532 -13.021 -6.794 1.00 58.31 148 GLY A O 1
ATOM 1181 N N . LYS A 1 149 ? 39.796 -14.415 -7.063 1.00 56.62 149 LYS A N 1
ATOM 1182 C CA . LYS A 1 149 ? 39.068 -13.509 -7.964 1.00 56.62 149 LYS A CA 1
ATOM 1183 C C . LYS A 1 149 ? 38.300 -12.495 -7.124 1.00 56.62 149 LYS A C 1
ATOM 1185 O O . LYS A 1 149 ? 37.599 -12.864 -6.186 1.00 56.62 149 LYS A O 1
ATOM 1190 N N . SER A 1 150 ? 38.425 -11.219 -7.459 1.00 69.62 150 SER A N 1
ATOM 1191 C CA . SER A 1 150 ? 37.811 -10.143 -6.691 1.00 69.62 150 SER A CA 1
ATOM 1192 C C . SER A 1 150 ? 37.175 -9.107 -7.616 1.00 69.62 150 SER A C 1
ATOM 1194 O O . SER A 1 150 ? 37.692 -8.808 -8.694 1.00 69.62 150 SER A O 1
ATOM 1196 N N . LYS A 1 151 ? 36.006 -8.588 -7.220 1.00 72.44 151 LYS A N 1
ATOM 1197 C CA . LYS A 1 151 ? 35.330 -7.490 -7.925 1.00 72.44 151 LYS A CA 1
ATOM 1198 C C . LYS A 1 151 ? 35.252 -6.288 -6.980 1.00 72.44 151 LYS A C 1
ATOM 1200 O O . LYS A 1 151 ? 34.449 -6.324 -6.048 1.00 72.44 151 LYS A O 1
ATOM 1205 N N . PRO A 1 152 ? 36.050 -5.228 -7.211 1.00 77.25 152 PRO A N 1
ATOM 1206 C CA . PRO A 1 152 ? 36.035 -4.047 -6.358 1.00 77.25 152 PRO A CA 1
ATOM 1207 C C . PRO A 1 152 ? 34.656 -3.401 -6.261 1.00 77.25 152 PRO A C 1
ATOM 1209 O O . PRO A 1 152 ? 34.009 -3.127 -7.277 1.00 77.25 152 PRO A O 1
ATOM 1212 N N . LEU A 1 153 ? 34.225 -3.136 -5.028 1.00 79.12 153 LEU A N 1
ATOM 1213 C CA . LEU A 1 153 ? 33.001 -2.401 -4.739 1.00 79.12 153 LEU A CA 1
ATOM 1214 C C . LEU A 1 153 ? 33.268 -0.910 -4.968 1.00 79.12 153 LEU A C 1
ATOM 1216 O O . LEU A 1 153 ? 34.205 -0.360 -4.392 1.00 79.12 153 LEU A O 1
ATOM 1220 N N . ARG A 1 154 ? 32.467 -0.262 -5.824 1.00 78.69 154 ARG A N 1
ATOM 1221 C CA . ARG A 1 154 ? 32.623 1.159 -6.176 1.00 78.69 154 ARG A CA 1
ATOM 1222 C C . ARG A 1 154 ? 31.450 1.990 -5.677 1.00 78.69 154 ARG A C 1
ATOM 1224 O O . ARG A 1 154 ? 30.311 1.698 -6.031 1.00 78.69 154 ARG A O 1
ATOM 1231 N N . PHE A 1 155 ? 31.723 3.047 -4.919 1.00 80.19 155 PHE A N 1
ATOM 1232 C CA . PHE A 1 155 ? 30.700 3.946 -4.373 1.00 80.19 155 PHE A CA 1
ATOM 1233 C C . PHE A 1 155 ? 31.290 5.321 -4.030 1.00 80.19 155 PHE A C 1
ATOM 1235 O O . PHE A 1 155 ? 32.508 5.477 -3.987 1.00 80.19 155 PHE A O 1
ATOM 1242 N N . LYS A 1 156 ? 30.429 6.323 -3.804 1.00 79.00 156 LYS A N 1
ATOM 1243 C CA . LYS A 1 156 ? 30.844 7.647 -3.312 1.00 79.00 156 LYS A CA 1
ATOM 1244 C C . LYS A 1 156 ? 30.985 7.615 -1.789 1.00 79.00 156 LYS A C 1
ATOM 1246 O O . LYS A 1 156 ? 29.984 7.388 -1.110 1.00 79.00 156 LYS A O 1
ATOM 1251 N N . VAL A 1 157 ? 32.186 7.848 -1.268 1.00 79.94 157 VAL A N 1
ATOM 1252 C CA . VAL A 1 157 ? 32.459 7.857 0.180 1.00 79.94 157 VAL A CA 1
ATOM 1253 C C . VAL A 1 157 ? 31.928 9.134 0.838 1.00 79.94 157 VAL A C 1
ATOM 1255 O O . VAL A 1 157 ? 31.891 10.192 0.212 1.00 79.94 157 VAL A O 1
ATOM 1258 N N . GLY A 1 158 ? 31.479 9.054 2.086 1.00 76.44 158 GLY A N 1
ATOM 1259 C CA . GLY A 1 158 ? 30.897 10.163 2.849 1.00 76.44 158 GLY A CA 1
ATOM 1260 C C . GLY A 1 158 ? 29.495 10.582 2.380 1.00 76.44 158 GLY A C 1
ATOM 1261 O O . GLY A 1 158 ? 29.057 11.698 2.662 1.00 76.44 158 GLY A O 1
ATOM 1262 N N . THR A 1 159 ? 28.803 9.737 1.607 1.00 81.19 159 THR A N 1
ATOM 1263 C CA . THR A 1 159 ? 27.468 10.041 1.050 1.00 81.19 159 THR A CA 1
ATOM 1264 C C . THR A 1 159 ? 26.363 9.103 1.542 1.00 81.19 159 THR A C 1
ATOM 1266 O O . THR A 1 159 ? 25.269 9.111 0.977 1.00 81.19 159 THR A O 1
ATOM 1269 N N . GLY A 1 160 ? 26.630 8.289 2.570 1.00 80.81 160 GLY A N 1
ATOM 1270 C CA . GLY A 1 160 ? 25.657 7.347 3.134 1.00 80.81 160 GLY A CA 1
ATOM 1271 C C . GLY A 1 160 ? 25.336 6.177 2.202 1.00 80.81 160 GLY A C 1
ATOM 1272 O O . GLY A 1 160 ? 24.221 5.664 2.197 1.00 80.81 160 GLY A O 1
ATOM 1273 N N . ARG A 1 161 ? 26.288 5.789 1.342 1.00 74.62 161 ARG A N 1
ATOM 1274 C CA . ARG A 1 161 ? 26.153 4.650 0.409 1.00 74.62 161 ARG A CA 1
ATOM 1275 C C . ARG A 1 161 ? 26.548 3.312 1.033 1.00 74.62 161 ARG A C 1
ATOM 1277 O O . ARG A 1 161 ? 26.233 2.272 0.464 1.00 74.62 161 ARG A O 1
ATOM 1284 N N . VAL A 1 162 ? 27.264 3.364 2.149 1.00 78.62 162 VAL A N 1
ATOM 1285 C CA . VAL A 1 162 ? 27.735 2.239 2.962 1.00 78.62 162 VAL A CA 1
ATOM 1286 C C . VAL A 1 162 ? 27.517 2.584 4.435 1.00 78.62 162 VAL A C 1
ATOM 1288 O O . VAL A 1 162 ? 27.187 3.727 4.757 1.00 78.62 162 VAL A O 1
ATOM 1291 N N . ILE A 1 163 ? 27.702 1.607 5.323 1.00 80.50 163 ILE A N 1
ATOM 1292 C CA . ILE A 1 163 ? 27.557 1.794 6.772 1.00 80.50 163 ILE A CA 1
ATOM 1293 C C . ILE A 1 163 ? 28.442 2.935 7.290 1.00 80.50 163 ILE A C 1
ATOM 1295 O O . ILE A 1 163 ? 29.533 3.180 6.769 1.00 80.50 163 ILE A O 1
ATOM 1299 N N . ARG A 1 164 ? 27.988 3.631 8.334 1.00 80.19 164 ARG A N 1
ATOM 1300 C CA . ARG A 1 164 ? 28.646 4.845 8.840 1.00 80.19 164 ARG A CA 1
ATOM 1301 C C . ARG A 1 164 ? 30.117 4.616 9.198 1.00 80.19 164 ARG A C 1
ATOM 1303 O O . ARG A 1 164 ? 30.970 5.413 8.813 1.00 80.19 164 ARG A O 1
ATOM 1310 N N . GLY A 1 165 ? 30.440 3.486 9.832 1.00 78.56 165 GLY A N 1
ATOM 1311 C CA . GLY A 1 165 ? 31.826 3.140 10.159 1.00 78.56 165 GLY A CA 1
ATOM 1312 C C . GLY A 1 165 ? 32.729 2.938 8.937 1.00 78.56 165 GLY A C 1
ATOM 1313 O O . GLY A 1 165 ? 33.929 3.197 9.015 1.00 78.56 165 GLY A O 1
ATOM 1314 N N . TRP A 1 166 ? 32.175 2.538 7.787 1.00 82.00 166 TRP A N 1
ATOM 1315 C CA . TRP A 1 166 ? 32.913 2.520 6.521 1.00 82.00 166 TRP A CA 1
ATOM 1316 C C . TRP A 1 166 ? 33.089 3.912 5.944 1.00 82.00 166 TRP A C 1
ATOM 1318 O O . TRP A 1 166 ? 34.183 4.244 5.495 1.00 82.00 166 TRP A O 1
ATOM 1328 N N . ASP A 1 167 ? 32.014 4.698 5.917 1.00 80.75 167 ASP A N 1
ATOM 1329 C CA . ASP A 1 167 ? 32.023 6.020 5.301 1.00 80.75 167 ASP A CA 1
ATOM 1330 C C . ASP A 1 167 ? 33.059 6.915 5.995 1.00 80.75 167 ASP A C 1
ATOM 1332 O O . ASP A 1 167 ? 33.880 7.542 5.329 1.00 80.75 167 ASP A O 1
ATOM 1336 N N . GLU A 1 168 ? 33.107 6.882 7.329 1.00 83.62 168 GLU A N 1
ATOM 1337 C CA . GLU A 1 168 ? 34.098 7.618 8.117 1.00 83.62 168 GLU A CA 1
ATOM 1338 C C . GLU A 1 168 ? 35.478 6.943 8.122 1.00 83.62 168 GLU A C 1
ATOM 1340 O O . GLU A 1 168 ? 36.500 7.611 7.941 1.00 83.62 168 GLU A O 1
ATOM 1345 N N . GLY A 1 169 ? 35.534 5.614 8.259 1.00 84.19 169 GLY A N 1
ATOM 1346 C CA . GLY A 1 169 ? 36.790 4.866 8.315 1.00 84.19 169 GLY A CA 1
ATOM 1347 C C . GLY A 1 169 ? 37.617 4.976 7.035 1.00 84.19 169 GLY A C 1
ATOM 1348 O O . GLY A 1 169 ? 38.828 5.204 7.103 1.00 84.19 169 GLY A O 1
ATOM 1349 N N . LEU A 1 170 ? 36.975 4.891 5.867 1.00 84.12 170 LEU A N 1
ATOM 1350 C CA . LEU A 1 170 ? 37.643 4.972 4.565 1.00 84.12 170 LEU A CA 1
ATOM 1351 C C . LEU A 1 170 ? 38.209 6.362 4.276 1.00 84.12 170 LEU A C 1
ATOM 1353 O O . LEU A 1 170 ? 39.282 6.451 3.686 1.00 84.12 170 LEU A O 1
ATOM 1357 N N . MET A 1 171 ? 37.560 7.437 4.733 1.00 85.06 171 MET A N 1
ATOM 1358 C CA . MET A 1 171 ? 38.095 8.800 4.589 1.00 85.06 171 MET A CA 1
ATOM 1359 C C . MET A 1 171 ? 39.409 9.002 5.362 1.00 85.06 171 MET A C 1
ATOM 1361 O O . MET A 1 171 ? 40.204 9.872 5.013 1.00 85.06 171 MET A O 1
ATOM 1365 N N . THR A 1 172 ? 39.688 8.173 6.378 1.00 84.50 172 THR A N 1
ATOM 1366 C CA . THR A 1 172 ? 40.981 8.190 7.087 1.00 84.50 172 THR A CA 1
ATOM 1367 C C . THR A 1 172 ? 42.078 7.390 6.386 1.00 84.50 172 THR A C 1
ATOM 1369 O O . THR A 1 172 ? 43.228 7.416 6.832 1.00 84.50 172 THR A O 1
ATOM 1372 N N . MET A 1 173 ? 41.747 6.609 5.357 1.00 84.75 173 MET A N 1
ATOM 1373 C CA . MET A 1 173 ? 42.701 5.755 4.651 1.00 84.75 173 MET A CA 1
ATOM 1374 C C . MET A 1 173 ? 43.355 6.496 3.494 1.00 84.75 173 MET A C 1
ATOM 1376 O O . MET A 1 173 ? 42.773 7.396 2.899 1.00 84.75 173 MET A O 1
ATOM 1380 N N . SER A 1 174 ? 44.571 6.093 3.156 1.00 79.94 174 SER A N 1
ATOM 1381 C CA . SER A 1 174 ? 45.268 6.555 1.961 1.00 79.94 174 SER A CA 1
ATOM 1382 C C . SER A 1 174 ? 45.140 5.552 0.811 1.00 79.94 174 SER A C 1
ATOM 1384 O O . SER A 1 174 ? 44.883 4.365 1.016 1.00 79.94 174 SER A O 1
ATOM 1386 N N . VAL A 1 175 ? 45.309 6.017 -0.426 1.00 76.44 175 VAL A N 1
ATOM 1387 C CA . VAL A 1 175 ? 45.281 5.150 -1.618 1.00 76.44 175 VAL A CA 1
ATOM 1388 C C . VAL A 1 175 ? 46.329 4.035 -1.501 1.00 76.44 175 VAL A C 1
ATOM 1390 O O . VAL A 1 175 ? 47.491 4.296 -1.180 1.00 76.44 175 VAL A O 1
ATOM 1393 N N . GLY A 1 176 ? 45.915 2.792 -1.772 1.00 71.62 176 GLY A N 1
ATOM 1394 C CA . GLY A 1 176 ? 46.748 1.584 -1.652 1.00 71.62 176 GLY A CA 1
ATOM 1395 C C . GLY A 1 176 ? 46.979 1.085 -0.216 1.00 71.62 176 GLY A C 1
ATOM 1396 O O . GLY A 1 176 ? 47.793 0.184 -0.000 1.00 71.62 176 GLY A O 1
ATOM 1397 N N . GLU A 1 177 ? 46.306 1.672 0.780 1.00 77.31 177 GLU A N 1
ATOM 1398 C CA . GLU A 1 177 ? 46.360 1.226 2.176 1.00 77.31 177 GLU A CA 1
ATOM 1399 C C . GLU A 1 177 ? 45.584 -0.082 2.369 1.00 77.31 177 GLU A C 1
ATOM 1401 O O . GLU A 1 177 ? 44.456 -0.226 1.901 1.00 77.31 177 GLU A O 1
ATOM 1406 N N . LYS A 1 178 ? 46.174 -1.021 3.119 1.00 79.56 178 LYS A N 1
ATOM 1407 C CA . LYS A 1 178 ? 45.466 -2.182 3.670 1.00 79.56 178 LYS A CA 1
ATOM 1408 C C . LYS A 1 178 ? 45.248 -1.938 5.151 1.00 79.56 178 LYS A C 1
ATOM 1410 O O . LYS A 1 178 ? 46.224 -1.789 5.888 1.00 79.56 178 LYS A O 1
ATOM 1415 N N . ALA A 1 179 ? 44.008 -1.942 5.611 1.00 77.44 179 ALA A N 1
ATOM 1416 C CA . ALA A 1 179 ? 43.699 -1.725 7.020 1.00 77.44 179 ALA A CA 1
ATOM 1417 C C . ALA A 1 179 ? 42.607 -2.675 7.504 1.00 77.44 179 ALA A C 1
ATOM 1419 O O . ALA A 1 179 ? 41.789 -3.146 6.717 1.00 77.44 179 ALA A O 1
ATOM 1420 N N . THR A 1 180 ? 42.615 -2.948 8.804 1.00 80.38 180 THR A N 1
ATOM 1421 C CA . THR A 1 180 ? 41.494 -3.550 9.515 1.00 80.38 180 THR A CA 1
ATOM 1422 C C . THR A 1 180 ? 40.706 -2.441 10.204 1.00 80.38 180 THR A C 1
ATOM 1424 O O . THR A 1 180 ? 41.278 -1.697 11.001 1.00 80.38 180 THR A O 1
ATOM 1427 N N . LEU A 1 181 ? 39.412 -2.324 9.909 1.00 79.25 181 LEU A N 1
ATOM 1428 C CA . LEU A 1 181 ? 38.478 -1.483 10.658 1.00 79.25 181 LEU A CA 1
ATOM 1429 C C . LEU A 1 181 ? 37.671 -2.371 11.603 1.00 79.25 181 LEU A C 1
ATOM 1431 O O . LEU A 1 181 ? 37.003 -3.297 11.148 1.00 79.25 181 LEU A O 1
ATOM 1435 N N . ARG A 1 182 ? 37.739 -2.084 12.903 1.00 77.56 182 ARG A N 1
ATOM 1436 C CA . ARG A 1 182 ? 36.857 -2.659 13.920 1.00 77.56 182 ARG A CA 1
ATOM 1437 C C . ARG A 1 182 ? 35.770 -1.639 14.233 1.00 77.56 182 ARG A C 1
ATOM 1439 O O . ARG A 1 182 ? 36.105 -0.539 14.667 1.00 77.56 182 ARG A O 1
ATOM 1446 N N . ILE A 1 183 ? 34.517 -1.960 13.933 1.00 76.50 183 ILE A N 1
ATOM 1447 C CA . ILE A 1 183 ? 33.391 -1.016 13.997 1.00 76.50 183 ILE A CA 1
ATOM 1448 C C . ILE A 1 183 ? 32.410 -1.506 15.062 1.00 76.50 183 ILE A C 1
ATOM 1450 O O . ILE A 1 183 ? 32.029 -2.679 15.052 1.00 76.50 183 ILE A O 1
ATOM 1454 N N . GLU A 1 184 ? 32.017 -0.616 15.973 1.00 74.62 184 GLU A N 1
ATOM 1455 C CA . GLU A 1 184 ? 30.993 -0.919 16.976 1.00 74.62 184 GLU A CA 1
ATOM 1456 C C . GLU A 1 184 ? 29.624 -1.128 16.313 1.00 74.62 184 GLU A C 1
ATOM 1458 O O . GLU A 1 184 ? 29.326 -0.538 15.271 1.00 74.62 184 GLU A O 1
ATOM 1463 N N . SER A 1 185 ? 28.768 -1.942 16.937 1.00 67.50 185 SER A N 1
ATOM 1464 C CA . SER A 1 185 ? 27.463 -2.337 16.385 1.00 67.50 185 SER A CA 1
ATOM 1465 C C . SER A 1 185 ? 26.606 -1.151 15.922 1.00 67.50 185 SER A C 1
ATOM 1467 O O . SER A 1 185 ? 25.986 -1.225 14.861 1.00 67.50 185 SER A O 1
ATOM 1469 N N . ASP A 1 186 ? 26.628 -0.038 16.660 1.00 68.62 186 ASP A N 1
ATOM 1470 C CA . ASP A 1 186 ? 25.869 1.182 16.351 1.00 68.62 186 ASP A CA 1
ATOM 1471 C C . ASP A 1 186 ? 26.233 1.803 14.988 1.00 68.62 186 ASP A C 1
ATOM 1473 O O . ASP A 1 186 ? 25.433 2.529 14.406 1.00 68.62 186 ASP A O 1
ATOM 1477 N N . TRP A 1 187 ? 27.453 1.573 14.487 1.00 70.44 187 TRP A N 1
ATOM 1478 C CA . TRP A 1 187 ? 27.956 2.122 13.218 1.00 70.44 187 TRP A CA 1
ATOM 1479 C C . TRP A 1 187 ? 28.117 1.052 12.124 1.00 70.44 187 TRP A C 1
ATOM 1481 O O . TRP A 1 187 ? 28.575 1.375 11.019 1.00 70.44 187 TRP A O 1
ATOM 1491 N N . ALA A 1 188 ? 27.743 -0.200 12.420 1.00 58.12 188 ALA A N 1
ATOM 1492 C CA . ALA A 1 188 ? 27.909 -1.361 11.547 1.00 58.12 188 ALA A CA 1
ATOM 1493 C C . ALA A 1 188 ? 26.597 -2.011 11.065 1.00 58.12 188 ALA A C 1
ATOM 1495 O O . ALA A 1 188 ? 26.607 -2.613 9.992 1.00 58.12 188 ALA A O 1
ATOM 1496 N N . CYS A 1 189 ? 25.481 -1.868 11.791 1.00 50.38 189 CYS A N 1
ATOM 1497 C CA . CYS A 1 189 ? 24.184 -2.453 11.420 1.00 50.38 189 CYS A CA 1
ATOM 1498 C C . CYS A 1 189 ? 23.102 -1.408 11.109 1.00 50.38 189 CYS A C 1
ATOM 1500 O O . CYS A 1 189 ? 22.974 -0.400 11.797 1.00 50.38 189 CYS A O 1
ATOM 1502 N N . ASP A 1 190 ? 22.285 -1.703 10.094 1.00 44.75 190 ASP A N 1
ATOM 1503 C CA . ASP A 1 190 ? 20.984 -1.066 9.850 1.00 44.75 190 ASP A CA 1
ATOM 1504 C C . ASP A 1 190 ? 19.951 -1.669 10.842 1.00 44.75 190 ASP A C 1
ATOM 1506 O O . ASP A 1 190 ? 19.915 -2.901 10.956 1.00 44.75 190 ASP A O 1
ATOM 1510 N N . PRO A 1 191 ? 19.129 -0.887 11.582 1.00 36.31 191 PRO A N 1
ATOM 1511 C CA . PRO A 1 191 ? 18.319 -1.382 12.709 1.00 36.31 191 PRO A CA 1
ATOM 1512 C C . PRO A 1 191 ? 17.230 -2.419 12.375 1.00 36.31 191 PRO A C 1
ATOM 1514 O O . PRO A 1 191 ? 16.508 -2.859 13.268 1.00 36.31 191 PRO A O 1
ATOM 1517 N N . VAL A 1 192 ? 17.063 -2.800 11.106 1.00 33.62 192 VAL A N 1
ATOM 1518 C CA . VAL A 1 192 ? 15.994 -3.704 10.642 1.00 33.62 192 VAL A CA 1
ATOM 1519 C C . VAL A 1 192 ? 16.314 -5.189 10.872 1.00 33.62 192 VAL A C 1
ATOM 1521 O O . VAL A 1 192 ? 15.418 -6.031 10.816 1.00 33.62 192 VAL A O 1
ATOM 1524 N N . ILE A 1 193 ? 17.559 -5.545 11.190 1.00 32.53 193 ILE A N 1
ATOM 1525 C CA . ILE A 1 193 ? 17.926 -6.922 11.539 1.00 32.53 193 ILE A CA 1
ATOM 1526 C C . ILE A 1 193 ? 18.285 -6.934 13.020 1.00 32.53 193 ILE A C 1
ATOM 1528 O O . ILE A 1 193 ? 19.279 -6.337 13.416 1.00 32.53 193 ILE A O 1
ATOM 1532 N N . GLY A 1 194 ? 17.465 -7.601 13.837 1.00 35.44 194 GLY A N 1
ATOM 1533 C CA . GLY A 1 194 ? 17.728 -7.844 15.257 1.00 35.44 194 GLY A CA 1
ATOM 1534 C C . GLY A 1 194 ? 18.946 -8.745 15.460 1.00 35.44 194 GLY A C 1
ATOM 1535 O O . GLY A 1 194 ? 18.800 -9.913 15.810 1.00 35.44 194 GLY A O 1
ATOM 1536 N N . ALA A 1 195 ? 20.133 -8.212 15.186 1.00 33.50 195 ALA A N 1
ATOM 1537 C CA . ALA A 1 195 ? 21.411 -8.835 15.465 1.00 33.50 195 ALA A CA 1
ATOM 1538 C C . ALA A 1 195 ? 21.869 -8.412 16.865 1.00 33.50 195 ALA A C 1
ATOM 1540 O O . ALA A 1 195 ? 21.780 -7.242 17.245 1.00 33.50 195 ALA A O 1
ATOM 1541 N N . GLU A 1 196 ? 22.314 -9.391 17.645 1.00 36.59 196 GLU A N 1
ATOM 1542 C CA . GLU A 1 196 ? 22.925 -9.181 18.952 1.00 36.59 196 GLU A CA 1
ATOM 1543 C C . GLU A 1 196 ? 24.161 -8.269 18.834 1.00 36.59 196 GLU A C 1
ATOM 1545 O O . GLU A 1 196 ? 24.736 -8.111 17.757 1.00 36.59 196 GLU A O 1
ATOM 1550 N N . LYS A 1 197 ? 24.546 -7.634 19.950 1.00 37.72 197 LYS A N 1
ATOM 1551 C CA . LYS A 1 197 ? 25.705 -6.733 20.052 1.00 37.72 197 LYS A CA 1
ATOM 1552 C C . LYS A 1 197 ? 27.005 -7.472 19.710 1.00 37.72 197 LYS A C 1
ATOM 1554 O O . LYS A 1 197 ? 27.698 -7.936 20.609 1.00 37.72 197 LYS A O 1
ATOM 1559 N N . GLU A 1 198 ? 27.352 -7.552 18.437 1.00 44.91 198 GLU A N 1
ATOM 1560 C CA . GLU A 1 198 ? 28.630 -8.094 17.986 1.00 44.91 198 GLU A CA 1
ATOM 1561 C C . GLU A 1 198 ? 29.459 -6.995 17.314 1.00 44.91 198 GLU A C 1
ATOM 1563 O O . GLU A 1 198 ? 28.934 -6.122 16.623 1.00 44.91 198 GLU A O 1
ATOM 1568 N N . GLU A 1 199 ? 30.767 -6.992 17.570 1.00 46.22 199 GLU A N 1
ATOM 1569 C CA . GLU A 1 199 ? 31.716 -6.077 16.936 1.00 46.22 199 GLU A CA 1
ATOM 1570 C C . GLU A 1 199 ? 32.261 -6.687 15.637 1.00 46.22 199 GLU A C 1
ATOM 1572 O O . GLU A 1 199 ? 32.569 -7.879 15.558 1.00 46.22 199 GLU A O 1
ATOM 1577 N N . TYR A 1 200 ? 32.408 -5.860 14.600 1.00 48.53 200 TYR A N 1
ATOM 1578 C CA . TYR A 1 200 ? 32.709 -6.329 13.246 1.00 48.53 200 TYR A CA 1
ATOM 1579 C C . TYR A 1 200 ? 34.144 -5.990 12.847 1.00 48.53 200 TYR A C 1
ATOM 1581 O O . TYR A 1 200 ? 34.563 -4.837 12.956 1.00 48.53 200 TYR A O 1
ATOM 1589 N N . ASN A 1 201 ? 34.882 -6.973 12.323 1.00 43.38 201 ASN A N 1
ATOM 1590 C CA . ASN A 1 201 ? 36.223 -6.796 11.767 1.00 43.38 201 ASN A CA 1
ATOM 1591 C C . ASN A 1 201 ? 36.167 -6.773 10.240 1.00 43.38 201 ASN A C 1
ATOM 1593 O O . ASN A 1 201 ? 35.715 -7.727 9.609 1.00 43.38 201 ASN A O 1
ATOM 1597 N N . LEU A 1 202 ? 36.696 -5.715 9.635 1.00 49.09 202 LEU A N 1
ATOM 1598 C CA . LEU A 1 202 ? 36.724 -5.558 8.190 1.00 49.09 202 LEU A CA 1
ATOM 1599 C C . LEU A 1 202 ? 38.149 -5.351 7.684 1.00 49.09 202 LEU A C 1
ATOM 1601 O O . LEU A 1 202 ? 38.770 -4.342 8.002 1.00 49.09 202 LEU A O 1
ATOM 1605 N N . VAL A 1 203 ? 38.653 -6.267 6.858 1.00 51.16 203 VAL A N 1
ATOM 1606 C CA . VAL A 1 203 ? 39.960 -6.125 6.199 1.00 51.16 203 VAL A CA 1
ATOM 1607 C C . VAL A 1 203 ? 39.759 -5.537 4.810 1.00 51.16 203 VAL A C 1
ATOM 1609 O O . VAL A 1 203 ? 39.128 -6.172 3.971 1.00 51.16 203 VAL A O 1
ATOM 1612 N N . LEU A 1 204 ? 40.311 -4.349 4.573 1.00 49.78 204 LEU A N 1
ATOM 1613 C CA . LEU A 1 204 ? 40.223 -3.609 3.316 1.00 49.78 204 LEU A CA 1
ATOM 1614 C C . LEU A 1 204 ? 41.499 -3.793 2.497 1.00 49.78 204 LEU A C 1
ATOM 1616 O O . LEU A 1 204 ? 42.578 -3.515 3.013 1.00 49.78 204 LEU A O 1
ATOM 1620 N N . GLU A 1 205 ? 41.388 -4.233 1.245 1.00 42.75 205 GLU A N 1
ATOM 1621 C CA . GLU A 1 205 ? 42.485 -4.300 0.274 1.00 42.75 205 GLU A CA 1
ATOM 1622 C C . GLU A 1 205 ? 42.197 -3.352 -0.906 1.00 42.75 205 GLU A C 1
ATOM 1624 O O . GLU A 1 205 ? 41.162 -3.444 -1.553 1.00 42.75 205 GLU A O 1
ATOM 1629 N N . ASP A 1 206 ? 43.128 -2.435 -1.173 1.00 42.12 206 ASP A N 1
ATOM 1630 C CA . ASP A 1 206 ? 43.136 -1.470 -2.283 1.00 42.12 206 ASP A CA 1
ATOM 1631 C C . ASP A 1 206 ? 41.961 -0.480 -2.378 1.00 42.12 206 ASP A C 1
ATOM 1633 O O . ASP A 1 206 ? 40.827 -0.825 -2.707 1.00 42.12 206 ASP A O 1
ATOM 1637 N N . THR A 1 207 ? 42.291 0.804 -2.190 1.00 41.03 207 THR A N 1
ATOM 1638 C CA . THR A 1 207 ? 41.391 1.954 -2.342 1.00 41.03 207 THR A CA 1
ATOM 1639 C C . THR A 1 207 ? 41.751 2.840 -3.544 1.00 41.03 207 THR A C 1
ATOM 1641 O O . THR A 1 207 ? 42.832 3.421 -3.586 1.00 41.03 207 THR A O 1
ATOM 1644 N N . ILE A 1 208 ? 40.748 3.038 -4.414 1.00 45.56 208 ILE A N 1
ATOM 1645 C CA . ILE A 1 208 ? 40.564 4.050 -5.489 1.00 45.56 208 ILE A CA 1
ATOM 1646 C C . ILE A 1 208 ? 41.149 3.725 -6.877 1.00 45.56 208 ILE A C 1
ATOM 1648 O O . ILE A 1 208 ? 42.317 3.399 -7.056 1.00 45.56 208 ILE A O 1
ATOM 1652 N N . GLY A 1 209 ? 40.276 3.873 -7.886 1.00 52.81 209 GLY A N 1
ATOM 1653 C CA . GLY A 1 209 ? 40.588 3.743 -9.306 1.00 52.81 209 GLY A CA 1
ATOM 1654 C C . GLY A 1 209 ? 41.603 4.775 -9.806 1.00 52.81 209 GLY A C 1
ATOM 1655 O O . GLY A 1 209 ? 41.667 5.906 -9.331 1.00 52.81 209 GLY A O 1
ATOM 1656 N N . LYS A 1 210 ? 42.395 4.348 -10.789 1.00 54.66 210 LYS A N 1
ATOM 1657 C CA . LYS A 1 210 ? 43.443 5.120 -11.461 1.00 54.66 210 LYS A CA 1
ATOM 1658 C C . LYS A 1 210 ? 42.979 6.550 -11.789 1.00 54.66 210 LYS A C 1
ATOM 1660 O O . LYS A 1 210 ? 41.962 6.730 -12.454 1.00 54.66 210 LYS A O 1
ATOM 1665 N N . LYS A 1 211 ? 43.741 7.562 -11.356 1.00 52.00 211 LYS A N 1
ATOM 1666 C CA . LYS A 1 211 ? 43.650 8.906 -11.944 1.00 52.00 211 LYS A CA 1
ATOM 1667 C C . LYS A 1 211 ? 44.230 8.828 -13.350 1.00 52.00 211 LYS A C 1
ATOM 1669 O O . LYS A 1 211 ? 45.383 8.430 -13.495 1.00 52.00 211 LYS A O 1
ATOM 1674 N N . PHE A 1 212 ? 43.430 9.180 -14.347 1.00 69.06 212 PHE A N 1
ATOM 1675 C CA . PHE A 1 212 ? 43.902 9.275 -15.721 1.00 69.06 212 PHE A CA 1
ATOM 1676 C C . PHE A 1 212 ? 44.697 10.568 -15.897 1.00 69.06 212 PHE A C 1
ATOM 1678 O O . PHE A 1 212 ? 44.298 11.614 -15.372 1.00 69.06 212 PHE A O 1
ATOM 1685 N N . ALA A 1 213 ? 45.828 10.497 -16.592 1.00 81.56 213 ALA A N 1
ATOM 1686 C CA . ALA A 1 213 ? 46.518 11.702 -17.034 1.00 81.56 213 ALA A CA 1
ATOM 1687 C C . ALA A 1 213 ? 45.689 12.414 -18.117 1.00 81.56 213 ALA A C 1
ATOM 1689 O O . ALA A 1 213 ? 44.871 11.790 -18.797 1.00 81.56 213 ALA A O 1
ATOM 1690 N N . ALA A 1 214 ? 45.899 13.724 -18.284 1.00 75.88 214 ALA A N 1
ATOM 1691 C CA . ALA A 1 214 ? 45.407 14.410 -19.475 1.00 75.88 214 ALA A CA 1
ATOM 1692 C C . ALA A 1 214 ? 45.941 13.679 -20.721 1.00 75.88 214 ALA A C 1
ATOM 1694 O O . ALA A 1 214 ? 47.091 13.238 -20.723 1.00 75.88 214 ALA A O 1
ATOM 1695 N N . ASP A 1 215 ? 45.080 13.500 -21.721 1.00 81.81 215 ASP A N 1
ATOM 1696 C CA . ASP A 1 215 ? 45.368 12.785 -22.973 1.00 81.81 215 ASP A CA 1
ATOM 1697 C C . ASP A 1 215 ? 45.662 11.279 -22.830 1.00 81.81 215 ASP A C 1
ATOM 1699 O O . ASP A 1 215 ? 46.055 10.621 -23.796 1.00 81.81 215 ASP A O 1
ATOM 1703 N N . GLU A 1 216 ? 45.426 10.691 -21.651 1.00 85.50 216 GLU A N 1
ATOM 1704 C CA . GLU A 1 216 ? 45.517 9.244 -21.483 1.00 85.50 216 GLU A CA 1
ATOM 1705 C C . GLU A 1 216 ? 44.340 8.548 -22.193 1.00 85.50 216 GLU A C 1
ATOM 1707 O O . GLU A 1 216 ? 43.179 8.821 -21.869 1.00 85.50 216 GLU A O 1
ATOM 1712 N N . PRO A 1 217 ? 44.596 7.616 -23.129 1.00 80.50 217 PRO A N 1
ATOM 1713 C CA . PRO A 1 217 ? 43.531 6.853 -23.758 1.00 80.50 217 PRO A CA 1
ATOM 1714 C C . PRO A 1 217 ? 42.874 5.934 -22.725 1.00 80.50 217 PRO A C 1
ATOM 1716 O O . PRO A 1 217 ? 43.533 5.110 -22.085 1.00 80.50 217 PRO A O 1
ATOM 1719 N N . VAL A 1 218 ? 41.555 6.057 -22.584 1.00 81.12 218 VAL A N 1
ATOM 1720 C CA . VAL A 1 218 ? 40.758 5.246 -21.660 1.00 81.12 218 VAL A CA 1
ATOM 1721 C C . VAL A 1 218 ? 39.760 4.386 -22.412 1.00 81.12 218 VAL A C 1
ATOM 1723 O O . VAL A 1 218 ? 39.113 4.833 -23.356 1.00 81.12 218 VAL A O 1
ATOM 1726 N N . ASN A 1 219 ? 39.589 3.154 -21.941 1.00 79.94 219 ASN A N 1
ATOM 1727 C CA . ASN A 1 219 ? 38.526 2.276 -22.407 1.00 79.94 219 ASN A CA 1
ATOM 1728 C C . ASN A 1 219 ? 37.342 2.383 -21.445 1.00 79.94 219 ASN A C 1
ATOM 1730 O O . ASN A 1 219 ? 37.455 2.035 -20.267 1.00 79.94 219 ASN A O 1
ATOM 1734 N N . GLN A 1 220 ? 36.210 2.869 -21.949 1.00 77.81 220 GLN A N 1
ATOM 1735 C CA . GLN A 1 220 ? 34.954 2.910 -21.212 1.00 77.81 220 GLN A CA 1
ATOM 1736 C C . GLN A 1 220 ? 34.059 1.758 -21.665 1.00 77.81 220 GLN A C 1
ATOM 1738 O O . GLN A 1 220 ? 33.666 1.681 -22.825 1.00 77.81 220 GLN A O 1
ATOM 1743 N N . GLU A 1 221 ? 33.692 0.893 -20.725 1.00 82.06 221 GLU A N 1
ATOM 1744 C CA . GLU A 1 221 ? 32.666 -0.121 -20.935 1.00 82.06 221 GLU A CA 1
ATOM 1745 C C . GLU A 1 221 ? 31.348 0.364 -20.325 1.00 82.06 221 GLU A C 1
ATOM 1747 O O . GLU A 1 221 ? 31.297 0.816 -19.176 1.00 82.06 221 GLU A O 1
ATOM 1752 N N . VAL A 1 222 ? 30.275 0.298 -21.108 1.00 83.31 222 VAL A N 1
ATOM 1753 C CA . VAL A 1 222 ? 28.926 0.627 -20.648 1.00 83.31 222 VAL A CA 1
ATOM 1754 C C . VAL A 1 222 ? 28.261 -0.652 -20.156 1.00 83.31 222 VAL A C 1
ATOM 1756 O O . VAL A 1 222 ? 28.301 -1.668 -20.843 1.00 83.31 222 VAL A O 1
ATOM 1759 N N . ASP A 1 223 ? 27.591 -0.593 -19.002 1.00 84.81 223 ASP A N 1
ATOM 1760 C CA . ASP A 1 223 ? 26.699 -1.669 -18.560 1.00 84.81 223 ASP A CA 1
ATOM 1761 C C . ASP A 1 223 ? 25.567 -1.841 -19.581 1.00 84.81 223 ASP A C 1
ATOM 1763 O O . ASP A 1 223 ? 24.585 -1.087 -19.588 1.00 84.81 223 ASP A O 1
ATOM 1767 N N . PHE A 1 224 ? 25.732 -2.824 -20.468 1.00 88.88 224 PHE A N 1
ATOM 1768 C CA . PHE A 1 224 ? 24.792 -3.058 -21.552 1.00 88.88 224 PHE A CA 1
ATOM 1769 C C . PHE A 1 224 ? 23.436 -3.531 -21.036 1.00 88.88 224 PHE A C 1
ATOM 1771 O O . PHE A 1 224 ? 22.422 -3.170 -21.617 1.00 88.88 224 PHE A O 1
ATOM 1778 N N . LYS A 1 225 ? 23.378 -4.256 -19.911 1.00 89.06 225 LYS A N 1
ATOM 1779 C CA . LYS A 1 225 ? 22.103 -4.693 -19.327 1.00 89.06 225 LYS A CA 1
ATOM 1780 C C . LYS A 1 225 ? 21.270 -3.482 -18.922 1.00 89.06 225 LYS A C 1
ATOM 1782 O O . LYS A 1 225 ? 20.096 -3.392 -19.273 1.00 89.06 225 LYS A O 1
ATOM 1787 N N . ARG A 1 226 ? 21.893 -2.520 -18.236 1.00 88.56 226 ARG A N 1
ATOM 1788 C CA . ARG A 1 226 ? 21.238 -1.252 -17.900 1.00 88.56 226 ARG A CA 1
ATOM 1789 C C . ARG A 1 226 ? 20.920 -0.436 -19.152 1.00 88.56 226 ARG A C 1
ATOM 1791 O O . ARG A 1 226 ? 19.832 0.113 -19.253 1.00 88.56 226 ARG A O 1
ATOM 1798 N N . ARG A 1 227 ? 21.850 -0.325 -20.105 1.00 88.88 227 ARG A N 1
ATOM 1799 C CA . ARG A 1 227 ? 21.619 0.427 -21.350 1.00 88.88 227 ARG A CA 1
ATOM 1800 C C . ARG A 1 227 ? 20.428 -0.134 -22.131 1.00 88.88 227 ARG A C 1
ATOM 1802 O O . ARG A 1 227 ? 19.575 0.642 -22.548 1.00 88.88 227 ARG A O 1
ATOM 1809 N N . PHE A 1 228 ? 20.371 -1.448 -22.292 1.00 95.19 228 PHE A N 1
ATOM 1810 C CA . PHE A 1 228 ? 19.326 -2.144 -23.027 1.00 95.19 228 PHE A CA 1
ATOM 1811 C C . PHE A 1 228 ? 17.961 -1.995 -22.350 1.00 95.19 228 PHE A C 1
ATOM 1813 O O . PHE A 1 228 ? 17.002 -1.641 -23.025 1.00 95.19 228 PHE A O 1
ATOM 1820 N N . ASP A 1 229 ? 17.884 -2.122 -21.021 1.00 95.56 229 ASP A N 1
ATOM 1821 C CA . ASP A 1 229 ? 16.654 -1.836 -20.266 1.00 95.56 229 ASP A CA 1
ATOM 1822 C C . ASP A 1 229 ? 16.113 -0.422 -20.555 1.00 95.56 229 ASP A C 1
ATOM 1824 O O . ASP A 1 229 ? 14.939 -0.253 -20.879 1.00 95.56 229 ASP A O 1
ATOM 1828 N N . PHE A 1 230 ? 16.975 0.600 -20.520 1.00 94.31 230 PHE A N 1
ATOM 1829 C CA . PHE A 1 230 ? 16.568 1.974 -20.834 1.00 94.31 230 PHE A CA 1
ATOM 1830 C C . PHE A 1 230 ? 16.167 2.152 -22.307 1.00 94.31 230 PHE A C 1
ATOM 1832 O O . PHE A 1 230 ? 15.198 2.858 -22.581 1.00 94.31 230 PHE A O 1
ATOM 1839 N N . MET A 1 231 ? 16.858 1.498 -23.250 1.00 96.00 231 MET A N 1
ATOM 1840 C CA . MET A 1 231 ? 16.458 1.478 -24.667 1.00 96.00 231 MET A CA 1
ATOM 1841 C C . MET A 1 231 ? 15.064 0.872 -24.849 1.00 96.00 231 MET A C 1
ATOM 1843 O O . MET A 1 231 ? 14.271 1.400 -25.634 1.00 96.00 231 MET A O 1
ATOM 1847 N N . GLN A 1 232 ? 14.754 -0.199 -24.110 1.00 97.88 232 GLN A N 1
ATOM 1848 C CA . GLN A 1 232 ? 13.445 -0.843 -24.137 1.00 97.88 232 GLN A CA 1
ATOM 1849 C C . GLN A 1 232 ? 12.356 0.087 -23.597 1.00 97.88 232 GLN A C 1
ATOM 1851 O O . GLN A 1 232 ? 11.361 0.316 -24.282 1.00 97.88 232 GLN A O 1
ATOM 1856 N N . GLN A 1 233 ? 12.554 0.680 -22.412 1.00 97.88 233 GLN A N 1
ATOM 1857 C CA . GLN A 1 233 ? 11.544 1.575 -21.835 1.00 97.88 233 GLN A CA 1
ATOM 1858 C C . GLN A 1 233 ? 11.291 2.797 -22.718 1.00 97.88 233 GLN A C 1
ATOM 1860 O O . GLN A 1 233 ? 10.152 3.220 -22.881 1.00 97.88 233 GLN A O 1
ATOM 1865 N N . HIS A 1 234 ? 12.350 3.357 -23.298 1.00 97.00 234 HIS A N 1
ATOM 1866 C CA . HIS A 1 234 ? 12.245 4.563 -24.100 1.00 97.00 234 HIS A CA 1
ATOM 1867 C C . HIS A 1 234 ? 11.589 4.307 -25.458 1.00 97.00 234 HIS A C 1
ATOM 1869 O O . HIS A 1 234 ? 10.679 5.028 -25.853 1.00 97.00 234 HIS A O 1
ATOM 1875 N N . SER A 1 235 ? 11.980 3.241 -26.162 1.00 98.06 235 SER A N 1
ATOM 1876 C CA . SER A 1 235 ? 11.331 2.908 -27.440 1.00 98.06 235 SER A CA 1
ATOM 1877 C C . SER A 1 235 ? 9.893 2.422 -27.230 1.00 98.06 235 SER A C 1
ATOM 1879 O O . SER A 1 235 ? 9.029 2.717 -28.049 1.00 98.06 235 SER A O 1
ATOM 1881 N N . GLY A 1 236 ? 9.612 1.740 -26.113 1.00 98.00 236 GLY A N 1
ATOM 1882 C CA . GLY A 1 236 ? 8.247 1.394 -25.725 1.00 98.00 236 GLY A CA 1
ATOM 1883 C C . GLY A 1 236 ? 7.391 2.616 -25.386 1.00 98.00 236 GLY A C 1
ATOM 1884 O O . GLY A 1 236 ? 6.217 2.627 -25.736 1.00 98.00 236 GLY A O 1
ATOM 1885 N N . GLN A 1 237 ? 7.970 3.667 -24.794 1.00 97.88 237 GLN A N 1
ATOM 1886 C CA . GLN A 1 237 ? 7.273 4.941 -24.599 1.00 97.88 237 GLN A CA 1
ATOM 1887 C C . GLN A 1 237 ? 6.883 5.577 -25.937 1.00 97.88 237 GLN A C 1
ATOM 1889 O O . GLN A 1 237 ? 5.724 5.940 -26.094 1.00 97.88 237 GLN A O 1
ATOM 1894 N N . HIS A 1 238 ? 7.802 5.663 -26.904 1.00 97.50 238 HIS A N 1
ATOM 1895 C CA . HIS A 1 238 ? 7.489 6.187 -28.240 1.00 97.50 238 HIS A CA 1
ATOM 1896 C C . HIS A 1 238 ? 6.362 5.404 -28.918 1.00 97.50 238 HIS A C 1
ATOM 1898 O O . HIS A 1 238 ? 5.401 5.994 -29.405 1.00 97.50 238 HIS A O 1
ATOM 1904 N N . LEU A 1 239 ? 6.451 4.070 -28.900 1.00 98.25 239 LEU A N 1
ATOM 1905 C CA . LEU A 1 239 ? 5.418 3.197 -29.452 1.00 98.25 239 LEU A CA 1
ATOM 1906 C C . LEU A 1 239 ? 4.053 3.443 -28.793 1.00 98.25 239 LEU A C 1
ATOM 1908 O O . LEU A 1 239 ? 3.051 3.615 -29.486 1.00 98.25 239 LEU A O 1
ATOM 1912 N N . LEU A 1 240 ? 4.030 3.473 -27.458 1.00 98.00 240 LEU A N 1
ATOM 1913 C CA . LEU A 1 240 ? 2.824 3.680 -26.666 1.00 98.00 240 LEU A CA 1
ATOM 1914 C C . LEU A 1 240 ? 2.195 5.048 -26.950 1.00 98.00 240 LEU A C 1
ATOM 1916 O O . LEU A 1 240 ? 1.007 5.122 -27.260 1.00 98.00 240 LEU A O 1
ATOM 1920 N N . SER A 1 241 ? 2.990 6.116 -26.874 1.00 96.69 241 SER A N 1
ATOM 1921 C CA . SER A 1 241 ? 2.535 7.485 -27.121 1.00 96.69 241 SER A CA 1
ATOM 1922 C C . SER A 1 241 ? 2.002 7.656 -28.542 1.00 96.69 241 SER A C 1
ATOM 1924 O O . SER A 1 241 ? 0.919 8.207 -28.705 1.00 96.69 241 SER A O 1
ATOM 1926 N N . ALA A 1 242 ? 2.681 7.109 -29.553 1.00 95.81 242 ALA A N 1
ATOM 1927 C CA . ALA A 1 242 ? 2.235 7.214 -30.939 1.00 95.81 242 ALA A CA 1
ATOM 1928 C C . ALA A 1 242 ? 0.900 6.495 -31.190 1.00 95.81 242 ALA A C 1
ATOM 1930 O O . ALA A 1 242 ? 0.035 7.024 -31.883 1.00 95.81 242 ALA A O 1
ATOM 1931 N N . ILE A 1 243 ? 0.691 5.305 -30.615 1.00 95.75 243 ILE A N 1
ATOM 1932 C CA . ILE A 1 243 ? -0.589 4.587 -30.749 1.00 95.75 243 ILE A CA 1
ATOM 1933 C C . ILE A 1 243 ? -1.714 5.344 -30.030 1.00 95.75 243 ILE A C 1
ATOM 1935 O O . ILE A 1 243 ? -2.800 5.507 -30.592 1.00 95.75 243 ILE A O 1
ATOM 1939 N N . LEU A 1 244 ? -1.456 5.835 -28.815 1.00 93.81 244 LEU A N 1
ATOM 1940 C CA . LEU A 1 244 ? -2.416 6.620 -28.032 1.00 93.81 244 LEU A CA 1
ATOM 1941 C C . LEU A 1 244 ? -2.830 7.911 -28.744 1.00 93.81 244 LEU A C 1
ATOM 1943 O O .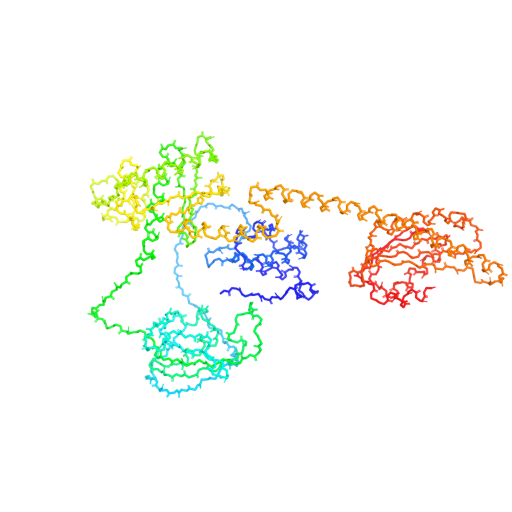 LEU A 1 244 ? -4.018 8.232 -28.811 1.00 93.81 244 LEU A O 1
ATOM 1947 N N . GLU A 1 245 ? -1.871 8.630 -29.311 1.00 91.69 245 GLU A N 1
ATOM 1948 C CA . GLU A 1 245 ? -2.124 9.884 -30.007 1.00 91.69 245 GLU A CA 1
ATOM 1949 C C . GLU A 1 245 ? -2.842 9.645 -31.342 1.00 91.69 245 GLU A C 1
ATOM 1951 O O . GLU A 1 245 ? -3.956 10.135 -31.535 1.00 91.69 245 GLU A O 1
ATOM 1956 N N . ASN A 1 246 ? -2.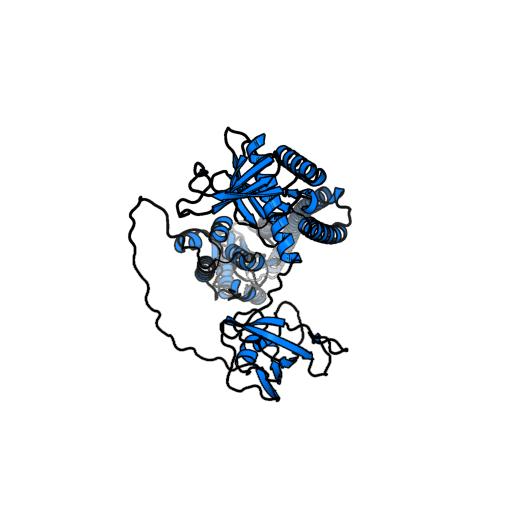275 8.809 -32.220 1.00 90.19 246 ASN A N 1
ATOM 1957 C CA . ASN A 1 246 ? -2.764 8.629 -33.590 1.00 90.19 246 ASN A CA 1
ATOM 1958 C C . ASN A 1 246 ? -4.158 7.998 -33.671 1.00 90.19 246 ASN A C 1
ATOM 1960 O O . ASN A 1 246 ? -4.908 8.281 -34.605 1.00 90.19 246 ASN A O 1
ATOM 1964 N N . LYS A 1 247 ? -4.503 7.104 -32.735 1.00 89.06 247 LYS A N 1
ATOM 1965 C CA . LYS A 1 247 ? -5.762 6.342 -32.797 1.00 89.06 247 LYS A CA 1
ATOM 1966 C C . LYS A 1 247 ? -6.799 6.773 -31.775 1.00 89.06 247 LYS A C 1
ATOM 1968 O O . LYS A 1 247 ? -7.990 6.614 -32.029 1.00 89.06 247 LYS A O 1
ATOM 1973 N N . TYR A 1 248 ? -6.365 7.310 -30.638 1.00 87.69 248 TYR A N 1
ATOM 1974 C CA . TYR A 1 248 ? -7.257 7.622 -29.522 1.00 87.69 248 TYR A CA 1
ATOM 1975 C C . TYR A 1 248 ? -7.293 9.120 -29.179 1.00 87.69 248 TYR A C 1
ATOM 1977 O O . TYR A 1 248 ? -8.094 9.526 -28.333 1.00 87.69 248 TYR A O 1
ATOM 1985 N N . GLY A 1 249 ? -6.487 9.956 -29.852 1.00 87.88 249 GLY A N 1
ATOM 1986 C CA . GLY A 1 249 ? -6.434 11.403 -29.617 1.00 87.88 249 GLY A CA 1
ATOM 1987 C C . GLY A 1 249 ? -5.953 11.757 -28.207 1.00 87.88 249 GLY A C 1
ATOM 1988 O O . GLY A 1 249 ? -6.367 12.775 -27.644 1.00 87.88 249 GLY A O 1
ATOM 1989 N N . ALA A 1 250 ? -5.151 10.873 -27.609 1.00 90.56 250 ALA A N 1
ATOM 1990 C CA . ALA A 1 250 ? -4.622 11.011 -26.262 1.00 90.56 250 ALA A CA 1
ATOM 1991 C C . ALA A 1 250 ? -3.170 11.491 -26.328 1.00 90.56 250 ALA A C 1
ATOM 1993 O O . ALA A 1 250 ? -2.239 10.699 -26.463 1.00 90.56 250 ALA A O 1
ATOM 1994 N N . GLU A 1 251 ? -3.001 12.807 -26.246 1.00 91.50 251 GLU A N 1
ATOM 1995 C CA . GLU A 1 251 ? -1.705 13.474 -26.332 1.00 91.50 251 GLU A CA 1
ATOM 1996 C C . GLU A 1 251 ? -0.872 13.177 -25.080 1.00 91.50 251 GLU A C 1
ATOM 1998 O O . GLU A 1 251 ? -1.358 13.313 -23.952 1.00 91.50 251 GLU A O 1
ATOM 2003 N N . THR A 1 252 ? 0.392 12.792 -25.264 1.00 92.94 252 THR A N 1
ATOM 2004 C CA . THR A 1 252 ? 1.322 12.623 -24.141 1.00 92.94 252 THR A CA 1
ATOM 2005 C C . THR A 1 252 ? 1.876 13.980 -23.724 1.00 92.94 252 THR A C 1
ATOM 2007 O O . THR A 1 252 ? 2.675 14.571 -24.441 1.00 92.94 252 THR A O 1
ATOM 2010 N N . VAL A 1 253 ? 1.494 14.456 -22.539 1.00 91.69 253 VAL A N 1
ATOM 2011 C CA . VAL A 1 253 ? 1.951 15.752 -22.004 1.00 91.69 253 VAL A CA 1
ATOM 2012 C C . VAL A 1 253 ? 3.218 15.641 -21.167 1.00 91.69 253 VAL A C 1
ATOM 2014 O O . VAL A 1 253 ? 3.984 16.596 -21.063 1.00 91.69 253 VAL A O 1
ATOM 2017 N N . SER A 1 254 ? 3.440 14.490 -20.534 1.00 92.38 254 SER A N 1
ATOM 2018 C CA . SER A 1 254 ? 4.649 14.220 -19.761 1.00 92.38 254 SER A CA 1
ATOM 2019 C C . SER A 1 254 ? 4.921 12.720 -19.708 1.00 92.38 254 SER A C 1
ATOM 2021 O O . SER A 1 254 ? 4.035 11.900 -19.956 1.00 92.38 254 SER A O 1
ATOM 2023 N N . TRP A 1 255 ? 6.156 12.340 -19.403 1.00 94.06 255 TRP A N 1
ATOM 2024 C CA . TRP A 1 255 ? 6.539 10.946 -19.217 1.00 94.06 255 TRP A CA 1
ATOM 2025 C C . TRP A 1 255 ? 7.733 10.842 -18.272 1.00 94.06 255 TRP A C 1
ATOM 2027 O O . TRP A 1 255 ? 8.496 11.790 -18.095 1.00 94.06 255 TRP A O 1
ATOM 2037 N N . GLU A 1 256 ? 7.909 9.667 -17.674 1.00 94.12 256 GLU A N 1
ATOM 2038 C CA . GLU A 1 256 ? 9.068 9.357 -16.839 1.00 94.12 256 GLU A CA 1
ATOM 2039 C C . GLU A 1 256 ? 9.513 7.915 -17.063 1.00 94.12 256 GLU A C 1
ATOM 2041 O O . GLU A 1 256 ? 8.703 6.982 -17.064 1.00 94.12 256 GLU A O 1
ATOM 2046 N N . LEU A 1 257 ? 10.828 7.728 -17.191 1.00 93.31 257 LEU A N 1
ATOM 2047 C CA . LEU A 1 257 ? 11.463 6.415 -17.250 1.00 93.31 257 LEU A CA 1
ATOM 2048 C C . LEU A 1 257 ? 12.120 6.097 -15.904 1.00 93.31 257 LEU A C 1
ATOM 2050 O O . LEU A 1 257 ? 13.337 6.220 -15.735 1.00 93.31 257 LEU A O 1
ATOM 2054 N N . GLY A 1 258 ? 11.297 5.704 -14.930 1.00 89.62 258 GLY A N 1
ATOM 2055 C CA . GLY A 1 258 ? 11.754 5.346 -13.587 1.00 89.62 258 GLY A CA 1
ATOM 2056 C C . GLY A 1 258 ? 12.619 4.079 -13.576 1.00 89.62 258 GLY A C 1
ATOM 2057 O O . GLY A 1 258 ? 12.873 3.463 -14.608 1.00 89.62 258 GLY A O 1
ATOM 2058 N N . LYS A 1 259 ? 13.097 3.645 -12.402 1.00 83.94 259 LYS A N 1
ATOM 2059 C CA . LYS A 1 259 ? 13.947 2.434 -12.284 1.00 83.94 259 LYS A CA 1
ATOM 2060 C C . LYS A 1 259 ? 13.168 1.118 -12.313 1.00 83.94 259 LYS A C 1
ATOM 2062 O O . LYS A 1 259 ? 13.670 0.131 -12.830 1.00 83.94 259 LYS A O 1
ATOM 2067 N N . LYS A 1 260 ? 11.980 1.096 -11.704 1.00 85.12 260 LYS A N 1
ATOM 2068 C CA . LYS A 1 260 ? 11.129 -0.105 -11.586 1.00 85.12 260 LYS A CA 1
ATOM 2069 C C . LYS A 1 260 ? 9.861 -0.019 -12.432 1.00 85.12 260 LYS A C 1
ATOM 2071 O O . LYS A 1 260 ? 9.320 -1.044 -12.818 1.00 85.12 260 LYS A O 1
ATOM 2076 N N . ARG A 1 261 ? 9.377 1.195 -12.682 1.00 87.88 261 ARG A N 1
ATOM 2077 C CA . ARG A 1 261 ? 8.109 1.504 -13.348 1.00 87.88 261 ARG A CA 1
ATOM 2078 C C . ARG A 1 261 ? 8.299 2.791 -14.141 1.00 87.88 261 ARG A C 1
ATOM 2080 O O . ARG A 1 261 ? 8.985 3.689 -13.654 1.00 87.88 261 ARG A O 1
ATOM 2087 N N . SER A 1 262 ? 7.707 2.855 -15.325 1.00 96.00 262 SER A N 1
ATOM 2088 C CA . SER A 1 262 ? 7.645 4.061 -16.150 1.00 96.00 262 SER A CA 1
ATOM 2089 C C . SER A 1 262 ? 6.197 4.534 -16.254 1.00 96.00 262 SER A C 1
ATOM 2091 O O . SER A 1 262 ? 5.273 3.781 -15.931 1.00 96.00 262 SER A O 1
ATOM 2093 N N . PHE A 1 263 ? 5.977 5.777 -16.673 1.00 95.75 263 PHE A N 1
ATOM 2094 C CA . PHE A 1 263 ? 4.630 6.277 -16.946 1.00 95.75 263 PHE A CA 1
ATOM 2095 C C . PHE A 1 263 ? 4.597 7.269 -18.101 1.00 95.75 263 PHE A C 1
ATOM 2097 O O . PHE A 1 263 ? 5.586 7.944 -18.384 1.00 95.75 263 PHE A O 1
ATOM 2104 N N . VAL A 1 264 ? 3.420 7.372 -18.710 1.00 95.94 264 VAL A N 1
ATOM 2105 C CA . VAL A 1 264 ? 3.015 8.471 -19.587 1.00 95.94 264 VAL A CA 1
ATOM 2106 C C . VAL A 1 264 ? 1.832 9.189 -18.946 1.00 95.94 264 VAL A C 1
ATOM 2108 O O . VAL A 1 264 ? 0.942 8.558 -18.378 1.00 95.94 264 VAL A O 1
ATOM 2111 N N . GLU A 1 265 ? 1.831 10.512 -18.986 1.00 94.56 265 GLU A N 1
ATOM 2112 C CA . GLU A 1 265 ? 0.694 11.338 -18.602 1.00 94.56 265 GLU A CA 1
ATOM 2113 C C . GLU A 1 265 ? 0.008 11.834 -19.868 1.00 94.56 265 GLU A C 1
ATOM 2115 O O . GLU A 1 265 ? 0.647 12.387 -20.764 1.00 94.56 265 GLU A O 1
ATOM 2120 N N . LEU A 1 266 ? -1.298 11.609 -19.937 1.00 92.75 266 LEU A N 1
ATOM 2121 C CA . LEU A 1 266 ? -2.106 11.811 -21.123 1.00 92.75 266 LEU A CA 1
ATOM 2122 C C . LEU A 1 266 ? -3.118 12.918 -20.881 1.00 92.75 266 LEU A C 1
ATOM 2124 O O . LEU A 1 266 ? -3.849 12.906 -19.884 1.00 92.75 266 LEU A O 1
ATOM 2128 N N . LYS A 1 267 ? -3.209 13.835 -21.835 1.00 89.62 267 LYS A N 1
ATOM 2129 C CA . LYS A 1 267 ? -4.300 14.793 -21.924 1.00 89.62 267 LYS A CA 1
ATOM 2130 C C . LYS A 1 267 ? -5.300 14.282 -22.945 1.00 89.62 267 LYS A C 1
ATOM 2132 O O . LYS A 1 267 ? -4.970 14.047 -24.104 1.00 89.62 267 LYS A O 1
ATOM 2137 N N . VAL A 1 268 ? -6.537 14.092 -22.498 1.00 79.56 268 VAL A N 1
ATOM 2138 C CA . VAL A 1 268 ? -7.589 13.555 -23.358 1.00 79.56 268 VAL A CA 1
ATOM 2139 C C . VAL A 1 268 ? -8.357 14.707 -23.988 1.00 79.56 268 VAL A C 1
ATOM 2141 O O . VAL A 1 268 ? -9.019 15.482 -23.295 1.00 79.56 268 VAL A O 1
ATOM 2144 N N . SER A 1 269 ? -8.254 14.827 -25.306 1.00 70.88 269 SER A N 1
ATOM 2145 C CA . SER A 1 269 ? -8.973 15.835 -26.084 1.00 70.88 269 SER A CA 1
ATOM 2146 C C . SER A 1 269 ? -10.349 15.313 -26.531 1.00 70.88 269 SER A C 1
ATOM 2148 O O . SER A 1 269 ? -10.583 14.109 -26.625 1.00 70.88 269 SER A O 1
ATOM 2150 N N . GLY A 1 270 ? -11.297 16.220 -26.791 1.00 63.41 270 GLY A N 1
ATOM 2151 C CA . GLY A 1 270 ? -12.544 15.886 -27.502 1.00 63.41 270 GLY A CA 1
ATOM 2152 C C . GLY A 1 270 ? -13.605 15.080 -26.734 1.00 63.41 270 GLY A C 1
ATOM 2153 O O . GLY A 1 270 ? -14.520 14.556 -27.358 1.00 63.41 270 GLY A O 1
ATOM 2154 N N . GLY A 1 271 ? -13.526 14.976 -25.402 1.00 62.59 271 GLY A N 1
ATOM 2155 C CA . GLY A 1 271 ? -14.532 14.269 -24.587 1.00 62.59 271 GLY A CA 1
ATOM 2156 C C . GLY A 1 271 ? -14.366 12.745 -24.530 1.00 62.59 271 GLY A C 1
ATOM 2157 O O . GLY A 1 271 ? -15.162 12.069 -23.872 1.00 62.59 271 GLY A O 1
ATOM 2158 N N . ASN A 1 272 ? -13.317 12.209 -25.160 1.00 69.25 272 ASN A N 1
ATOM 2159 C CA . ASN A 1 272 ? -12.925 10.812 -25.021 1.00 69.25 272 ASN A CA 1
ATOM 2160 C C . ASN A 1 272 ? -12.495 10.511 -23.576 1.00 69.25 272 ASN A C 1
ATOM 2162 O O . ASN A 1 272 ? -12.096 11.398 -22.820 1.00 69.25 272 ASN A O 1
ATOM 2166 N N . LYS A 1 273 ? -12.585 9.241 -23.172 1.00 79.25 273 LYS A N 1
ATOM 2167 C CA . LYS A 1 273 ? -12.103 8.764 -21.870 1.00 79.25 273 LYS A CA 1
ATOM 2168 C C . LYS A 1 273 ? -11.112 7.631 -22.079 1.00 79.25 273 LYS A C 1
ATOM 2170 O O . LYS A 1 273 ? -11.387 6.706 -22.840 1.00 79.25 273 LYS A O 1
ATOM 2175 N N . ILE A 1 274 ? -10.005 7.673 -21.343 1.00 86.94 274 ILE A N 1
ATOM 2176 C CA . ILE A 1 274 ? -9.092 6.536 -21.220 1.00 86.94 274 ILE A CA 1
ATOM 2177 C C . ILE A 1 274 ? -9.743 5.531 -20.276 1.00 86.94 274 ILE A C 1
ATOM 2179 O O . ILE A 1 274 ? -9.645 5.633 -19.055 1.00 86.94 274 ILE A O 1
ATOM 2183 N N . THR A 1 275 ? -10.510 4.622 -20.865 1.00 89.69 275 THR A N 1
ATOM 2184 C CA . THR A 1 275 ? -11.130 3.503 -20.157 1.00 89.69 275 THR A CA 1
ATOM 2185 C C . THR A 1 275 ? -10.190 2.303 -20.153 1.00 89.69 275 THR A C 1
ATOM 2187 O O . THR A 1 275 ? -9.251 2.232 -20.944 1.00 89.69 275 THR A O 1
ATOM 2190 N N . GLU A 1 276 ? -10.471 1.330 -19.294 1.00 90.25 276 GLU A N 1
ATOM 2191 C CA . GLU A 1 276 ? -9.728 0.067 -19.251 1.00 90.25 276 GLU A CA 1
ATOM 2192 C C . GLU A 1 276 ? -9.744 -0.659 -20.609 1.00 90.25 276 GLU A C 1
ATOM 2194 O O . GLU A 1 276 ? -8.697 -1.069 -21.091 1.00 90.25 276 GLU A O 1
ATOM 2199 N N . GLN A 1 277 ? -10.884 -0.674 -21.310 1.00 91.56 277 GLN A N 1
ATOM 2200 C CA . GLN A 1 277 ? -11.014 -1.272 -22.650 1.00 91.56 277 GLN A CA 1
ATOM 2201 C C . GLN A 1 277 ? -10.130 -0.597 -23.712 1.00 91.56 277 GLN A C 1
ATOM 2203 O O . GLN A 1 277 ? -9.617 -1.253 -24.625 1.00 91.56 277 GLN A O 1
ATOM 2208 N N . VAL A 1 278 ? -9.957 0.726 -23.607 1.00 92.38 278 VAL A N 1
ATOM 2209 C CA . VAL A 1 278 ? -9.045 1.477 -24.481 1.00 92.38 278 VAL A CA 1
ATOM 2210 C C . VAL A 1 278 ? -7.606 1.064 -24.192 1.00 92.38 278 VAL A C 1
ATOM 2212 O O . VAL A 1 278 ? -6.872 0.758 -25.126 1.00 92.38 278 VAL A O 1
ATOM 2215 N N . LEU A 1 279 ? -7.213 0.987 -22.919 1.00 94.94 279 LEU A N 1
ATOM 2216 C CA . LEU A 1 279 ? -5.862 0.572 -22.532 1.00 94.94 279 LEU A CA 1
ATOM 2217 C C . LEU A 1 279 ? -5.557 -0.873 -22.941 1.00 94.94 279 LEU A C 1
ATOM 2219 O O . LEU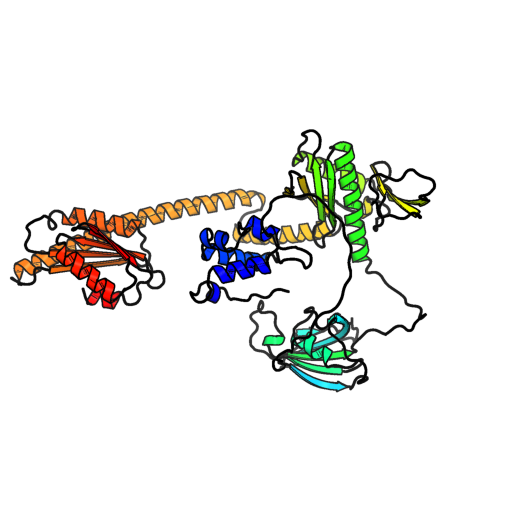 A 1 279 ? -4.476 -1.131 -23.459 1.00 94.94 279 LEU A O 1
ATOM 2223 N N . GLU A 1 280 ? -6.506 -1.796 -22.794 1.00 96.44 280 GLU A N 1
ATOM 2224 C CA . GLU A 1 280 ? -6.367 -3.177 -23.278 1.00 96.44 280 GLU A CA 1
ATOM 2225 C C . GLU A 1 280 ? -6.153 -3.237 -24.797 1.00 96.44 280 GLU A C 1
ATOM 2227 O O . GLU A 1 280 ? -5.349 -4.031 -25.290 1.00 96.44 280 GLU A O 1
ATOM 2232 N N . SER A 1 281 ? -6.855 -2.389 -25.554 1.00 96.50 281 SER A N 1
ATOM 2233 C CA . SER A 1 281 ? -6.698 -2.322 -27.010 1.00 96.50 281 SER A CA 1
ATOM 2234 C C . SER A 1 281 ? -5.356 -1.716 -27.412 1.00 96.50 281 SER A C 1
ATOM 2236 O O . SER A 1 281 ? -4.656 -2.298 -28.236 1.00 96.50 281 SER A O 1
ATOM 2238 N N . VAL A 1 282 ? -4.944 -0.625 -26.764 1.00 97.00 282 VAL A N 1
ATOM 2239 C CA . VAL A 1 282 ? -3.626 -0.003 -26.958 1.00 97.00 282 VAL A CA 1
ATOM 2240 C C . VAL A 1 282 ? -2.499 -0.981 -26.629 1.00 97.00 282 VAL A C 1
ATOM 2242 O O . VAL A 1 282 ? -1.560 -1.113 -27.412 1.00 97.00 282 VAL A O 1
ATOM 2245 N N . GLU A 1 283 ? -2.582 -1.691 -25.500 1.00 98.44 283 GLU A N 1
ATOM 2246 C CA . GLU A 1 283 ? -1.584 -2.688 -25.104 1.00 98.44 283 GLU A CA 1
ATOM 2247 C C . GLU A 1 283 ? -1.472 -3.800 -26.152 1.00 98.44 283 GLU A C 1
ATOM 2249 O O . GLU A 1 283 ? -0.362 -4.168 -26.547 1.00 98.44 283 GLU A O 1
ATOM 2254 N N . ARG A 1 284 ? -2.607 -4.318 -26.632 1.00 98.31 284 ARG A N 1
ATOM 2255 C CA . ARG A 1 284 ? -2.635 -5.342 -27.682 1.00 98.31 284 ARG A CA 1
ATOM 2256 C C . ARG A 1 284 ? -1.954 -4.847 -28.956 1.00 98.31 284 ARG A C 1
ATOM 2258 O O . ARG A 1 284 ? -1.071 -5.528 -29.462 1.00 98.31 284 ARG A O 1
ATOM 2265 N N . GLU A 1 285 ? -2.297 -3.653 -29.425 1.00 97.81 285 GLU A N 1
ATOM 2266 C CA . GLU A 1 285 ? -1.718 -3.067 -30.639 1.00 97.81 285 GLU A CA 1
ATOM 2267 C C . GLU A 1 285 ? -0.209 -2.797 -30.509 1.00 97.81 285 GLU A C 1
ATOM 2269 O O . GLU A 1 285 ? 0.555 -3.063 -31.439 1.00 97.81 285 GLU A O 1
ATOM 2274 N N . CYS A 1 286 ? 0.248 -2.326 -29.341 1.00 98.44 286 CYS A N 1
ATOM 2275 C CA . CYS A 1 286 ? 1.678 -2.193 -29.055 1.00 98.44 286 CYS A CA 1
ATOM 2276 C C . CYS A 1 286 ? 2.379 -3.551 -29.187 1.00 98.44 286 CYS A C 1
ATOM 2278 O O . CYS A 1 286 ? 3.409 -3.665 -29.851 1.00 98.44 286 CYS A O 1
ATOM 2280 N N . ASN A 1 287 ? 1.815 -4.595 -28.575 1.00 98.62 287 ASN A N 1
ATOM 2281 C CA . ASN A 1 287 ? 2.404 -5.929 -28.607 1.00 98.62 287 ASN A CA 1
ATOM 2282 C C . ASN A 1 287 ? 2.335 -6.578 -29.998 1.00 98.62 287 ASN A C 1
ATOM 2284 O O . ASN A 1 287 ? 3.268 -7.281 -30.373 1.00 98.62 287 ASN A O 1
ATOM 2288 N N . GLU A 1 288 ? 1.311 -6.299 -30.805 1.00 98.44 288 GLU A N 1
ATOM 2289 C CA . GLU A 1 288 ? 1.257 -6.716 -32.213 1.00 98.44 288 GLU A CA 1
ATOM 2290 C C . GLU A 1 288 ? 2.409 -6.101 -33.023 1.00 98.44 288 GLU A C 1
ATOM 2292 O O . GLU A 1 288 ? 3.094 -6.811 -33.763 1.00 98.44 288 GLU A O 1
ATOM 2297 N N . ALA A 1 289 ? 2.694 -4.807 -32.835 1.00 98.25 289 ALA A N 1
ATOM 2298 C CA . ALA A 1 289 ? 3.831 -4.142 -33.476 1.00 98.25 289 ALA A CA 1
ATOM 2299 C C . ALA A 1 289 ? 5.190 -4.690 -32.991 1.00 98.25 289 ALA A C 1
ATOM 2301 O O . ALA A 1 289 ? 6.127 -4.832 -33.784 1.00 98.25 289 ALA A O 1
ATOM 2302 N N . ILE A 1 290 ? 5.293 -5.038 -31.703 1.00 98.56 290 ILE A N 1
ATOM 2303 C CA . ILE A 1 290 ? 6.471 -5.696 -31.113 1.00 98.56 290 ILE A CA 1
ATOM 2304 C C . ILE A 1 290 ? 6.698 -7.068 -31.750 1.00 98.56 290 ILE A C 1
ATOM 2306 O O . ILE A 1 290 ? 7.797 -7.341 -32.236 1.00 98.56 290 ILE A O 1
ATOM 2310 N N . VAL A 1 291 ? 5.662 -7.907 -31.815 1.00 98.44 291 VAL A N 1
ATOM 2311 C CA . VAL A 1 291 ? 5.724 -9.249 -32.417 1.00 98.44 291 VAL A CA 1
ATOM 2312 C C . VAL A 1 291 ? 6.052 -9.177 -33.908 1.00 98.44 291 VAL A C 1
ATOM 2314 O O . VAL A 1 291 ? 6.839 -9.983 -34.401 1.00 98.44 291 VAL A O 1
ATOM 2317 N N . ALA A 1 292 ? 5.520 -8.183 -34.623 1.00 98.12 292 ALA A N 1
ATOM 2318 C CA . ALA A 1 292 ? 5.842 -7.949 -36.030 1.00 98.12 292 ALA A CA 1
ATOM 2319 C C . ALA A 1 292 ? 7.299 -7.499 -36.262 1.00 98.12 292 ALA A C 1
ATOM 2321 O O . ALA A 1 292 ? 7.753 -7.465 -37.408 1.00 98.12 292 ALA A O 1
ATOM 2322 N N . GLY A 1 293 ? 8.043 -7.145 -35.206 1.00 97.62 293 GLY A N 1
ATOM 2323 C CA . GLY A 1 293 ? 9.446 -6.746 -35.305 1.00 97.62 293 GLY A CA 1
ATOM 2324 C C . GLY A 1 293 ? 9.649 -5.487 -36.146 1.00 97.62 293 GLY A C 1
ATOM 2325 O O . GLY A 1 293 ? 10.630 -5.404 -36.897 1.00 97.62 293 GLY A O 1
ATOM 2326 N N . VAL A 1 294 ? 8.707 -4.535 -36.046 1.00 98.00 294 VAL A N 1
ATOM 2327 C CA . VAL A 1 294 ? 8.726 -3.278 -36.808 1.00 98.00 294 VAL A CA 1
ATOM 2328 C C . VAL A 1 294 ? 10.075 -2.582 -36.625 1.00 98.00 294 VAL A C 1
ATOM 2330 O O . VAL A 1 294 ? 10.634 -2.521 -35.530 1.00 98.00 294 VAL A O 1
ATOM 2333 N N . GLU A 1 295 ? 10.616 -2.100 -37.738 1.00 98.12 295 GLU A N 1
ATOM 2334 C CA . GLU A 1 295 ? 11.930 -1.469 -37.800 1.00 98.12 295 GLU A CA 1
ATOM 2335 C C . GLU A 1 295 ? 11.915 -0.086 -37.137 1.00 98.12 295 GLU A C 1
ATOM 2337 O O . GLU A 1 295 ? 11.000 0.711 -37.366 1.00 98.12 295 GLU A O 1
ATOM 2342 N N . VAL A 1 296 ? 12.961 0.202 -36.363 1.00 97.62 296 VAL A N 1
ATOM 2343 C CA . VAL A 1 296 ? 13.214 1.501 -35.740 1.00 97.62 296 VAL A CA 1
ATOM 2344 C C . VAL A 1 296 ? 14.496 2.074 -36.335 1.00 97.62 296 VAL A C 1
ATOM 2346 O O . VAL A 1 296 ? 15.571 1.487 -36.221 1.00 97.62 296 VAL A O 1
ATOM 2349 N N . LYS A 1 297 ? 14.389 3.232 -36.988 1.00 95.50 297 LYS A N 1
ATOM 2350 C CA . LYS A 1 297 ? 15.509 3.914 -37.644 1.00 95.50 297 LYS A CA 1
ATOM 2351 C C . LYS A 1 297 ? 15.817 5.243 -36.982 1.00 95.50 297 LYS A C 1
ATOM 2353 O O . LYS A 1 297 ? 14.921 5.989 -36.599 1.00 95.50 297 LYS A O 1
ATOM 2358 N N . ILE A 1 298 ? 17.108 5.543 -36.904 1.00 91.75 298 ILE A N 1
ATOM 2359 C CA . ILE A 1 298 ? 17.605 6.855 -36.510 1.00 91.75 298 ILE A CA 1
ATOM 2360 C C . ILE A 1 298 ? 17.882 7.639 -37.790 1.00 91.75 298 ILE A C 1
ATOM 2362 O O . ILE A 1 298 ? 18.738 7.254 -38.585 1.00 91.75 298 ILE A O 1
ATOM 2366 N N . GLU A 1 299 ? 17.173 8.745 -37.974 1.00 89.06 299 GLU A N 1
ATOM 2367 C CA . GLU A 1 299 ? 17.411 9.691 -39.061 1.00 89.06 299 GLU A CA 1
ATOM 2368 C C . GLU A 1 299 ? 18.107 10.928 -38.501 1.00 89.06 299 GLU A C 1
ATOM 2370 O O . GLU A 1 299 ? 17.688 11.492 -37.493 1.00 89.06 299 GLU A O 1
ATOM 2375 N N . ILE A 1 300 ? 19.178 11.350 -39.159 1.00 85.50 300 ILE A N 1
ATOM 2376 C CA . ILE A 1 300 ? 19.987 12.499 -38.764 1.00 85.50 300 ILE A CA 1
ATOM 2377 C C . ILE A 1 300 ? 19.888 13.513 -39.901 1.00 85.50 300 ILE A C 1
ATOM 2379 O O . ILE A 1 300 ? 20.270 13.202 -41.030 1.00 85.50 300 ILE A O 1
ATOM 2383 N N . LYS A 1 301 ? 19.335 14.697 -39.624 1.00 78.38 301 LYS A N 1
ATOM 2384 C CA . LYS A 1 301 ? 19.101 15.744 -40.627 1.00 78.38 301 LYS A CA 1
ATOM 2385 C C . LYS A 1 301 ? 19.641 17.092 -40.175 1.00 78.38 301 LYS A C 1
ATOM 2387 O O . LYS A 1 301 ? 19.673 17.389 -38.987 1.00 78.38 301 LYS A O 1
ATOM 2392 N N . ASP A 1 302 ? 20.063 17.898 -41.137 1.00 69.75 302 ASP A N 1
ATOM 2393 C CA . ASP A 1 302 ? 20.567 19.249 -40.902 1.00 69.75 302 ASP A CA 1
ATOM 2394 C C . ASP A 1 302 ? 19.400 20.220 -40.653 1.00 69.75 302 ASP A C 1
ATOM 2396 O O . ASP A 1 302 ? 18.478 20.293 -41.471 1.00 69.75 302 ASP A O 1
ATOM 2400 N N . SER A 1 303 ? 19.421 20.931 -39.520 1.00 63.41 303 SER A N 1
ATOM 2401 C CA . SER A 1 303 ? 18.333 21.823 -39.081 1.00 63.41 303 SER A CA 1
ATOM 2402 C C . SER A 1 303 ? 18.087 22.997 -40.028 1.00 63.41 303 SER A C 1
ATOM 2404 O O . SER A 1 303 ? 16.988 23.538 -40.041 1.00 63.41 303 SER A O 1
ATOM 2406 N N . GLU A 1 304 ? 19.067 23.368 -40.855 1.00 58.91 304 GLU A N 1
ATOM 2407 C CA . GLU A 1 304 ? 18.953 24.500 -41.783 1.00 58.91 304 GLU A CA 1
ATOM 2408 C C . GLU A 1 304 ? 18.070 24.207 -43.012 1.00 58.91 304 GLU A C 1
ATOM 2410 O O . GLU A 1 304 ? 17.729 25.125 -43.757 1.00 58.91 304 GLU A O 1
ATOM 2415 N N . LYS A 1 305 ? 17.701 22.938 -43.255 1.00 57.00 305 LYS A N 1
ATOM 2416 C CA . LYS A 1 305 ? 17.001 22.497 -44.481 1.00 57.00 305 LYS A CA 1
ATOM 2417 C C . LYS A 1 305 ? 15.583 21.957 -44.266 1.00 57.00 305 LYS A C 1
ATOM 2419 O O . LYS A 1 305 ? 14.939 21.602 -45.251 1.00 57.00 305 LYS A O 1
ATOM 2424 N N . GLU A 1 306 ? 15.089 21.885 -43.031 1.00 60.25 306 GLU A N 1
ATOM 2425 C CA . GLU A 1 306 ? 13.720 21.443 -42.723 1.00 60.25 306 GLU A CA 1
ATOM 2426 C C . GLU A 1 306 ? 13.000 22.424 -41.794 1.00 60.25 306 GLU A C 1
ATOM 2428 O O . GLU A 1 306 ? 13.624 23.105 -40.981 1.00 60.25 306 GLU A O 1
ATOM 2433 N N . GLU A 1 307 ? 11.670 22.480 -41.906 1.00 61.91 307 GLU A N 1
ATOM 2434 C CA . GLU A 1 307 ? 10.834 23.203 -40.948 1.00 61.91 307 GLU A CA 1
ATOM 2435 C C . GLU A 1 307 ? 11.010 22.609 -39.547 1.00 61.91 307 GLU A C 1
ATOM 2437 O O . GLU A 1 307 ? 10.970 21.392 -39.343 1.00 61.91 307 GLU A O 1
ATOM 2442 N N . ARG A 1 308 ? 11.227 23.491 -38.570 1.00 67.75 308 ARG A N 1
ATOM 2443 C CA . ARG A 1 308 ? 11.422 23.131 -37.169 1.00 67.75 308 ARG A CA 1
ATOM 2444 C C . ARG A 1 308 ? 10.164 22.427 -36.627 1.00 67.75 308 ARG A C 1
ATOM 2446 O O . ARG A 1 308 ? 9.109 23.057 -36.604 1.00 67.75 308 ARG A O 1
ATOM 2453 N N . PRO A 1 309 ? 10.260 21.178 -36.132 1.00 68.19 309 PRO A N 1
ATOM 2454 C CA . PRO A 1 309 ? 9.134 20.506 -35.485 1.00 68.19 309 PRO A CA 1
ATOM 2455 C C . PRO A 1 309 ? 8.626 21.290 -34.267 1.00 68.19 309 PRO A C 1
ATOM 2457 O O . PRO A 1 309 ? 9.434 21.753 -33.458 1.00 68.19 309 PRO A O 1
ATOM 2460 N N . GLU A 1 310 ? 7.303 21.379 -34.095 1.00 65.44 310 GLU A N 1
ATOM 2461 C CA . GLU A 1 310 ? 6.666 22.065 -32.952 1.00 65.44 310 GLU A CA 1
ATOM 2462 C C . GLU A 1 310 ? 7.071 21.470 -31.594 1.00 65.44 310 GLU A C 1
ATOM 2464 O O . GLU A 1 310 ? 7.158 22.183 -30.600 1.00 65.44 310 GLU A O 1
ATOM 2469 N N . SER A 1 311 ? 7.391 20.175 -31.555 1.00 66.31 311 SER A N 1
ATOM 2470 C CA . SER A 1 311 ? 7.828 19.462 -30.350 1.00 66.31 311 SER A CA 1
ATOM 2471 C C . SER A 1 311 ? 9.266 19.780 -29.905 1.00 66.31 311 SER A C 1
ATOM 2473 O O . SER A 1 311 ? 9.730 19.241 -28.899 1.00 66.31 311 SER A O 1
ATOM 2475 N N . MET A 1 312 ? 10.000 20.639 -30.628 1.00 68.00 312 MET A N 1
ATOM 2476 C CA . MET A 1 312 ? 11.391 20.982 -30.316 1.00 68.00 312 MET A CA 1
ATOM 2477 C C . MET A 1 312 ? 11.497 22.155 -29.313 1.00 68.00 312 MET A C 1
ATOM 2479 O O . MET A 1 312 ? 10.985 23.240 -29.608 1.00 68.00 312 MET A O 1
ATOM 2483 N N . PRO A 1 313 ? 12.248 22.011 -28.198 1.00 66.25 313 PRO A N 1
ATOM 2484 C CA . PRO A 1 313 ? 12.441 23.062 -27.189 1.00 66.25 313 PRO A CA 1
ATOM 2485 C C . PRO A 1 313 ? 12.990 24.377 -27.755 1.00 66.25 313 PRO A C 1
ATOM 2487 O O . PRO A 1 313 ? 13.938 24.360 -28.543 1.00 66.25 313 PRO A O 1
ATOM 2490 N N . GLU A 1 314 ? 12.403 25.519 -27.370 1.00 68.69 314 GLU A N 1
ATOM 2491 C CA . GLU A 1 314 ? 12.741 26.870 -27.873 1.00 68.69 314 GLU A CA 1
ATOM 2492 C C . GLU A 1 314 ? 14.240 27.201 -27.803 1.00 68.69 314 GLU A C 1
ATOM 2494 O O . GLU A 1 314 ? 14.763 27.864 -28.697 1.00 68.69 314 GLU A O 1
ATOM 2499 N N . ASP A 1 315 ? 14.934 26.662 -26.804 1.00 66.31 315 ASP A N 1
ATOM 2500 C CA . ASP A 1 315 ? 16.355 26.843 -26.513 1.00 66.31 315 ASP A CA 1
ATOM 2501 C C . ASP A 1 315 ? 17.307 25.981 -27.366 1.00 66.31 315 ASP A C 1
ATOM 2503 O O . ASP A 1 315 ? 18.526 26.090 -27.220 1.00 66.31 315 ASP A O 1
ATOM 2507 N N . TYR A 1 316 ? 16.800 25.156 -28.288 1.00 66.06 316 TYR A N 1
ATOM 2508 C CA . TYR A 1 316 ? 17.642 24.429 -29.240 1.00 66.06 316 TYR A CA 1
ATOM 2509 C C . TYR A 1 316 ? 18.248 25.378 -30.292 1.00 66.06 316 TYR A C 1
ATOM 2511 O O . TYR A 1 316 ? 17.558 25.872 -31.188 1.00 66.06 316 TYR A O 1
ATOM 2519 N N . VAL A 1 317 ? 19.561 25.622 -30.196 1.00 59.59 317 VAL A N 1
ATOM 2520 C CA . VAL A 1 317 ? 20.311 26.548 -31.065 1.00 59.59 317 VAL A CA 1
ATOM 2521 C C . VAL A 1 317 ? 21.006 25.795 -32.207 1.00 59.59 317 VAL A C 1
ATOM 2523 O O . VAL A 1 317 ? 22.205 25.544 -32.145 1.00 59.59 317 VAL A O 1
ATOM 2526 N N . GLY A 1 318 ? 20.252 25.464 -33.261 1.00 63.84 318 GLY A N 1
ATOM 2527 C CA . GLY A 1 318 ? 20.780 24.971 -34.546 1.00 63.84 318 GLY A CA 1
ATOM 2528 C C . GLY A 1 318 ? 21.599 23.667 -34.497 1.00 63.84 318 GLY A C 1
ATOM 2529 O O . GLY A 1 318 ? 21.812 23.059 -33.451 1.00 63.84 318 GLY A O 1
ATOM 2530 N N . GLY A 1 319 ? 22.054 23.209 -35.666 1.00 71.69 319 GLY A N 1
ATOM 2531 C CA . GLY A 1 319 ? 22.841 21.980 -35.825 1.00 71.69 319 GLY A CA 1
ATOM 2532 C C . GLY A 1 319 ? 22.051 20.813 -36.418 1.00 71.69 319 GLY A C 1
ATOM 2533 O O . GLY A 1 319 ? 21.291 20.983 -37.366 1.00 71.69 319 GLY A O 1
ATOM 2534 N N . VAL A 1 320 ? 22.264 19.601 -35.909 1.00 73.50 320 VAL A N 1
ATOM 2535 C CA . VAL A 1 320 ? 21.728 18.369 -36.502 1.00 73.50 320 VAL A CA 1
ATOM 2536 C C . VAL A 1 320 ? 20.584 17.815 -35.654 1.00 73.50 320 VAL A C 1
ATOM 2538 O O . VAL A 1 320 ? 20.770 17.501 -34.477 1.00 73.50 320 VAL A O 1
ATOM 2541 N N . VAL A 1 321 ? 19.410 17.642 -36.258 1.00 79.00 321 VAL A N 1
ATOM 2542 C CA . VAL A 1 321 ? 18.218 17.086 -35.613 1.00 79.00 321 VAL A CA 1
ATOM 2543 C C . VAL A 1 321 ? 18.183 15.574 -35.806 1.00 79.00 321 VAL A C 1
ATOM 2545 O O . VAL A 1 321 ? 18.284 15.058 -36.922 1.00 79.00 321 VAL A O 1
ATOM 2548 N N . ARG A 1 322 ? 18.019 14.857 -34.693 1.00 86.44 322 ARG A N 1
ATOM 2549 C CA . ARG A 1 322 ? 17.868 13.403 -34.665 1.00 86.44 322 ARG A CA 1
ATOM 2550 C C . ARG A 1 322 ? 16.396 13.034 -34.526 1.00 86.44 322 ARG A C 1
ATOM 2552 O O . ARG A 1 322 ? 15.764 13.383 -33.531 1.00 86.44 322 ARG A O 1
ATOM 2559 N N . PHE A 1 323 ? 15.886 12.280 -35.490 1.00 89.81 323 PHE A N 1
ATOM 2560 C CA . PHE A 1 323 ? 14.546 11.711 -35.469 1.00 89.81 323 PHE A CA 1
ATOM 2561 C C . PHE A 1 323 ? 14.608 10.209 -35.231 1.00 89.81 323 PHE A C 1
ATOM 2563 O O . PHE A 1 323 ? 15.465 9.508 -35.773 1.00 89.81 323 PHE A O 1
ATOM 2570 N N . ILE A 1 324 ? 13.662 9.723 -34.440 1.00 93.31 324 ILE A N 1
ATOM 2571 C CA . ILE A 1 324 ? 13.375 8.305 -34.291 1.00 93.31 324 ILE A CA 1
ATOM 2572 C C . ILE A 1 324 ? 12.162 8.004 -35.148 1.00 93.31 324 ILE A C 1
ATOM 2574 O O . ILE A 1 324 ? 11.106 8.598 -34.958 1.00 93.31 324 ILE A O 1
ATOM 2578 N N . ASN A 1 325 ? 12.341 7.110 -36.113 1.00 95.88 325 ASN A N 1
ATOM 2579 C CA . ASN A 1 325 ? 11.307 6.672 -37.034 1.00 95.88 325 ASN A CA 1
ATOM 2580 C C . ASN A 1 325 ? 10.967 5.210 -36.735 1.00 95.88 325 ASN A C 1
ATOM 2582 O O . ASN A 1 325 ? 11.742 4.306 -37.057 1.00 95.88 325 ASN A O 1
ATOM 2586 N N . ILE A 1 326 ? 9.816 4.984 -36.108 1.00 97.00 326 ILE A N 1
ATOM 2587 C CA . ILE A 1 326 ? 9.206 3.663 -35.982 1.00 97.00 326 ILE A CA 1
ATOM 2588 C C . ILE A 1 326 ? 8.358 3.469 -37.234 1.00 97.00 326 ILE A C 1
ATOM 2590 O O . ILE A 1 326 ? 7.317 4.109 -37.396 1.00 97.00 326 ILE A O 1
ATOM 2594 N N . LYS A 1 327 ? 8.815 2.595 -38.134 1.00 96.94 327 LYS A N 1
ATOM 2595 C CA . LYS A 1 327 ? 8.291 2.490 -39.500 1.00 96.94 327 LYS A CA 1
ATOM 2596 C C . LYS A 1 327 ? 6.761 2.365 -39.531 1.00 96.94 327 LYS A C 1
ATOM 2598 O O . LYS A 1 327 ? 6.209 1.334 -39.160 1.00 96.94 327 LYS A O 1
ATOM 2603 N N . GLY A 1 328 ? 6.101 3.396 -40.064 1.00 94.00 328 GLY A N 1
ATOM 2604 C CA . GLY A 1 328 ? 4.646 3.433 -40.252 1.00 94.00 328 GLY A CA 1
ATOM 2605 C C . GLY A 1 328 ? 3.831 3.704 -38.982 1.00 94.00 328 GLY A C 1
ATOM 2606 O O . GLY A 1 328 ? 2.614 3.560 -39.031 1.00 94.00 328 GLY A O 1
ATOM 2607 N N . ILE A 1 329 ? 4.479 4.073 -37.871 1.00 94.81 329 ILE A N 1
ATOM 2608 C CA . ILE A 1 329 ? 3.830 4.319 -36.575 1.00 94.81 329 ILE A CA 1
ATOM 2609 C C . ILE A 1 329 ? 4.182 5.705 -36.034 1.00 94.81 329 ILE A C 1
ATOM 2611 O O . ILE A 1 329 ? 3.280 6.481 -35.736 1.00 94.81 329 ILE A O 1
ATOM 2615 N N . ASP A 1 330 ? 5.474 6.005 -35.896 1.00 94.12 330 ASP A N 1
ATOM 2616 C CA . ASP A 1 330 ? 5.957 7.217 -35.230 1.00 94.12 330 ASP A CA 1
ATOM 2617 C C . ASP A 1 330 ? 7.139 7.821 -35.983 1.00 94.12 330 ASP A C 1
ATOM 2619 O O . ASP A 1 330 ? 8.005 7.095 -36.474 1.00 94.12 330 ASP A O 1
ATOM 2623 N N . ARG A 1 331 ? 7.215 9.151 -36.020 1.00 92.94 331 ARG A N 1
ATOM 2624 C CA . ARG A 1 331 ? 8.416 9.874 -36.438 1.00 92.94 331 ARG A CA 1
ATOM 2625 C C . ARG A 1 331 ? 8.565 11.127 -35.592 1.00 92.94 331 ARG A C 1
ATOM 2627 O O . ARG A 1 331 ? 8.010 12.166 -35.934 1.00 92.94 331 ARG A O 1
ATOM 2634 N N . ASN A 1 332 ? 9.368 11.040 -34.537 1.00 89.25 332 ASN A N 1
ATOM 2635 C CA . ASN A 1 332 ? 9.500 12.115 -33.558 1.00 89.25 332 ASN A CA 1
ATOM 2636 C C . ASN A 1 332 ? 10.963 12.494 -33.277 1.00 89.25 332 ASN A C 1
ATOM 2638 O O . ASN A 1 332 ? 11.844 11.624 -33.285 1.00 89.25 332 ASN A O 1
ATOM 2642 N N . PRO A 1 333 ? 11.258 13.790 -33.049 1.00 88.44 333 PRO A N 1
ATOM 2643 C CA . PRO A 1 333 ? 12.592 14.232 -32.672 1.00 88.44 333 PRO A CA 1
ATOM 2644 C C . PRO A 1 333 ? 12.920 13.715 -31.271 1.00 88.44 333 PRO A C 1
ATOM 2646 O O . PRO A 1 333 ? 12.182 13.948 -30.317 1.00 88.44 333 PRO A O 1
ATOM 2649 N N . CYS A 1 334 ? 14.030 12.992 -31.137 1.00 88.31 334 CYS A N 1
ATOM 2650 C CA . CYS A 1 334 ? 14.424 12.430 -29.854 1.00 88.31 334 CYS A CA 1
ATOM 2651 C C . CYS A 1 334 ? 15.932 12.169 -29.786 1.00 88.31 334 CYS A C 1
ATOM 2653 O O . CYS A 1 334 ? 16.552 11.676 -30.732 1.00 88.31 334 CYS A O 1
ATOM 2655 N N . CYS A 1 335 ? 16.541 12.483 -28.640 1.00 85.00 335 CYS A N 1
ATOM 2656 C CA . CYS A 1 335 ? 17.978 12.347 -28.398 1.00 85.00 335 CYS A CA 1
ATOM 2657 C C . CYS A 1 335 ? 18.364 11.095 -27.591 1.00 85.00 335 CYS A C 1
ATOM 2659 O O . CYS A 1 335 ? 19.550 10.789 -27.475 1.00 85.00 335 CYS A O 1
ATOM 2661 N N . GLY A 1 336 ? 17.400 10.349 -27.040 1.00 87.38 336 GLY A N 1
ATOM 2662 C CA . GLY A 1 336 ? 17.708 9.193 -26.195 1.00 87.38 336 GLY A CA 1
ATOM 2663 C C . GLY A 1 336 ? 18.041 7.914 -26.972 1.00 87.38 336 GLY A C 1
ATOM 2664 O O . GLY A 1 336 ? 18.070 7.866 -28.202 1.00 87.38 336 GLY A O 1
ATOM 2665 N N . THR A 1 337 ? 18.354 6.845 -26.247 1.00 92.12 337 THR A N 1
ATOM 2666 C CA . THR A 1 337 ? 18.775 5.567 -26.841 1.00 92.12 337 THR A CA 1
ATOM 2667 C C . THR A 1 337 ? 17.571 4.704 -27.196 1.00 92.12 337 THR A C 1
ATOM 2669 O O . THR A 1 337 ? 16.635 4.643 -26.402 1.00 92.12 337 THR A O 1
ATOM 2672 N N . HIS A 1 338 ? 17.621 4.009 -28.335 1.00 96.12 338 HIS A N 1
ATOM 2673 C CA . HIS A 1 338 ? 16.522 3.179 -28.837 1.00 96.12 338 HIS A CA 1
ATOM 2674 C C . HIS A 1 338 ? 17.020 1.834 -29.346 1.00 96.12 338 HIS A C 1
ATOM 2676 O O . HIS A 1 338 ? 18.184 1.716 -29.725 1.00 96.12 338 HIS A O 1
ATOM 2682 N N . VAL A 1 339 ? 16.129 0.846 -29.349 1.00 97.06 339 VAL A N 1
ATOM 2683 C CA . VAL A 1 339 ? 16.343 -0.434 -30.037 1.00 97.06 339 VAL A CA 1
ATOM 2684 C C . VAL A 1 339 ? 16.247 -0.246 -31.554 1.00 97.06 339 VAL A C 1
ATOM 2686 O O . VAL A 1 339 ? 15.665 0.733 -32.013 1.00 97.06 339 VAL A O 1
ATOM 2689 N N . GLU A 1 340 ? 16.803 -1.175 -32.330 1.00 96.81 340 GLU A N 1
ATOM 2690 C CA . GLU A 1 340 ? 16.737 -1.144 -33.804 1.00 96.81 340 GLU A CA 1
ATOM 2691 C C . GLU A 1 340 ? 15.461 -1.808 -34.345 1.00 96.81 340 GLU A C 1
ATOM 2693 O O . GLU A 1 340 ? 15.032 -1.555 -35.473 1.00 96.81 340 GLU A O 1
ATOM 2698 N N . ARG A 1 341 ? 14.829 -2.669 -33.539 1.00 98.00 341 ARG A N 1
ATOM 2699 C CA . ARG A 1 341 ? 13.566 -3.339 -33.862 1.00 98.00 341 ARG A CA 1
ATOM 2700 C C . ARG A 1 341 ? 12.681 -3.425 -32.635 1.00 98.00 341 ARG A C 1
ATOM 2702 O O . ARG A 1 341 ? 13.160 -3.700 -31.539 1.00 98.00 341 ARG A O 1
ATOM 2709 N N . LEU A 1 342 ? 11.372 -3.279 -32.826 1.00 98.38 342 LEU A N 1
ATOM 2710 C CA . LEU A 1 342 ? 10.422 -3.391 -31.717 1.00 98.38 342 LEU A CA 1
ATOM 2711 C C . LEU A 1 342 ? 10.397 -4.787 -31.082 1.00 98.38 342 LEU A C 1
ATOM 2713 O O . LEU A 1 342 ? 10.053 -4.892 -29.913 1.00 98.38 342 LEU A O 1
ATOM 2717 N N . SER A 1 343 ? 10.824 -5.841 -31.785 1.00 98.12 343 SER A N 1
ATOM 2718 C CA . SER A 1 343 ? 10.941 -7.193 -31.213 1.00 98.12 343 SER A CA 1
ATOM 2719 C C . SER A 1 343 ? 11.864 -7.247 -29.994 1.00 98.12 343 SER A C 1
ATOM 2721 O O . SER A 1 343 ? 11.647 -8.055 -29.093 1.00 98.12 343 SER A O 1
ATOM 2723 N N . ASP A 1 344 ? 12.852 -6.351 -29.917 1.00 98.19 344 ASP A N 1
ATOM 2724 C CA . ASP A 1 344 ? 13.754 -6.255 -28.769 1.00 98.19 344 ASP A CA 1
ATOM 2725 C C . ASP A 1 344 ? 13.044 -5.759 -27.507 1.00 98.19 344 ASP A C 1
ATOM 2727 O O . ASP A 1 344 ? 13.554 -5.954 -26.408 1.00 98.19 344 ASP A O 1
ATOM 2731 N N . LEU A 1 345 ? 11.857 -5.154 -27.628 1.00 98.25 345 LEU A N 1
ATOM 2732 C CA . LEU A 1 345 ? 11.020 -4.796 -26.483 1.00 98.25 345 LEU A CA 1
ATOM 2733 C C . LEU A 1 345 ? 10.446 -6.020 -25.776 1.00 98.25 345 LEU A C 1
ATOM 2735 O O . LEU A 1 345 ? 10.160 -5.931 -24.585 1.00 98.25 345 LEU A O 1
ATOM 2739 N N . GLN A 1 346 ? 10.327 -7.151 -26.482 1.00 97.94 346 GLN A N 1
ATOM 2740 C CA . GLN A 1 346 ? 9.746 -8.426 -26.043 1.00 97.94 346 GLN A CA 1
ATOM 2741 C C . GLN A 1 346 ? 8.251 -8.345 -25.710 1.00 97.94 346 GLN A C 1
ATOM 2743 O O . GLN A 1 346 ? 7.452 -9.068 -26.293 1.00 97.94 346 GLN A O 1
ATOM 2748 N N . ILE A 1 347 ? 7.877 -7.472 -24.780 1.00 98.38 347 ILE A N 1
ATOM 2749 C CA . ILE A 1 347 ? 6.513 -7.257 -24.309 1.00 98.38 347 ILE A CA 1
ATOM 2750 C C . ILE A 1 347 ? 6.387 -5.846 -23.734 1.00 98.38 347 ILE A C 1
ATOM 2752 O O . ILE A 1 347 ? 7.321 -5.336 -23.114 1.00 98.38 347 ILE A O 1
ATOM 2756 N N . LEU A 1 348 ? 5.217 -5.239 -23.903 1.00 98.38 348 LEU A N 1
ATOM 2757 C CA . LEU A 1 348 ? 4.805 -4.020 -23.217 1.00 98.38 348 LEU A CA 1
ATOM 2758 C C . LEU A 1 348 ? 3.550 -4.316 -22.396 1.00 98.38 348 LEU A C 1
ATOM 2760 O O . LEU A 1 348 ? 2.593 -4.890 -22.911 1.00 98.38 348 LEU A O 1
ATOM 2764 N N . LYS A 1 349 ? 3.551 -3.924 -21.122 1.00 98.25 349 LYS A N 1
ATOM 2765 C CA . LYS A 1 349 ? 2.404 -4.078 -20.223 1.00 98.25 349 LYS A CA 1
ATOM 2766 C C . LYS A 1 349 ? 1.997 -2.730 -19.649 1.00 98.25 349 LYS A C 1
ATOM 2768 O O . LYS A 1 349 ? 2.859 -1.989 -19.175 1.00 98.25 349 LYS A O 1
ATOM 2773 N N . LEU A 1 350 ? 0.702 -2.439 -19.662 1.00 97.69 350 LEU A N 1
ATOM 2774 C CA . LEU A 1 350 ? 0.093 -1.281 -19.023 1.00 97.69 350 LEU A CA 1
ATOM 2775 C C . LEU A 1 350 ? -0.441 -1.669 -17.644 1.00 97.69 350 LEU A C 1
ATOM 2777 O O . LEU A 1 350 ? -0.928 -2.778 -17.426 1.00 97.69 350 LEU A O 1
ATOM 2781 N N . GLY A 1 351 ? -0.317 -0.754 -16.690 1.00 94.12 351 GLY A N 1
ATOM 2782 C CA . GLY A 1 351 ? -0.942 -0.900 -15.377 1.00 94.12 351 GLY A CA 1
ATOM 2783 C C . GLY A 1 351 ? -2.222 -0.085 -15.261 1.00 94.12 351 GLY A C 1
ATOM 2784 O O . GLY A 1 351 ? -2.696 0.524 -16.218 1.00 94.12 351 GLY A O 1
ATOM 2785 N N . VAL A 1 352 ? -2.758 -0.046 -14.044 1.00 91.44 352 VAL A N 1
ATOM 2786 C CA . VAL A 1 352 ? -3.979 0.702 -13.737 1.00 91.44 352 VAL A CA 1
ATOM 2787 C C . VAL A 1 352 ? -3.732 2.195 -13.939 1.00 91.44 352 VAL A C 1
ATOM 2789 O O . VAL A 1 352 ? -2.784 2.754 -13.384 1.00 91.44 352 VAL A O 1
ATOM 2792 N N . ALA A 1 353 ? -4.586 2.830 -14.740 1.00 92.06 353 ALA A N 1
ATOM 2793 C CA . ALA A 1 353 ? -4.548 4.268 -14.940 1.00 92.06 353 ALA A CA 1
ATOM 2794 C C . ALA A 1 353 ? -4.914 5.017 -13.654 1.00 92.06 353 ALA A C 1
ATOM 2796 O O . ALA A 1 353 ? -5.884 4.696 -12.969 1.00 92.06 353 ALA A O 1
ATOM 2797 N N . GLU A 1 354 ? -4.135 6.047 -13.357 1.00 90.12 354 GLU A N 1
ATOM 2798 C CA . GLU A 1 354 ? -4.278 6.899 -12.185 1.00 90.12 354 GLU A CA 1
ATOM 2799 C C . GLU A 1 354 ? -4.758 8.291 -12.620 1.00 90.12 354 GLU A C 1
ATOM 2801 O O . GLU A 1 354 ? -4.388 8.794 -13.686 1.00 90.12 354 GLU A O 1
ATOM 2806 N N . SER A 1 355 ? -5.573 8.945 -11.793 1.00 85.19 355 SER A N 1
ATOM 2807 C CA . SER A 1 355 ? -5.958 10.340 -12.031 1.00 85.19 355 SER A CA 1
ATOM 2808 C C . SER A 1 355 ? -4.739 11.252 -11.858 1.00 85.19 355 SER A C 1
ATOM 2810 O O . SER A 1 355 ? -4.163 11.325 -10.774 1.00 85.19 355 SER A O 1
ATOM 2812 N N . GLY A 1 356 ? -4.354 11.950 -12.924 1.00 72.19 356 GLY A N 1
ATOM 2813 C CA . GLY A 1 356 ? -3.284 12.944 -12.932 1.00 72.19 356 GLY A CA 1
ATOM 2814 C C . GLY A 1 356 ? -3.747 14.328 -12.465 1.00 72.19 356 GLY A C 1
ATOM 2815 O O . GLY A 1 356 ? -4.891 14.537 -12.046 1.00 72.19 356 GLY A O 1
ATOM 2816 N N . ARG A 1 357 ? -2.847 15.316 -12.541 1.00 69.06 357 ARG A N 1
ATOM 2817 C CA . ARG A 1 357 ? -3.187 16.715 -12.228 1.00 69.06 357 ARG A CA 1
ATOM 2818 C C . ARG A 1 357 ? -4.052 17.297 -13.352 1.00 69.06 357 ARG A C 1
ATOM 2820 O O . ARG A 1 357 ? -3.947 16.891 -14.502 1.00 69.06 357 ARG A O 1
ATOM 2827 N N . SER A 1 358 ? -4.912 18.262 -13.025 1.00 71.56 358 SER A N 1
ATOM 2828 C CA . SER A 1 358 ? -5.676 19.037 -14.022 1.00 71.56 358 SER A CA 1
ATOM 2829 C C . SER A 1 358 ? -6.556 18.214 -14.984 1.00 71.56 358 SER A C 1
ATOM 2831 O O . SER A 1 358 ? -6.862 18.681 -16.077 1.00 71.56 358 SER A O 1
ATOM 2833 N N . GLY A 1 359 ? -6.993 17.015 -14.582 1.00 78.19 359 GLY A N 1
ATOM 2834 C CA . GLY A 1 359 ? -7.837 16.141 -15.409 1.00 78.19 359 GLY A CA 1
ATOM 2835 C C . GLY A 1 359 ? -7.074 15.237 -16.383 1.00 78.19 359 GLY A C 1
ATOM 2836 O O . GLY A 1 359 ? -7.712 14.537 -17.166 1.00 78.19 359 GLY A O 1
ATOM 2837 N N . ASN A 1 360 ? -5.740 15.223 -16.324 1.00 88.81 360 ASN A N 1
ATOM 2838 C CA . ASN A 1 360 ? -4.916 14.281 -17.076 1.00 88.81 360 ASN A CA 1
ATOM 2839 C C . ASN A 1 360 ? -5.040 12.855 -16.521 1.00 88.81 360 ASN A C 1
ATOM 2841 O O . ASN A 1 360 ? -5.450 12.646 -15.377 1.00 88.81 360 ASN A O 1
ATOM 2845 N N . VAL A 1 361 ? -4.627 11.870 -17.314 1.00 91.56 361 VAL A N 1
ATOM 2846 C CA . VAL A 1 361 ? -4.589 10.456 -16.924 1.00 91.56 361 VAL A CA 1
ATOM 2847 C C . VAL A 1 361 ? -3.148 9.972 -16.938 1.00 91.56 361 VAL A C 1
ATOM 2849 O O . VAL A 1 361 ? -2.474 10.062 -17.958 1.00 91.56 361 VAL A O 1
ATOM 2852 N N . LYS A 1 362 ? -2.669 9.436 -15.819 1.00 93.31 362 LYS A N 1
ATOM 2853 C CA . LYS A 1 362 ? -1.327 8.870 -15.702 1.00 93.31 362 LYS A CA 1
ATOM 2854 C C . LYS A 1 362 ? -1.398 7.363 -15.913 1.00 93.31 362 LYS A C 1
ATOM 2856 O O . LYS A 1 362 ? -1.983 6.645 -15.108 1.00 93.31 362 LYS A O 1
ATOM 2861 N N . VAL A 1 363 ? -0.800 6.880 -16.995 1.00 95.62 363 VAL A N 1
ATOM 2862 C CA . VAL A 1 363 ? -0.792 5.462 -17.353 1.00 95.62 363 VAL A CA 1
ATOM 2863 C C . VAL A 1 363 ? 0.599 4.894 -17.104 1.00 95.62 363 VAL A C 1
ATOM 2865 O O . VAL A 1 363 ? 1.565 5.286 -17.765 1.00 95.62 363 VAL A O 1
ATOM 2868 N N . PRO A 1 364 ? 0.742 3.972 -16.148 1.00 96.44 364 PRO A N 1
ATOM 2869 C CA . PRO A 1 364 ? 1.994 3.269 -15.971 1.00 96.44 364 PRO A CA 1
ATOM 2870 C C . PRO A 1 364 ? 2.228 2.194 -17.013 1.00 96.44 364 PRO A C 1
ATOM 2872 O O . PRO A 1 364 ? 1.289 1.545 -17.470 1.00 96.44 364 PRO A O 1
ATOM 2875 N N . PHE A 1 365 ? 3.498 1.944 -17.304 1.00 98.06 365 PHE A N 1
ATOM 2876 C CA . PHE A 1 365 ? 3.889 0.872 -18.199 1.00 98.06 365 PHE A CA 1
ATOM 2877 C C . PHE A 1 365 ? 5.238 0.251 -17.824 1.00 98.06 365 PHE A C 1
ATOM 2879 O O . PHE A 1 365 ? 6.068 0.847 -17.124 1.00 98.06 365 PHE A O 1
ATOM 2886 N N . TRP A 1 366 ? 5.440 -0.965 -18.324 1.00 98.19 366 TRP A N 1
ATOM 2887 C CA . TRP A 1 366 ? 6.671 -1.742 -18.226 1.00 98.19 366 TRP A CA 1
ATOM 2888 C C . TRP A 1 366 ? 6.972 -2.388 -19.568 1.00 98.19 366 TRP A C 1
ATOM 2890 O O . TRP A 1 366 ? 6.062 -2.840 -20.261 1.00 98.19 366 TRP A O 1
ATOM 2900 N N . VAL A 1 367 ? 8.255 -2.467 -19.909 1.00 98.25 367 VAL A N 1
ATOM 2901 C CA . VAL A 1 367 ? 8.717 -3.081 -21.157 1.00 98.25 367 VAL A CA 1
ATOM 2902 C C . VAL A 1 367 ? 9.817 -4.099 -20.870 1.00 98.25 367 VAL A C 1
ATOM 2904 O O . VAL A 1 367 ? 10.625 -3.893 -19.958 1.00 98.25 367 VAL A O 1
ATOM 2907 N N . GLY A 1 368 ? 9.859 -5.189 -21.63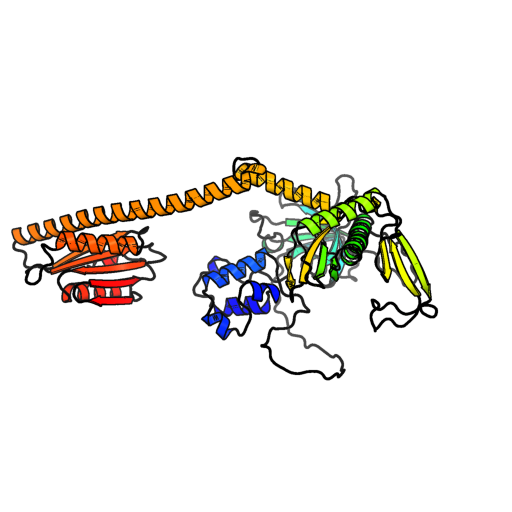3 1.00 97.19 368 GLY A N 1
ATOM 2908 C CA . GLY A 1 368 ? 10.934 -6.178 -21.584 1.00 97.19 368 GLY A CA 1
ATOM 2909 C C . GLY A 1 368 ? 11.100 -6.832 -20.214 1.00 97.19 368 GLY A C 1
ATOM 2910 O O . GLY A 1 368 ? 10.129 -7.257 -19.584 1.00 97.19 368 GLY A O 1
ATOM 2911 N N . GLN A 1 369 ? 12.341 -6.888 -19.718 1.00 94.50 369 GLN A N 1
ATOM 2912 C CA . GLN A 1 369 ? 12.666 -7.596 -18.473 1.00 94.50 369 GLN A CA 1
ATOM 2913 C C . GLN A 1 369 ? 11.906 -7.052 -17.253 1.00 94.50 369 GLN A C 1
ATOM 2915 O O . GLN A 1 369 ? 11.598 -7.815 -16.338 1.00 94.50 369 GLN A O 1
ATOM 2920 N N . ARG A 1 370 ? 11.521 -5.771 -17.249 1.00 95.75 370 ARG A N 1
ATOM 2921 C CA . ARG A 1 370 ? 10.751 -5.201 -16.134 1.00 95.75 370 ARG A CA 1
ATOM 2922 C C . ARG A 1 370 ? 9.362 -5.817 -15.984 1.00 95.75 370 ARG A C 1
ATOM 2924 O O . ARG A 1 370 ? 8.847 -5.851 -14.870 1.00 95.75 370 ARG A O 1
ATOM 2931 N N . VAL A 1 371 ? 8.771 -6.327 -17.068 1.00 97.06 371 VAL A N 1
ATOM 2932 C CA . VAL A 1 371 ? 7.498 -7.063 -17.010 1.00 97.06 371 VAL A CA 1
ATOM 2933 C C . VAL A 1 371 ? 7.690 -8.392 -16.280 1.00 97.06 371 VAL A C 1
ATOM 2935 O O . VAL A 1 371 ? 6.888 -8.733 -15.414 1.00 97.06 371 VAL A O 1
ATOM 2938 N N . ASN A 1 372 ? 8.786 -9.105 -16.556 1.00 94.38 372 ASN A N 1
ATOM 2939 C CA . ASN A 1 372 ? 9.129 -10.345 -15.853 1.00 94.38 372 ASN A CA 1
ATOM 2940 C C . ASN A 1 372 ? 9.408 -10.095 -14.367 1.00 94.38 372 ASN A C 1
ATOM 2942 O O . ASN A 1 372 ? 8.924 -10.841 -13.517 1.00 94.38 372 ASN A O 1
ATOM 2946 N N . ASP A 1 373 ? 10.151 -9.034 -14.046 1.00 92.94 373 ASP A N 1
ATOM 2947 C CA . ASP A 1 373 ? 10.462 -8.671 -12.661 1.00 92.94 373 ASP A CA 1
ATOM 2948 C C . ASP A 1 373 ? 9.183 -8.300 -11.885 1.00 92.94 373 ASP A C 1
ATOM 2950 O O . ASP A 1 373 ? 8.998 -8.707 -10.731 1.00 92.94 373 ASP A O 1
ATOM 2954 N N . TYR A 1 374 ? 8.264 -7.577 -12.536 1.00 94.69 374 TYR A N 1
ATOM 2955 C CA . TYR A 1 374 ? 6.951 -7.258 -11.980 1.00 94.69 374 TYR A CA 1
ATOM 2956 C C . TYR A 1 374 ? 6.113 -8.521 -11.756 1.00 94.69 374 TYR A C 1
ATOM 2958 O O . TYR A 1 374 ? 5.623 -8.732 -10.650 1.00 94.69 374 TYR A O 1
ATOM 2966 N N . LEU A 1 375 ? 6.005 -9.402 -12.757 1.00 94.50 375 LEU A N 1
ATOM 2967 C CA . LEU A 1 375 ? 5.264 -10.661 -12.647 1.00 94.50 375 LEU A CA 1
ATOM 2968 C C . LEU A 1 375 ? 5.820 -11.554 -11.530 1.00 94.50 375 LEU A C 1
ATOM 2970 O O . LEU A 1 375 ? 5.054 -12.084 -10.729 1.00 94.50 375 LEU A O 1
ATOM 2974 N N . GLY A 1 376 ? 7.146 -11.677 -11.430 1.00 95.00 376 GLY A N 1
ATOM 2975 C CA . GLY A 1 376 ? 7.797 -12.415 -10.348 1.00 95.00 376 GLY A CA 1
ATOM 2976 C C . GLY A 1 376 ? 7.444 -11.852 -8.970 1.00 95.00 376 GLY A C 1
ATOM 2977 O O . GLY A 1 376 ? 7.103 -12.612 -8.063 1.00 95.00 376 GLY A O 1
ATOM 2978 N N . SER A 1 377 ? 7.448 -10.525 -8.827 1.00 93.06 377 SER A N 1
ATOM 2979 C CA . SER A 1 377 ? 7.046 -9.850 -7.585 1.00 93.06 377 SER A CA 1
ATOM 2980 C C . SER A 1 377 ? 5.564 -10.080 -7.260 1.00 93.06 377 SER A C 1
ATOM 2982 O O . SER A 1 377 ? 5.226 -10.392 -6.118 1.00 93.06 377 SER A O 1
ATOM 2984 N N . SER A 1 378 ? 4.682 -10.001 -8.258 1.00 93.56 378 SER A N 1
ATOM 2985 C CA . SER A 1 378 ? 3.242 -10.238 -8.096 1.00 93.56 378 SER A CA 1
ATOM 2986 C C . SER A 1 378 ? 2.937 -11.676 -7.677 1.00 93.56 378 SER A C 1
ATOM 2988 O O . SER A 1 378 ? 2.150 -11.889 -6.760 1.00 93.56 378 SER A O 1
ATOM 2990 N N . ILE A 1 379 ? 3.621 -12.664 -8.264 1.00 94.81 379 ILE A N 1
ATOM 2991 C CA . ILE A 1 379 ? 3.477 -14.079 -7.887 1.00 94.81 379 ILE A CA 1
ATOM 2992 C C . ILE A 1 379 ? 3.953 -14.324 -6.448 1.00 94.81 379 ILE A C 1
ATOM 2994 O O . ILE A 1 379 ? 3.388 -15.159 -5.742 1.00 94.81 379 ILE A O 1
ATOM 2998 N N . LEU A 1 380 ? 4.986 -13.618 -5.975 1.00 94.62 380 L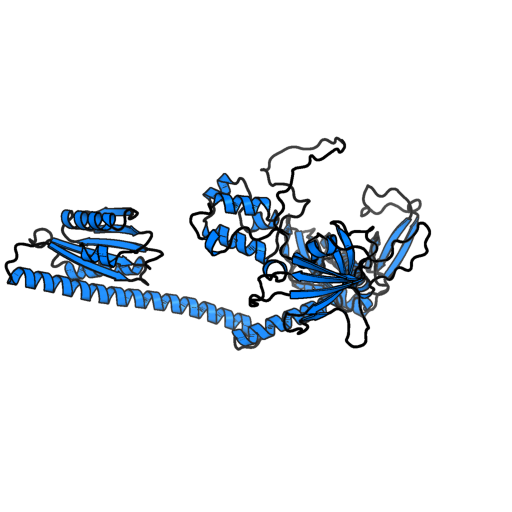EU A N 1
ATOM 2999 C CA . LEU A 1 380 ? 5.422 -13.729 -4.578 1.00 94.62 380 LEU A CA 1
ATOM 3000 C C . LEU A 1 380 ? 4.354 -13.216 -3.607 1.00 94.62 380 LEU A C 1
ATOM 3002 O O . LEU A 1 380 ? 4.082 -13.882 -2.607 1.00 94.62 380 LEU A O 1
ATOM 3006 N N . ILE A 1 381 ? 3.724 -12.081 -3.920 1.00 94.25 381 ILE A N 1
ATOM 3007 C CA . ILE A 1 381 ? 2.595 -11.548 -3.143 1.00 94.25 381 ILE A CA 1
ATOM 3008 C C . ILE A 1 381 ? 1.427 -12.537 -3.176 1.00 94.25 381 ILE A C 1
ATOM 3010 O O . ILE A 1 381 ? 0.857 -12.857 -2.135 1.00 94.25 381 ILE A O 1
ATOM 3014 N N . GLU A 1 382 ? 1.109 -13.083 -4.350 1.00 94.62 382 GLU A N 1
ATOM 3015 C CA . GLU A 1 382 ? 0.062 -14.091 -4.498 1.00 94.62 382 GLU A CA 1
ATOM 3016 C C . GLU A 1 382 ? 0.337 -15.324 -3.627 1.00 94.62 382 GLU A C 1
ATOM 3018 O O . GLU A 1 382 ? -0.544 -15.769 -2.904 1.00 94.62 382 GLU A O 1
ATOM 3023 N N . LYS A 1 383 ? 1.566 -15.847 -3.591 1.00 92.44 383 LYS A N 1
ATOM 3024 C CA . LYS A 1 383 ? 1.917 -16.974 -2.709 1.00 92.44 383 LYS A CA 1
ATOM 3025 C C . LYS A 1 383 ? 1.678 -16.668 -1.230 1.00 92.44 383 LYS A C 1
ATOM 3027 O O . LYS A 1 383 ? 1.211 -17.541 -0.504 1.00 92.44 383 LYS A O 1
ATOM 3032 N N . GLN A 1 384 ? 1.982 -15.450 -0.786 1.00 95.12 384 GLN A N 1
ATOM 3033 C CA . GLN A 1 384 ? 1.721 -15.033 0.594 1.00 95.12 384 GLN A CA 1
ATOM 3034 C C . GLN A 1 384 ? 0.215 -14.948 0.873 1.00 95.12 384 GLN A C 1
ATOM 3036 O O . GLN A 1 384 ? -0.246 -15.439 1.903 1.00 95.12 384 GLN A O 1
ATOM 3041 N N . LEU A 1 385 ? -0.563 -14.395 -0.061 1.00 95.00 385 LEU A N 1
ATOM 3042 C CA . LEU A 1 385 ? -2.019 -14.311 0.057 1.00 95.00 385 LEU A CA 1
ATOM 3043 C C . LEU A 1 385 ? -2.690 -15.690 0.063 1.00 95.00 385 LEU A C 1
ATOM 3045 O O . LEU A 1 385 ? -3.597 -15.896 0.864 1.00 95.00 385 LEU A O 1
ATOM 3049 N N . ASN A 1 386 ? -2.208 -16.648 -0.732 1.00 94.62 386 ASN A N 1
ATOM 3050 C CA . ASN A 1 386 ? -2.715 -18.023 -0.743 1.00 94.62 386 ASN A CA 1
ATOM 3051 C C . ASN A 1 386 ? -2.612 -18.661 0.651 1.00 94.62 386 ASN A C 1
ATOM 3053 O O . ASN A 1 386 ? -3.533 -19.341 1.095 1.00 94.62 386 ASN A O 1
ATOM 3057 N N . ILE A 1 387 ? -1.508 -18.409 1.363 1.00 94.69 387 ILE A N 1
ATOM 3058 C CA . ILE A 1 387 ? -1.296 -18.905 2.729 1.00 94.69 387 ILE A CA 1
ATOM 3059 C C . ILE A 1 387 ? -2.225 -18.179 3.711 1.00 94.69 387 ILE A C 1
ATOM 3061 O O . ILE A 1 387 ? -2.922 -18.826 4.490 1.00 94.69 387 ILE A O 1
ATOM 3065 N N . LEU A 1 388 ? -2.272 -16.843 3.655 1.00 95.25 388 LEU A N 1
ATOM 3066 C CA . LEU A 1 388 ? -3.065 -16.026 4.584 1.00 95.25 388 LEU A CA 1
ATOM 3067 C C . LEU A 1 388 ? -4.574 -16.253 4.446 1.00 95.25 388 LEU A C 1
ATOM 3069 O O . LEU A 1 388 ? -5.291 -16.286 5.443 1.00 95.25 388 LEU A O 1
ATOM 3073 N N . LEU A 1 389 ? -5.058 -16.391 3.213 1.00 94.94 389 LEU A N 1
ATOM 3074 C CA . LEU A 1 389 ? -6.478 -16.545 2.903 1.00 94.94 389 LEU A CA 1
ATOM 3075 C C . LEU A 1 389 ? -6.893 -18.012 2.748 1.00 94.94 389 LEU A C 1
ATOM 3077 O O . LEU A 1 389 ? -8.090 -18.287 2.677 1.00 94.94 389 LEU A O 1
ATOM 3081 N N . SER A 1 390 ? -5.930 -18.942 2.709 1.00 94.62 390 SER A N 1
ATOM 3082 C CA . SER A 1 390 ? -6.160 -20.385 2.535 1.00 94.62 390 SER A CA 1
ATOM 3083 C C . SER A 1 390 ? -7.047 -20.712 1.324 1.00 94.62 390 SER A C 1
ATOM 3085 O O . SER A 1 390 ? -7.909 -21.587 1.382 1.00 94.62 390 SER A O 1
ATOM 3087 N N . THR A 1 391 ? -6.874 -19.973 0.230 1.00 93.94 391 THR A N 1
ATOM 3088 C CA . THR A 1 391 ? -7.680 -20.081 -0.994 1.00 93.94 391 THR A CA 1
ATOM 3089 C C . THR A 1 391 ? -6.859 -19.642 -2.200 1.00 93.94 391 THR A C 1
ATOM 3091 O O . THR A 1 391 ? -5.879 -18.935 -2.004 1.00 93.94 391 THR A O 1
ATOM 3094 N N . GLY A 1 392 ? -7.271 -20.021 -3.414 1.00 92.81 392 GLY A N 1
ATOM 3095 C CA . GLY A 1 392 ? -6.652 -19.571 -4.665 1.00 92.81 392 GLY A CA 1
ATOM 3096 C C . GLY A 1 392 ? -6.970 -18.113 -5.044 1.00 92.81 392 GLY A C 1
ATOM 3097 O O . GLY A 1 392 ? -7.934 -17.533 -4.518 1.00 92.81 392 GLY A O 1
ATOM 3098 N N . PRO A 1 393 ? -6.186 -17.516 -5.966 1.00 93.31 393 PRO A N 1
ATOM 3099 C CA . PRO A 1 393 ? -6.296 -16.112 -6.368 1.00 93.31 393 PRO A CA 1
ATOM 3100 C C . PRO A 1 393 ? -7.665 -15.730 -6.935 1.00 93.31 393 PRO A C 1
ATOM 3102 O O . PRO A 1 393 ? -8.151 -14.623 -6.694 1.00 93.31 393 PRO A O 1
ATOM 3105 N N . GLU A 1 394 ? -8.334 -16.656 -7.617 1.00 94.56 394 GLU A N 1
ATOM 3106 C CA . GLU A 1 394 ? -9.677 -16.480 -8.170 1.00 94.56 394 GLU A CA 1
ATOM 3107 C C . GLU A 1 394 ? -10.750 -16.217 -7.100 1.00 94.56 394 GLU A C 1
ATOM 3109 O O . GLU A 1 394 ? -11.799 -15.650 -7.400 1.00 94.56 394 GLU A O 1
ATOM 3114 N N . LEU A 1 395 ? -10.474 -16.565 -5.838 1.00 95.75 395 LEU A N 1
ATOM 3115 C CA . LEU A 1 395 ? -11.391 -16.395 -4.709 1.00 95.75 395 LEU A CA 1
ATOM 3116 C C . LEU A 1 395 ? -10.943 -15.327 -3.704 1.00 95.75 395 LEU A C 1
ATOM 3118 O O . LEU A 1 395 ? -11.641 -15.115 -2.709 1.00 95.75 395 LEU A O 1
ATOM 3122 N N . TYR A 1 396 ? -9.821 -14.632 -3.926 1.00 95.25 396 TYR A N 1
ATOM 3123 C CA . TYR A 1 396 ? -9.301 -13.642 -2.971 1.00 95.25 396 TYR A CA 1
ATOM 3124 C C . TYR A 1 396 ? -10.307 -12.555 -2.627 1.00 95.25 396 TYR A C 1
ATOM 3126 O O . TYR A 1 396 ? -10.524 -12.260 -1.451 1.00 95.25 396 TYR A O 1
ATOM 3134 N N . VAL A 1 397 ? -10.957 -11.982 -3.639 1.00 95.88 397 VAL A N 1
ATOM 3135 C CA . VAL A 1 397 ? -11.933 -10.906 -3.438 1.00 95.88 397 VAL A CA 1
ATOM 3136 C C . VAL A 1 397 ? -13.078 -11.381 -2.545 1.00 95.88 397 VAL A C 1
ATOM 3138 O O . VAL A 1 397 ? -13.473 -10.680 -1.612 1.00 95.88 397 VAL A O 1
ATOM 3141 N N . ASP A 1 398 ? -13.587 -12.586 -2.782 1.00 95.62 398 ASP A N 1
ATOM 3142 C CA . ASP A 1 398 ? -14.698 -13.131 -2.008 1.00 95.62 398 ASP A CA 1
ATOM 3143 C C . ASP A 1 398 ? -14.271 -13.578 -0.609 1.00 95.62 398 ASP A C 1
ATOM 3145 O O . ASP A 1 398 ? -15.020 -13.383 0.349 1.00 95.62 398 ASP A O 1
ATOM 3149 N N . ALA A 1 399 ? -13.059 -14.113 -0.454 1.00 95.75 399 ALA A N 1
ATOM 3150 C CA . ALA A 1 399 ? -12.486 -14.427 0.850 1.00 95.75 399 ALA A CA 1
ATOM 3151 C C . ALA A 1 399 ? -12.327 -13.168 1.712 1.00 95.75 399 ALA A C 1
ATOM 3153 O O . ALA A 1 399 ? -12.755 -13.160 2.868 1.00 95.75 399 ALA A O 1
ATOM 3154 N N . VAL A 1 400 ? -11.814 -12.076 1.137 1.00 96.88 400 VAL A N 1
ATOM 3155 C CA . VAL A 1 400 ? -11.700 -10.782 1.823 1.00 96.88 400 VAL A CA 1
ATOM 3156 C C . VAL A 1 400 ? -13.081 -10.213 2.159 1.00 96.88 400 VAL A C 1
ATOM 3158 O O . VAL A 1 400 ? -13.296 -9.762 3.284 1.00 96.88 400 VAL A O 1
ATOM 3161 N N . LYS A 1 401 ? -14.058 -10.281 1.243 1.00 97.06 401 LYS A N 1
ATOM 3162 C CA . LYS A 1 401 ? -15.444 -9.864 1.531 1.00 97.06 401 LYS A CA 1
ATOM 3163 C C . LYS A 1 401 ? -16.049 -10.647 2.696 1.00 97.06 401 LYS A C 1
ATOM 3165 O O . LYS A 1 401 ? -16.645 -10.034 3.581 1.00 97.06 401 LYS A O 1
ATOM 3170 N N . ARG A 1 402 ? -15.877 -11.975 2.727 1.00 95.69 402 ARG A N 1
ATOM 3171 C CA . ARG A 1 402 ? -16.331 -12.825 3.842 1.00 95.69 402 ARG A CA 1
ATOM 3172 C C . ARG A 1 402 ? -15.641 -12.450 5.149 1.00 95.69 402 ARG A C 1
ATOM 3174 O O . ARG A 1 402 ? -16.317 -12.311 6.160 1.00 95.69 402 ARG A O 1
ATOM 3181 N N . LEU A 1 403 ? -14.327 -12.223 5.132 1.00 96.00 403 LEU A N 1
ATOM 3182 C CA . LEU A 1 403 ? -13.573 -11.802 6.314 1.00 96.00 403 LEU A CA 1
ATOM 3183 C C . LEU A 1 403 ? -14.097 -10.473 6.881 1.00 96.00 403 LEU A C 1
ATOM 3185 O O . LEU A 1 403 ? -14.354 -10.369 8.080 1.00 96.00 403 LEU A O 1
ATOM 3189 N N . LEU A 1 404 ? -14.319 -9.477 6.016 1.00 96.56 404 LEU A N 1
ATOM 3190 C CA . LEU A 1 404 ? -14.874 -8.177 6.405 1.00 96.56 404 LEU A CA 1
ATOM 3191 C C . LEU A 1 404 ? -16.307 -8.296 6.940 1.00 96.56 404 LEU A C 1
ATOM 3193 O O . LEU A 1 404 ? -16.667 -7.609 7.898 1.00 96.56 404 LEU A O 1
ATOM 3197 N N . GLN A 1 405 ? -17.126 -9.160 6.338 1.00 97.06 405 GLN A N 1
ATOM 3198 C CA . GLN A 1 405 ? -18.486 -9.417 6.805 1.00 97.06 405 GLN A CA 1
ATOM 3199 C C . GLN A 1 405 ? -18.478 -10.074 8.193 1.00 97.06 405 GLN A C 1
ATOM 3201 O O . GLN A 1 405 ? -19.104 -9.549 9.114 1.00 97.06 405 GLN A O 1
ATOM 3206 N N . ASN A 1 406 ? -17.687 -11.135 8.374 1.00 96.50 406 ASN A N 1
ATOM 3207 C CA . ASN A 1 406 ? -17.524 -11.826 9.653 1.00 96.50 406 ASN A CA 1
ATOM 3208 C C . ASN A 1 406 ? -17.024 -10.874 10.746 1.00 96.50 406 ASN A C 1
ATOM 3210 O O . ASN A 1 406 ? -17.505 -10.913 11.874 1.00 96.50 406 ASN A O 1
ATOM 3214 N N . GLN A 1 407 ? -16.096 -9.967 10.423 1.00 96.94 407 GLN A N 1
ATOM 3215 C CA . GLN A 1 407 ? -15.615 -8.966 11.374 1.00 96.94 407 GLN A CA 1
ATOM 3216 C C . GLN A 1 407 ? -16.747 -8.045 11.859 1.00 96.94 407 GLN A C 1
ATOM 3218 O O . GLN A 1 407 ? -16.858 -7.782 13.058 1.00 96.94 407 GLN A O 1
ATOM 3223 N N . ARG A 1 408 ? -17.608 -7.562 10.953 1.00 95.44 408 ARG A N 1
ATOM 3224 C CA . ARG A 1 408 ? -18.757 -6.713 11.318 1.00 95.44 408 ARG A CA 1
ATOM 3225 C C . ARG A 1 408 ? -19.775 -7.468 12.166 1.00 95.44 408 ARG A C 1
ATOM 3227 O O . ARG A 1 408 ? -20.275 -6.912 13.144 1.00 95.44 408 ARG A O 1
ATOM 3234 N N . GLU A 1 409 ? -20.072 -8.713 11.806 1.00 96.94 409 GLU A N 1
ATOM 3235 C CA . GLU A 1 409 ? -21.001 -9.572 12.545 1.00 96.94 409 GLU A CA 1
ATOM 3236 C C . GLU A 1 409 ? -20.471 -9.892 13.944 1.00 96.94 409 GLU A C 1
ATOM 3238 O O . GLU A 1 409 ? -21.184 -9.680 14.923 1.00 96.94 409 GLU A O 1
ATOM 3243 N N . ASN A 1 410 ? -19.194 -10.258 14.068 1.00 95.88 410 ASN A N 1
ATOM 3244 C CA . ASN A 1 410 ? -18.544 -10.487 15.357 1.00 95.88 410 ASN A CA 1
ATOM 3245 C C . ASN A 1 410 ? -18.579 -9.239 16.245 1.00 95.88 410 ASN A C 1
ATOM 3247 O O . ASN A 1 410 ? -18.920 -9.335 17.421 1.00 95.88 410 ASN A O 1
ATOM 3251 N N . LEU A 1 411 ? -18.302 -8.050 15.696 1.00 90.56 411 LEU A N 1
ATOM 3252 C CA . LEU A 1 411 ? -18.406 -6.796 16.452 1.00 90.56 411 LEU A CA 1
ATOM 3253 C C . LEU A 1 411 ? -19.840 -6.512 16.919 1.00 90.56 411 LEU A C 1
ATOM 3255 O O . LEU A 1 411 ? -20.033 -5.996 18.022 1.00 90.56 411 LEU A O 1
ATOM 3259 N N . LYS A 1 412 ? -20.850 -6.847 16.110 1.00 91.38 412 LYS A N 1
ATOM 3260 C CA . LYS A 1 412 ? -22.261 -6.730 16.501 1.00 91.38 412 LYS A CA 1
ATOM 3261 C C . LYS A 1 412 ? -22.600 -7.701 17.635 1.00 91.38 412 LYS A C 1
ATOM 3263 O O . LYS A 1 412 ? -23.214 -7.278 18.612 1.00 91.38 412 LYS A O 1
ATOM 3268 N N . THR A 1 413 ? -22.161 -8.955 17.537 1.00 94.06 413 THR A N 1
ATOM 3269 C CA . THR A 1 413 ? -22.357 -9.978 18.575 1.00 94.06 413 THR A CA 1
ATOM 3270 C C . THR A 1 413 ? -21.672 -9.586 19.882 1.00 94.06 413 THR A C 1
ATOM 3272 O O . THR A 1 413 ? -22.317 -9.600 20.924 1.00 94.06 413 THR A O 1
ATOM 3275 N N . ILE A 1 414 ? -20.410 -9.141 19.837 1.00 88.00 414 ILE A N 1
ATOM 3276 C CA . ILE A 1 414 ? -19.665 -8.674 21.019 1.00 88.00 414 ILE A CA 1
ATOM 3277 C C . ILE A 1 414 ? -20.408 -7.525 21.708 1.00 88.00 414 ILE A C 1
ATOM 3279 O O . ILE A 1 414 ? -20.571 -7.544 22.926 1.00 88.00 414 ILE A O 1
ATOM 3283 N N . LYS A 1 415 ? -20.911 -6.544 20.948 1.00 84.31 415 LYS A N 1
ATOM 3284 C CA . LYS A 1 415 ? -21.717 -5.452 21.515 1.00 84.31 415 LYS A CA 1
ATOM 3285 C C . LYS A 1 415 ? -23.006 -5.955 22.169 1.00 84.31 415 LYS A C 1
ATOM 3287 O O . LYS A 1 415 ? -23.345 -5.476 23.246 1.00 84.31 415 LYS A O 1
ATOM 3292 N N . GLY A 1 416 ? -23.700 -6.910 21.546 1.00 88.00 416 GLY A N 1
ATOM 3293 C CA . GLY A 1 416 ? -24.894 -7.540 22.118 1.00 88.00 416 GLY A CA 1
ATOM 3294 C C . GLY A 1 416 ? -24.602 -8.240 23.447 1.00 88.00 416 GLY A C 1
ATOM 3295 O O . GLY A 1 416 ? -25.236 -7.933 24.453 1.00 88.00 416 GLY A O 1
ATOM 3296 N N . LEU A 1 417 ? -23.567 -9.083 23.480 1.00 90.06 417 LEU A N 1
ATOM 3297 C CA . LEU A 1 417 ? -23.140 -9.788 24.692 1.00 90.06 417 LEU A CA 1
ATOM 3298 C C . LEU A 1 417 ? -22.705 -8.824 25.804 1.00 90.06 417 LEU A C 1
ATOM 3300 O O . LEU A 1 417 ? -23.042 -9.034 26.964 1.00 90.06 417 LEU A O 1
ATOM 3304 N N . LEU A 1 418 ? -22.004 -7.734 25.476 1.00 84.88 418 LEU A N 1
ATOM 3305 C CA . LEU A 1 418 ? -21.631 -6.716 26.466 1.00 84.88 418 LEU A CA 1
ATOM 3306 C C . LEU A 1 418 ? -22.855 -6.044 27.102 1.00 84.88 418 LEU A C 1
ATOM 3308 O O . LEU A 1 418 ? -22.821 -5.739 28.292 1.00 84.88 418 LEU A O 1
ATOM 3312 N N . ILE A 1 419 ? -23.932 -5.830 26.340 1.00 84.25 419 ILE A N 1
ATOM 3313 C CA . ILE A 1 419 ? -25.196 -5.286 26.857 1.00 84.25 419 ILE A CA 1
ATOM 3314 C C . ILE A 1 419 ? -25.894 -6.306 27.770 1.00 84.25 419 ILE A C 1
ATOM 3316 O O . ILE A 1 419 ? -26.386 -5.928 28.833 1.00 84.25 419 ILE A O 1
ATOM 3320 N N . GLU A 1 420 ? -25.910 -7.590 27.401 1.00 90.31 420 GLU A N 1
ATOM 3321 C CA . GLU A 1 420 ? -26.472 -8.656 28.244 1.00 90.31 420 GLU A CA 1
ATOM 3322 C C . GLU A 1 420 ? -25.711 -8.792 29.570 1.00 90.31 420 GLU A C 1
ATOM 3324 O O . GLU A 1 420 ? -26.324 -8.819 30.639 1.00 90.31 420 GLU A O 1
ATOM 3329 N N . ILE A 1 421 ? -24.373 -8.782 29.526 1.00 90.75 421 ILE A N 1
ATOM 3330 C CA . ILE A 1 421 ? -23.557 -8.830 30.744 1.00 90.75 421 ILE A CA 1
ATOM 3331 C C . ILE A 1 421 ? -23.756 -7.558 31.579 1.00 90.75 421 ILE A C 1
ATOM 3333 O O . ILE A 1 421 ? -23.914 -7.656 32.794 1.00 90.75 421 ILE A O 1
ATOM 3337 N N . ALA A 1 422 ? -23.826 -6.376 30.955 1.00 90.12 422 ALA A N 1
ATOM 3338 C CA . ALA A 1 422 ? -24.129 -5.125 31.656 1.00 90.12 422 ALA A CA 1
ATOM 3339 C C . ALA A 1 422 ? -25.466 -5.195 32.410 1.00 90.12 422 ALA A C 1
ATOM 3341 O O . ALA A 1 422 ? -25.568 -4.723 33.543 1.00 90.12 422 ALA A O 1
ATOM 3342 N N . ALA A 1 423 ? -26.492 -5.801 31.807 1.00 90.19 423 ALA A N 1
ATOM 3343 C CA . ALA A 1 423 ? -27.779 -5.992 32.465 1.00 90.19 423 ALA A CA 1
ATOM 3344 C C . ALA A 1 423 ? -27.667 -6.933 33.678 1.00 90.19 423 ALA A C 1
ATOM 3346 O O . ALA A 1 423 ? -28.238 -6.641 34.730 1.00 90.19 423 ALA A O 1
ATOM 3347 N N . GLN A 1 424 ? -26.896 -8.017 33.568 1.00 93.31 424 GLN A N 1
ATOM 3348 C CA . GLN A 1 424 ? -26.699 -8.964 34.668 1.00 93.31 424 GLN A CA 1
ATOM 3349 C C . GLN A 1 424 ? -25.867 -8.377 35.819 1.00 93.31 424 GLN A C 1
ATOM 3351 O O . GLN A 1 424 ? -26.196 -8.575 36.995 1.00 93.31 424 GLN A O 1
ATOM 3356 N N . GLU A 1 425 ? -24.813 -7.622 35.503 1.00 93.12 425 GLU A N 1
ATOM 3357 C CA . GLU A 1 425 ? -24.017 -6.895 36.496 1.00 93.12 425 GLU A CA 1
ATOM 3358 C C . GLU A 1 425 ? -24.870 -5.849 37.222 1.00 93.12 425 GLU A C 1
ATOM 3360 O O . GLU A 1 425 ? -24.797 -5.740 38.445 1.00 93.12 425 GLU A O 1
ATOM 3365 N N . ALA A 1 426 ? -25.755 -5.150 36.504 1.00 93.69 426 ALA A N 1
ATOM 3366 C CA . ALA A 1 426 ? -26.692 -4.204 37.103 1.00 93.69 426 ALA A CA 1
ATOM 3367 C C . ALA A 1 426 ? -27.650 -4.863 38.107 1.00 93.69 426 ALA A C 1
ATOM 3369 O O . ALA A 1 426 ? -27.844 -4.331 39.200 1.00 93.69 426 ALA A O 1
ATOM 3370 N N . CYS A 1 427 ? -28.224 -6.022 37.764 1.00 92.94 427 CYS A N 1
ATOM 3371 C CA . CYS A 1 427 ? -29.088 -6.784 38.671 1.00 92.94 427 CYS A CA 1
ATOM 3372 C C . CYS A 1 427 ? -28.325 -7.261 39.914 1.00 92.94 427 CYS A C 1
ATOM 3374 O O . CYS A 1 427 ? -28.818 -7.141 41.036 1.00 92.94 427 CYS A O 1
ATOM 3376 N N . THR A 1 428 ? -27.102 -7.763 39.727 1.00 94.12 428 THR A N 1
ATOM 3377 C CA . THR A 1 428 ? -26.244 -8.226 40.828 1.00 94.12 428 THR A CA 1
ATOM 3378 C C . THR A 1 428 ? -25.909 -7.078 41.777 1.00 94.12 428 THR A C 1
ATOM 3380 O O . THR A 1 428 ? -26.095 -7.201 42.988 1.00 94.12 428 THR A O 1
ATOM 3383 N N . LEU A 1 429 ? -25.501 -5.935 41.222 1.00 93.94 429 LEU A N 1
ATOM 3384 C CA . LEU A 1 429 ? -25.199 -4.718 41.968 1.00 93.94 429 LEU A CA 1
ATOM 3385 C C . LEU A 1 429 ? -26.424 -4.214 42.741 1.00 93.94 429 LEU A C 1
ATOM 3387 O O . LEU A 1 429 ? -26.326 -3.893 43.924 1.00 93.94 429 LEU A O 1
ATOM 3391 N N . ALA A 1 430 ? -27.598 -4.197 42.105 1.00 92.88 430 ALA A N 1
ATOM 3392 C CA . ALA A 1 430 ? -28.839 -3.788 42.752 1.00 92.88 430 ALA A CA 1
ATOM 3393 C C . ALA A 1 430 ? -29.218 -4.708 43.925 1.00 92.88 430 ALA A C 1
ATOM 3395 O O . ALA A 1 430 ? -29.630 -4.221 44.978 1.00 92.88 430 ALA A O 1
ATOM 3396 N N . ASN A 1 431 ? -29.055 -6.025 43.773 1.00 92.75 431 ASN A N 1
ATOM 3397 C CA . ASN A 1 431 ? -29.328 -6.992 44.838 1.00 92.75 431 ASN A CA 1
ATOM 3398 C C . ASN A 1 431 ? -28.353 -6.849 46.015 1.00 92.75 431 ASN A C 1
ATOM 3400 O O . ASN A 1 431 ? -28.781 -6.914 47.164 1.00 92.75 431 ASN A O 1
ATOM 3404 N N . GLN A 1 432 ? -27.069 -6.592 45.745 1.00 92.38 432 GLN A N 1
ATOM 3405 C CA . GLN A 1 432 ? -26.074 -6.314 46.788 1.00 92.38 432 GLN A CA 1
ATOM 3406 C C . GLN A 1 432 ? -26.431 -5.060 47.591 1.00 92.38 432 GLN A C 1
ATOM 3408 O O . GLN A 1 432 ? -26.399 -5.089 48.818 1.00 92.38 432 GLN A O 1
ATOM 3413 N N . ILE A 1 433 ? -26.833 -3.983 46.908 1.00 91.69 433 ILE A N 1
ATOM 3414 C CA . ILE A 1 433 ? -27.264 -2.740 47.559 1.00 91.69 433 ILE A CA 1
ATOM 3415 C C . ILE A 1 433 ? -28.502 -2.987 48.429 1.00 91.69 433 ILE A C 1
ATOM 3417 O O . ILE A 1 433 ? -28.524 -2.570 49.583 1.00 91.69 433 ILE A O 1
ATOM 3421 N N . LYS A 1 434 ? -29.519 -3.694 47.914 1.00 90.25 434 LYS A N 1
ATOM 3422 C CA . LYS A 1 434 ? -30.725 -4.045 48.689 1.00 90.25 434 LYS A CA 1
ATOM 3423 C C . LYS A 1 434 ? -30.370 -4.832 49.957 1.00 90.25 434 LYS A C 1
ATOM 3425 O O . LYS A 1 434 ? -30.801 -4.452 51.038 1.00 90.25 434 LYS A O 1
ATOM 3430 N N . ALA A 1 435 ? -29.509 -5.844 49.843 1.00 89.50 435 ALA A N 1
ATOM 3431 C CA . ALA A 1 435 ? -29.066 -6.637 50.989 1.00 89.50 435 ALA A CA 1
ATOM 3432 C C . ALA A 1 435 ? -28.293 -5.808 52.035 1.00 89.50 435 ALA A C 1
ATOM 3434 O O . ALA A 1 435 ? -28.465 -6.018 53.234 1.00 89.50 435 ALA A O 1
ATOM 3435 N N . GLN A 1 436 ? -27.466 -4.848 51.603 1.00 88.81 436 GLN A N 1
ATOM 3436 C CA . GLN A 1 436 ? -26.773 -3.929 52.516 1.00 88.81 436 GLN A CA 1
ATOM 3437 C C . GLN A 1 436 ? -27.752 -3.031 53.282 1.00 88.81 436 GLN A C 1
ATOM 3439 O O . GLN A 1 436 ? -27.566 -2.809 54.476 1.00 88.81 436 GLN A O 1
ATOM 3444 N N . ILE A 1 437 ? -28.807 -2.556 52.618 1.00 85.88 437 ILE A N 1
ATOM 3445 C CA . ILE A 1 437 ? -29.862 -1.752 53.249 1.00 85.88 437 ILE A CA 1
ATOM 3446 C C . ILE A 1 437 ? -30.613 -2.574 54.292 1.00 85.88 437 ILE A C 1
ATOM 3448 O O . ILE A 1 437 ? -30.792 -2.118 55.420 1.00 85.88 437 ILE A O 1
ATOM 3452 N N . ASP A 1 438 ? -31.015 -3.796 53.944 1.00 85.12 438 ASP A N 1
ATOM 3453 C CA . ASP A 1 438 ? -31.727 -4.683 54.866 1.00 85.12 438 ASP A CA 1
ATOM 3454 C C . ASP A 1 438 ? -30.873 -5.002 56.107 1.00 85.12 438 ASP A C 1
ATOM 3456 O O . ASP A 1 438 ? -31.373 -4.973 57.233 1.00 85.12 438 ASP A O 1
ATOM 3460 N N . ALA A 1 439 ? -29.564 -5.213 55.928 1.00 84.56 439 ALA A N 1
ATOM 3461 C CA . ALA A 1 439 ? -28.624 -5.434 57.027 1.00 84.56 439 ALA A CA 1
ATOM 3462 C C . ALA A 1 439 ? -28.422 -4.189 57.917 1.00 84.56 439 ALA A C 1
ATOM 3464 O O . ALA A 1 439 ? -28.339 -4.311 59.143 1.00 84.56 439 ALA A O 1
ATOM 3465 N N . GLN A 1 440 ? -28.366 -2.985 57.334 1.00 80.88 440 GLN A N 1
ATOM 3466 C CA . GLN A 1 440 ? -28.297 -1.732 58.100 1.00 80.88 440 GLN A CA 1
ATOM 3467 C C . GLN A 1 440 ? -29.570 -1.507 58.923 1.00 80.88 440 GLN A C 1
ATOM 3469 O O . GLN A 1 440 ? -29.485 -1.215 60.117 1.00 80.88 440 GLN A O 1
ATOM 3474 N N . ASN A 1 441 ? -30.740 -1.737 58.322 1.00 78.50 441 ASN A N 1
ATOM 3475 C CA . ASN A 1 441 ? -32.028 -1.613 59.005 1.00 78.50 441 ASN A CA 1
ATOM 3476 C C . ASN A 1 441 ? -32.158 -2.605 60.173 1.00 78.50 441 ASN A C 1
ATOM 3478 O O . ASN A 1 441 ? -32.687 -2.249 61.224 1.00 78.50 441 ASN A O 1
ATOM 3482 N N . ALA A 1 442 ? -31.652 -3.833 60.019 1.00 78.56 442 ALA A N 1
ATOM 3483 C CA . ALA A 1 442 ? -31.688 -4.853 61.068 1.00 78.56 442 ALA A CA 1
ATOM 3484 C C . ALA A 1 442 ? -30.717 -4.581 62.234 1.00 78.56 442 ALA A C 1
ATOM 3486 O O . ALA A 1 442 ? -30.981 -4.998 63.359 1.00 78.56 442 ALA A O 1
ATOM 3487 N N . SER A 1 443 ? -29.595 -3.899 61.979 1.00 73.94 443 SER A N 1
ATOM 3488 C CA . SER A 1 443 ? -28.552 -3.628 62.983 1.00 73.94 443 SER A CA 1
ATOM 3489 C C . SER A 1 443 ? -28.748 -2.323 63.763 1.00 73.94 443 SER A C 1
ATOM 3491 O O . SER A 1 443 ? -28.015 -2.087 64.722 1.00 73.94 443 SER A O 1
ATOM 3493 N N . GLY A 1 444 ? -29.720 -1.483 63.385 1.00 65.88 444 GLY A N 1
ATOM 3494 C CA . GLY A 1 444 ? -29.968 -0.193 64.042 1.00 65.88 444 GLY A CA 1
ATOM 3495 C C . GLY A 1 444 ? -28.807 0.797 63.893 1.00 65.88 444 GLY A C 1
ATOM 3496 O O . GLY A 1 444 ? -28.616 1.653 64.753 1.00 65.88 444 GLY A O 1
ATOM 3497 N N . SER A 1 445 ? -27.998 0.649 62.839 1.00 64.94 445 SER A N 1
ATOM 3498 C CA . SER A 1 445 ? -26.844 1.513 62.583 1.00 64.94 445 SER A CA 1
ATOM 3499 C C . SER A 1 445 ? -27.280 2.958 62.325 1.00 64.94 445 SER A C 1
ATOM 3501 O O . SER A 1 445 ? -28.185 3.198 61.532 1.00 64.94 445 SER A O 1
ATOM 3503 N N . GLU A 1 446 ? -26.592 3.931 62.931 1.00 62.69 446 GLU A N 1
ATOM 3504 C CA . GLU A 1 446 ? -26.778 5.359 62.622 1.00 62.69 446 GLU A CA 1
ATOM 3505 C C . GLU A 1 446 ? -26.229 5.744 61.232 1.00 62.69 446 GLU A C 1
ATOM 3507 O O . GLU A 1 446 ? -26.525 6.827 60.721 1.00 62.69 446 GLU A O 1
ATOM 3512 N N . ASN A 1 447 ? -25.423 4.877 60.596 1.00 70.00 447 ASN A N 1
ATOM 3513 C CA . ASN A 1 447 ? -24.836 5.170 59.293 1.00 70.00 447 ASN A CA 1
ATOM 3514 C C . ASN A 1 447 ? -25.816 4.864 58.153 1.00 70.00 447 ASN A C 1
ATOM 3516 O O . ASN A 1 447 ? -25.898 3.743 57.657 1.00 70.00 447 ASN A O 1
ATOM 3520 N N . ASN A 1 448 ? -26.495 5.909 57.690 1.00 80.81 448 ASN A N 1
ATOM 3521 C CA . ASN A 1 448 ? -27.478 5.843 56.615 1.00 80.81 448 ASN A CA 1
ATOM 3522 C C . ASN A 1 448 ? -26.881 5.983 55.199 1.00 80.81 448 ASN A C 1
ATOM 3524 O O . ASN A 1 448 ? -27.636 6.241 54.266 1.00 80.81 448 ASN A O 1
ATOM 3528 N N . LYS A 1 449 ? -25.558 5.865 54.998 1.00 88.81 449 LYS A N 1
ATOM 3529 C CA . LYS A 1 449 ? -24.903 6.047 53.684 1.00 88.81 449 LYS A CA 1
ATOM 3530 C C . LYS A 1 449 ? -24.385 4.720 53.111 1.00 88.81 449 LYS A C 1
ATOM 3532 O O . LYS A 1 449 ? -23.689 3.973 53.796 1.00 88.81 449 LYS A O 1
ATOM 3537 N N . ILE A 1 450 ? -24.667 4.455 51.833 1.00 90.25 450 ILE A N 1
ATOM 3538 C CA . ILE A 1 450 ? -24.164 3.298 51.073 1.00 90.25 450 ILE A CA 1
ATOM 3539 C C . ILE A 1 450 ? -23.547 3.771 49.756 1.00 90.25 450 ILE A C 1
ATOM 3541 O O . ILE A 1 450 ? -24.208 4.441 48.960 1.00 90.25 450 ILE A O 1
ATOM 3545 N N . VAL A 1 451 ? -22.298 3.370 49.495 1.00 93.25 451 VAL A N 1
ATOM 3546 C CA . VAL A 1 451 ? -21.608 3.629 48.223 1.00 93.25 451 VAL A CA 1
ATOM 3547 C C . VAL A 1 451 ? -21.217 2.311 47.560 1.00 93.25 451 VAL A C 1
ATOM 3549 O O . VAL A 1 451 ? -20.320 1.605 48.022 1.00 93.25 451 VAL A O 1
ATOM 3552 N N . ALA A 1 452 ? -21.880 1.979 46.455 1.00 94.31 452 ALA A N 1
ATOM 3553 C CA . ALA A 1 452 ? -21.582 0.790 45.663 1.00 94.31 452 ALA A CA 1
ATOM 3554 C C . ALA A 1 452 ? -20.680 1.136 44.475 1.00 94.31 452 ALA A C 1
ATOM 3556 O O . ALA A 1 452 ? -20.764 2.231 43.919 1.00 94.31 452 ALA A O 1
ATOM 3557 N N . LYS A 1 453 ? -19.807 0.205 44.082 1.00 94.44 453 LYS A N 1
ATOM 3558 C CA . LYS A 1 453 ? -18.781 0.444 43.062 1.00 94.44 453 LYS A CA 1
ATOM 3559 C C . LYS A 1 453 ? -18.777 -0.682 42.038 1.00 94.44 453 LYS A C 1
ATOM 3561 O O . LYS A 1 453 ? -18.797 -1.851 42.408 1.00 94.44 453 LYS A O 1
ATOM 3566 N N . LEU A 1 454 ? -18.684 -0.326 40.765 1.00 95.06 454 LEU A N 1
ATOM 3567 C CA . LEU A 1 454 ? -18.477 -1.249 39.662 1.00 95.06 454 LEU A CA 1
ATOM 3568 C C . LEU A 1 454 ? -17.479 -0.641 38.683 1.00 95.06 454 LEU A C 1
ATOM 3570 O O . LEU A 1 454 ? -17.586 0.525 38.304 1.00 95.06 454 LEU A O 1
ATOM 3574 N N . HIS A 1 455 ? -16.512 -1.437 38.253 1.00 94.06 455 HIS A N 1
ATOM 3575 C CA . HIS A 1 455 ? -15.576 -1.025 37.223 1.00 94.06 455 HIS A CA 1
ATOM 3576 C C . HIS A 1 455 ? -15.283 -2.174 36.280 1.00 94.06 455 HIS A C 1
ATOM 3578 O O . HIS A 1 455 ? -15.104 -3.308 36.724 1.00 94.06 455 HIS A O 1
ATOM 3584 N N . ARG A 1 456 ? -15.163 -1.849 34.994 1.00 91.56 456 ARG A N 1
ATOM 3585 C CA . ARG A 1 456 ? -14.853 -2.827 33.964 1.00 91.56 456 ARG A CA 1
ATOM 3586 C C . ARG A 1 456 ? -13.805 -2.318 32.975 1.00 91.56 456 ARG A C 1
ATOM 3588 O O . ARG A 1 456 ? -14.061 -1.381 32.219 1.00 91.56 456 ARG A O 1
ATOM 3595 N N . ALA A 1 457 ? -12.643 -2.969 32.948 1.00 91.19 457 ALA A N 1
ATOM 3596 C CA . ALA A 1 457 ? -11.493 -2.526 32.157 1.00 91.19 457 ALA A CA 1
ATOM 3597 C C . ALA A 1 457 ? -11.734 -2.583 30.635 1.00 91.19 457 ALA A C 1
ATOM 3599 O O . ALA A 1 457 ? -11.302 -1.691 29.908 1.00 91.19 457 ALA A O 1
ATOM 3600 N N . ASP A 1 458 ? -12.465 -3.596 30.158 1.00 86.25 458 ASP A N 1
ATOM 3601 C CA . ASP A 1 458 ? -12.897 -3.773 28.761 1.00 86.25 458 ASP A CA 1
ATOM 3602 C C . ASP A 1 458 ? -14.246 -3.089 28.456 1.00 86.25 458 ASP A C 1
ATOM 3604 O O . ASP A 1 458 ? -14.783 -3.201 27.352 1.00 86.25 458 ASP A O 1
ATOM 3608 N N . GLY A 1 459 ? -14.811 -2.373 29.432 1.00 84.88 459 GLY A N 1
ATOM 3609 C CA . GLY A 1 459 ? -16.098 -1.706 29.308 1.00 84.88 459 GLY A CA 1
ATOM 3610 C C . GLY A 1 459 ? -16.046 -0.472 28.404 1.00 84.88 459 GLY A C 1
ATOM 3611 O O . GLY A 1 459 ? -15.025 0.201 28.256 1.00 84.88 459 GLY A O 1
ATOM 3612 N N . THR A 1 460 ? -17.196 -0.121 27.838 1.00 86.94 460 THR A N 1
ATOM 3613 C CA . THR A 1 460 ? -17.381 1.074 27.004 1.00 86.94 460 THR A CA 1
ATOM 3614 C C . THR A 1 460 ? -18.374 2.048 27.641 1.00 86.94 460 THR A C 1
ATOM 3616 O O . THR A 1 460 ? -18.960 1.778 28.691 1.00 86.94 460 THR A O 1
ATOM 3619 N N . LEU A 1 461 ? -18.601 3.198 26.997 1.00 89.12 461 LEU A N 1
ATOM 3620 C CA . LEU A 1 461 ? -19.663 4.118 27.409 1.00 89.12 461 LEU A CA 1
ATOM 3621 C C . LEU A 1 461 ? -21.045 3.436 27.390 1.00 89.12 461 LEU A C 1
ATOM 3623 O O . LEU A 1 461 ? -21.819 3.599 28.330 1.00 89.12 461 LEU A O 1
ATOM 3627 N N . ASP A 1 462 ? -21.328 2.631 26.364 1.00 88.38 462 ASP A N 1
ATOM 3628 C CA . ASP A 1 462 ? -22.602 1.913 26.232 1.00 88.38 462 ASP A CA 1
ATOM 3629 C C . ASP A 1 462 ? -22.805 0.911 27.377 1.00 88.38 462 ASP A C 1
ATOM 3631 O O . ASP A 1 462 ? -23.912 0.785 27.905 1.00 88.38 462 ASP A O 1
ATOM 3635 N N . PHE A 1 463 ? -21.726 0.254 27.816 1.00 90.81 463 PHE A N 1
ATOM 3636 C CA . PHE A 1 463 ? -21.740 -0.639 28.974 1.00 90.81 463 PHE A CA 1
ATOM 3637 C C . PHE A 1 463 ? -22.159 0.111 30.247 1.00 90.81 463 PHE A C 1
ATOM 3639 O O . PHE A 1 463 ? -23.162 -0.248 30.864 1.00 90.81 463 PHE A O 1
ATOM 3646 N N . ILE A 1 464 ? -21.465 1.198 30.612 1.00 93.38 464 ILE A N 1
ATOM 3647 C CA . ILE A 1 464 ? -21.776 1.918 31.860 1.00 93.38 464 ILE A CA 1
ATOM 3648 C C . ILE A 1 464 ? -23.159 2.583 31.822 1.00 93.38 464 ILE A C 1
ATOM 3650 O O . ILE A 1 464 ? -23.824 2.686 32.854 1.00 93.38 464 ILE A O 1
ATOM 3654 N N . LEU A 1 465 ? -23.619 3.016 30.640 1.00 92.62 465 LEU A N 1
ATOM 3655 C CA . LEU A 1 465 ? -24.963 3.563 30.453 1.00 92.62 465 LEU A CA 1
ATOM 3656 C C . LEU A 1 465 ? -26.025 2.484 30.662 1.00 92.62 465 LEU A C 1
ATOM 3658 O O . LEU A 1 465 ? -27.014 2.737 31.350 1.00 92.62 465 LEU A O 1
ATOM 3662 N N . THR A 1 466 ? -25.801 1.288 30.114 1.00 92.56 466 THR A N 1
ATOM 3663 C CA . THR A 1 466 ? -26.692 0.136 30.288 1.00 92.56 466 THR A CA 1
ATOM 3664 C C . THR A 1 466 ? -26.765 -0.271 31.754 1.00 92.56 466 THR A C 1
ATOM 3666 O O . THR A 1 466 ? -27.870 -0.361 32.293 1.00 92.56 466 THR A O 1
ATOM 3669 N N . VAL A 1 467 ? -25.613 -0.419 32.425 1.00 94.88 467 VAL A N 1
ATOM 3670 C CA . VAL A 1 467 ? -25.568 -0.733 33.859 1.00 94.88 467 VAL A CA 1
ATOM 3671 C C . VAL A 1 467 ? -26.326 0.322 34.656 1.00 94.88 467 VAL A C 1
ATOM 3673 O O . VAL A 1 467 ? -27.225 -0.014 35.421 1.00 94.88 467 VAL A O 1
ATOM 3676 N N . SER A 1 468 ? -25.998 1.603 34.464 1.00 93.81 468 SER A N 1
ATOM 3677 C CA . SER A 1 468 ? -26.599 2.698 35.229 1.00 93.81 468 SER A CA 1
ATOM 3678 C C . SER A 1 468 ? -28.115 2.753 35.053 1.00 93.81 468 SER A C 1
ATOM 3680 O O . SER A 1 468 ? -28.844 2.843 36.041 1.00 93.81 468 SER A O 1
ATOM 3682 N N . ASN A 1 469 ? -28.612 2.651 33.817 1.00 92.88 469 ASN A N 1
ATOM 3683 C CA . ASN A 1 469 ? -30.047 2.698 33.544 1.00 92.88 469 ASN A CA 1
ATOM 3684 C C . ASN A 1 469 ? -30.777 1.484 34.133 1.00 92.88 469 ASN A C 1
ATOM 3686 O O . ASN A 1 469 ? -31.826 1.647 34.757 1.00 92.88 469 ASN A O 1
ATOM 3690 N N . LYS A 1 470 ? -30.221 0.276 33.973 1.00 92.75 470 LYS A N 1
ATOM 3691 C CA . LYS A 1 470 ? -30.850 -0.951 34.470 1.00 92.75 470 LYS A CA 1
ATOM 3692 C C . LYS A 1 470 ? -30.814 -1.023 35.998 1.00 92.75 470 LYS A C 1
ATOM 3694 O O . LYS A 1 470 ? -31.845 -1.285 36.604 1.00 92.75 470 LYS A O 1
ATOM 3699 N N . ALA A 1 471 ? -29.687 -0.685 36.623 1.00 93.25 471 ALA A N 1
ATOM 3700 C CA . ALA A 1 471 ? -29.557 -0.640 38.079 1.00 93.25 471 ALA A CA 1
ATOM 3701 C C . ALA A 1 471 ? -30.474 0.428 38.694 1.00 93.25 471 ALA A C 1
ATOM 3703 O O . ALA A 1 471 ? -31.108 0.168 39.710 1.00 93.25 471 ALA A O 1
ATOM 3704 N N . THR A 1 472 ? -30.617 1.599 38.055 1.00 91.44 472 THR A N 1
ATOM 3705 C CA . THR A 1 472 ? -31.582 2.629 38.487 1.00 91.44 472 THR A CA 1
ATOM 3706 C C . THR A 1 472 ? -33.014 2.088 38.481 1.00 91.44 472 THR A C 1
ATOM 3708 O O . THR A 1 472 ? -33.759 2.338 39.424 1.00 91.44 472 THR A O 1
ATOM 3711 N N . ALA A 1 473 ? -33.398 1.327 37.449 1.00 90.62 473 ALA A N 1
ATOM 3712 C CA . ALA A 1 473 ? -34.722 0.712 37.368 1.00 90.62 473 ALA A CA 1
ATOM 3713 C C . ALA A 1 473 ? -34.931 -0.361 38.453 1.00 90.62 473 ALA A C 1
ATOM 3715 O O . ALA A 1 473 ? -35.935 -0.324 39.160 1.00 90.62 473 ALA A O 1
ATOM 3716 N N . GLU A 1 474 ? -33.965 -1.264 38.646 1.00 89.94 474 GLU A N 1
ATOM 3717 C CA . GLU A 1 474 ? -34.024 -2.312 39.682 1.00 89.94 474 GLU A CA 1
ATOM 3718 C C . GLU A 1 474 ? -34.037 -1.741 41.110 1.00 89.94 474 GLU A C 1
ATOM 3720 O O . GLU A 1 474 ? -34.609 -2.335 42.030 1.00 89.94 474 GLU A O 1
ATOM 3725 N N . LEU A 1 475 ? -33.413 -0.577 41.302 1.00 88.62 475 LEU A N 1
ATOM 3726 C CA . LEU A 1 475 ? -33.358 0.156 42.563 1.00 88.62 475 LEU A CA 1
ATOM 3727 C C . LEU A 1 475 ? -34.454 1.220 42.691 1.00 88.62 475 LEU A C 1
ATOM 3729 O O . LEU A 1 475 ? -34.464 1.935 43.689 1.00 88.62 475 LEU A O 1
ATOM 3733 N N . ALA A 1 476 ? -35.398 1.340 41.752 1.00 85.88 476 ALA A N 1
ATOM 3734 C CA . ALA A 1 476 ? -36.443 2.370 41.803 1.00 85.88 476 ALA A CA 1
ATOM 3735 C C . ALA A 1 476 ? -37.257 2.308 43.108 1.00 85.88 476 ALA A C 1
ATOM 3737 O O . ALA A 1 476 ? -37.591 3.333 43.701 1.00 85.88 476 ALA A O 1
ATOM 3738 N N . GLY A 1 477 ? -37.491 1.090 43.606 1.00 77.06 477 GLY A N 1
ATOM 3739 C CA . GLY A 1 477 ? -38.148 0.841 44.883 1.00 77.06 477 GLY A CA 1
ATOM 3740 C C . GLY A 1 477 ? -37.321 1.212 46.113 1.00 77.06 477 GLY A C 1
ATOM 3741 O O . GLY A 1 477 ? -37.840 1.042 47.200 1.00 77.06 477 GLY A O 1
ATOM 3742 N N . VAL A 1 478 ? -36.075 1.672 45.972 1.00 73.06 478 VAL A N 1
ATOM 3743 C CA . VAL A 1 478 ? -35.143 2.074 47.043 1.00 73.06 478 VAL A CA 1
ATOM 3744 C C . VAL A 1 478 ? -34.685 3.528 46.873 1.00 73.06 478 VAL A C 1
ATOM 3746 O O . VAL A 1 478 ? -34.568 4.256 47.853 1.00 73.06 478 VAL A O 1
ATOM 3749 N N . LEU A 1 479 ? -34.489 3.977 45.632 1.00 71.31 479 LEU A N 1
ATOM 3750 C CA . LEU A 1 479 ? -34.005 5.316 45.283 1.00 71.31 479 LEU A CA 1
ATOM 3751 C C . LEU A 1 479 ? -35.101 6.403 45.291 1.00 71.31 479 LEU A C 1
ATOM 3753 O O . LEU A 1 479 ? -34.861 7.519 44.835 1.00 71.31 479 LEU A O 1
ATOM 3757 N N . GLY A 1 480 ? -36.305 6.100 45.784 1.00 65.75 480 GLY A N 1
ATOM 3758 C CA . GLY A 1 480 ? -37.405 7.064 45.895 1.00 65.75 480 GLY A CA 1
ATOM 3759 C C . GLY A 1 480 ? -37.119 8.197 46.892 1.00 65.75 480 GLY A C 1
ATOM 3760 O O . GLY A 1 480 ? -36.456 7.994 47.910 1.00 65.75 480 GLY A O 1
ATOM 3761 N N . ALA A 1 481 ? -37.642 9.394 46.609 1.00 54.66 481 ALA A N 1
ATOM 3762 C CA . ALA A 1 481 ? -37.488 10.568 47.470 1.00 54.66 481 ALA A CA 1
ATOM 3763 C C . ALA A 1 481 ? -38.132 10.344 48.856 1.00 54.66 481 ALA A C 1
ATOM 3765 O O . ALA A 1 481 ? -39.262 9.866 48.941 1.00 54.66 481 ALA A O 1
ATOM 3766 N N . GLY A 1 482 ? -37.422 10.704 49.934 1.00 53.72 482 GLY A N 1
ATOM 3767 C CA . GLY A 1 482 ? -37.930 10.649 51.316 1.00 53.72 482 GLY A CA 1
ATOM 3768 C C . GLY A 1 482 ? -37.535 9.416 52.139 1.00 53.72 482 GLY A C 1
ATOM 3769 O O . GLY A 1 482 ? -38.056 9.234 53.236 1.00 53.72 482 GLY A O 1
ATOM 3770 N N . ARG A 1 483 ? -36.624 8.565 51.647 1.00 66.44 483 ARG A N 1
ATOM 3771 C CA . ARG A 1 483 ? -36.079 7.438 52.425 1.00 66.44 483 ARG A CA 1
ATOM 3772 C C . ARG A 1 483 ? -34.863 7.839 53.253 1.00 66.44 483 ARG A C 1
ATOM 3774 O O . ARG A 1 483 ? -34.082 8.679 52.822 1.00 66.44 483 ARG A O 1
ATOM 3781 N N . GLN A 1 484 ? -34.709 7.216 54.425 1.00 69.75 484 GLN A N 1
ATOM 3782 C CA . GLN A 1 484 ? -33.617 7.523 55.357 1.00 69.75 484 GLN A CA 1
ATOM 3783 C C . GLN A 1 484 ? -32.237 7.120 54.817 1.00 69.75 484 GLN A C 1
ATOM 3785 O O . GLN A 1 484 ? -31.281 7.859 55.031 1.00 69.75 484 GLN A O 1
ATOM 3790 N N . THR A 1 485 ? -32.127 6.011 54.076 1.00 83.44 485 THR A N 1
ATOM 3791 C CA . THR A 1 485 ? -30.844 5.545 53.526 1.00 83.44 485 THR A CA 1
ATOM 3792 C C . THR A 1 485 ? -30.474 6.274 52.229 1.00 83.44 485 THR A C 1
ATOM 3794 O O . THR A 1 485 ? -31.193 6.223 51.224 1.00 83.44 485 THR A O 1
ATOM 3797 N N . GLN A 1 486 ? -29.320 6.933 52.241 1.00 88.50 486 GLN A N 1
ATOM 3798 C CA . GLN A 1 486 ? -28.676 7.570 51.102 1.00 88.50 486 GLN A CA 1
ATOM 3799 C C . GLN A 1 486 ? -27.803 6.553 50.355 1.00 88.50 486 GLN A C 1
ATOM 3801 O O . GLN A 1 486 ? -26.952 5.892 50.945 1.00 88.50 486 GLN A O 1
ATOM 3806 N N . VAL A 1 487 ? -27.985 6.451 49.042 1.00 90.75 487 VAL A N 1
ATOM 3807 C CA . VAL A 1 487 ? -27.272 5.513 48.172 1.00 90.75 487 VAL A CA 1
ATOM 3808 C C . VAL A 1 487 ? -26.606 6.277 47.033 1.00 90.75 487 VAL A C 1
ATOM 3810 O O . VAL A 1 487 ? -27.260 7.078 46.361 1.00 90.75 487 VAL A O 1
ATOM 3813 N N . ALA A 1 488 ? -25.331 5.980 46.784 1.00 93.88 488 ALA A N 1
ATOM 3814 C CA . ALA A 1 488 ? -24.600 6.368 45.584 1.00 93.88 488 ALA A CA 1
ATOM 3815 C C . ALA A 1 488 ? -23.962 5.133 44.931 1.00 93.88 488 ALA A C 1
ATOM 3817 O O . ALA A 1 488 ? -23.486 4.220 45.600 1.00 93.88 488 ALA A O 1
ATOM 3818 N N . VAL A 1 489 ? -23.956 5.093 43.605 1.00 95.56 489 VAL A N 1
ATOM 3819 C CA . VAL A 1 489 ? -23.430 3.984 42.811 1.00 95.56 489 VAL A CA 1
ATOM 3820 C C . VAL A 1 489 ? -22.458 4.539 41.789 1.00 95.56 489 VAL A C 1
ATOM 3822 O O . VAL A 1 489 ? -22.845 5.329 40.930 1.00 95.56 489 VAL A O 1
ATOM 3825 N N . VAL A 1 490 ? -21.206 4.111 41.880 1.00 96.62 490 VAL A N 1
ATOM 3826 C CA . VAL A 1 490 ? -20.118 4.483 40.979 1.00 96.62 490 VAL A CA 1
ATOM 3827 C C . VAL A 1 490 ? -19.933 3.380 39.947 1.00 96.62 490 VAL A C 1
ATOM 3829 O O . VAL A 1 490 ? -19.634 2.246 40.305 1.00 96.62 490 VAL A O 1
ATOM 3832 N N . VAL A 1 491 ? -20.081 3.707 38.667 1.00 96.75 491 VAL A N 1
ATOM 3833 C CA . VAL A 1 491 ? -19.844 2.788 37.549 1.00 96.75 491 VAL A CA 1
ATOM 3834 C C . VAL A 1 491 ? -18.824 3.407 36.607 1.00 96.75 491 VAL A C 1
ATOM 3836 O O . VAL A 1 491 ? -19.099 4.448 36.012 1.00 96.75 491 VAL A O 1
ATOM 3839 N N . SER A 1 492 ? -17.661 2.782 36.444 1.00 95.56 492 SER A N 1
ATOM 3840 C CA . SER A 1 492 ? -16.619 3.246 35.520 1.00 95.56 492 SER A CA 1
ATOM 3841 C C . SER A 1 492 ? -16.168 2.165 34.544 1.00 95.56 492 SER A C 1
ATOM 3843 O O . SER A 1 492 ? -16.387 0.973 34.752 1.00 95.56 492 SER A O 1
ATOM 3845 N N . ALA A 1 493 ? -15.552 2.585 33.443 1.00 94.56 493 ALA A N 1
ATOM 3846 C CA . ALA A 1 493 ? -15.035 1.669 32.438 1.00 94.56 493 ALA A CA 1
ATOM 3847 C C . ALA A 1 493 ? -13.725 2.151 31.810 1.00 94.56 493 ALA A C 1
ATOM 3849 O O . ALA A 1 493 ? -13.403 3.340 31.868 1.00 94.56 493 ALA A O 1
ATOM 3850 N N . GLY A 1 494 ? -13.006 1.223 31.181 1.00 92.75 494 GLY A N 1
ATOM 3851 C CA . GLY A 1 494 ? -11.747 1.460 30.476 1.00 92.75 494 GLY A CA 1
ATOM 3852 C C . GLY A 1 494 ? -10.513 1.045 31.277 1.00 92.75 494 GLY A C 1
ATOM 3853 O O . GLY A 1 494 ? -10.588 0.824 32.481 1.00 92.75 494 GLY A O 1
ATOM 3854 N N . SER A 1 495 ? -9.372 0.916 30.601 1.00 92.06 495 SER A N 1
ATOM 3855 C CA . SER A 1 495 ? -8.136 0.419 31.217 1.00 92.06 495 SER A CA 1
ATOM 3856 C C . SER A 1 495 ? -7.476 1.438 32.151 1.00 92.06 495 SER A C 1
ATOM 3858 O O . SER A 1 495 ? -7.670 2.647 32.008 1.00 92.06 495 SER A O 1
ATOM 3860 N N . ASP A 1 496 ? -6.598 0.963 33.035 1.00 91.44 496 ASP A N 1
ATOM 3861 C CA . ASP A 1 496 ? -5.825 1.826 33.933 1.00 91.44 496 ASP A CA 1
ATOM 3862 C C . ASP A 1 496 ? -4.989 2.876 33.203 1.00 91.44 496 ASP A C 1
ATOM 3864 O O . ASP A 1 496 ? -4.844 3.984 33.711 1.00 91.44 496 ASP A O 1
ATOM 3868 N N . LYS A 1 497 ? -4.473 2.561 32.008 1.00 89.12 497 LYS A N 1
ATOM 3869 C CA . LYS A 1 497 ? -3.618 3.470 31.231 1.00 89.12 497 LYS A CA 1
ATOM 3870 C C . LYS A 1 497 ? -4.411 4.523 30.465 1.00 89.12 497 LYS A C 1
ATOM 3872 O O . LYS A 1 497 ? -3.993 5.670 30.399 1.00 89.12 497 LYS A O 1
ATOM 3877 N N . THR A 1 498 ? -5.520 4.120 29.851 1.00 88.31 498 THR A N 1
ATOM 3878 C CA . THR A 1 498 ? -6.296 4.980 28.939 1.00 88.31 498 THR A CA 1
ATOM 3879 C C . THR A 1 498 ? -7.467 5.679 29.618 1.00 88.31 498 THR A C 1
ATOM 3881 O O . THR A 1 498 ? -8.144 6.498 28.989 1.00 88.31 498 THR A O 1
ATOM 3884 N N . GLY A 1 499 ? -7.765 5.285 30.858 1.00 92.81 499 GLY A N 1
ATOM 3885 C CA . GLY A 1 499 ? -8.925 5.746 31.598 1.00 92.81 499 GLY A CA 1
ATOM 3886 C C . GLY A 1 499 ? -10.212 5.408 30.867 1.00 92.81 499 GLY A C 1
ATOM 3887 O O . GLY A 1 499 ? -10.277 4.492 30.039 1.00 92.81 499 GLY A O 1
ATOM 3888 N N . GLY A 1 500 ? -11.244 6.194 31.144 1.00 94.81 500 GLY A N 1
ATOM 3889 C CA . GLY A 1 500 ? -12.513 6.057 30.461 1.00 94.81 500 GLY A CA 1
ATOM 3890 C C . GLY A 1 500 ? -13.665 6.744 31.180 1.00 94.81 500 GLY A C 1
ATOM 3891 O O . GLY A 1 500 ? -13.455 7.613 32.033 1.00 94.81 500 GLY A O 1
ATOM 3892 N N . PRO A 1 501 ? -14.900 6.453 30.753 1.00 96.12 501 PRO A N 1
ATOM 3893 C CA . PRO A 1 501 ? -16.076 7.126 31.266 1.00 96.12 501 PRO A CA 1
ATOM 3894 C C . PRO A 1 501 ? -16.462 6.597 32.654 1.00 96.12 501 PRO A C 1
ATOM 3896 O O . PRO A 1 501 ? -16.183 5.450 33.008 1.00 96.12 501 PRO A O 1
ATOM 3899 N N . ILE A 1 502 ? -17.128 7.444 33.432 1.00 96.88 502 ILE A N 1
ATOM 3900 C CA . ILE A 1 502 ? -17.633 7.138 34.771 1.00 96.88 502 ILE A CA 1
ATOM 3901 C C . ILE A 1 502 ? -18.985 7.811 34.985 1.00 96.88 502 ILE A C 1
ATOM 3903 O O . ILE A 1 502 ? -19.225 8.930 34.527 1.00 96.88 502 ILE A O 1
ATOM 3907 N N . ILE A 1 503 ? -19.881 7.121 35.678 1.00 97.31 503 ILE A N 1
ATOM 3908 C CA . ILE A 1 503 ? -21.186 7.624 36.087 1.00 97.31 503 ILE A CA 1
ATOM 3909 C C . ILE A 1 503 ? -21.339 7.364 37.579 1.00 97.31 503 ILE A C 1
ATOM 3911 O O . ILE A 1 503 ? -21.086 6.257 38.046 1.00 97.31 503 ILE A O 1
ATOM 3915 N N . VAL A 1 504 ? -21.787 8.380 38.309 1.00 96.50 504 VAL A N 1
ATOM 3916 C CA . VAL A 1 504 ? -22.187 8.272 39.711 1.00 96.50 504 VAL A CA 1
ATOM 3917 C C . VAL A 1 504 ? -23.675 8.589 39.791 1.00 96.50 504 VAL A C 1
ATOM 3919 O O . VAL A 1 504 ? -24.087 9.670 39.380 1.00 96.50 504 VAL A O 1
ATOM 3922 N N . PHE A 1 505 ? -24.509 7.668 40.261 1.00 94.94 505 PHE A N 1
ATOM 3923 C CA . PHE A 1 505 ? -25.961 7.876 40.359 1.00 94.94 505 PHE A CA 1
ATOM 3924 C C . PHE A 1 505 ? -26.507 7.413 41.707 1.00 94.94 505 PHE A C 1
ATOM 3926 O O . PHE A 1 505 ? -25.885 6.599 42.377 1.00 94.94 505 PHE A O 1
ATOM 3933 N N . GLY A 1 506 ? -27.655 7.940 42.127 1.00 92.75 506 GLY A N 1
ATOM 3934 C CA . GLY A 1 506 ? -28.160 7.709 43.479 1.00 92.75 506 GLY A CA 1
ATOM 3935 C C . GLY A 1 506 ? -29.391 8.541 43.833 1.00 92.75 506 GLY A C 1
ATOM 3936 O O . GLY A 1 506 ? -29.964 9.211 42.972 1.00 92.75 506 GLY A O 1
ATOM 3937 N N . ASN A 1 507 ? -29.790 8.502 45.107 1.00 89.69 507 ASN A N 1
ATOM 3938 C CA . ASN A 1 507 ? -30.960 9.226 45.634 1.00 89.69 507 ASN A CA 1
ATOM 3939 C C . ASN A 1 507 ? -30.608 10.460 46.488 1.00 89.69 507 ASN A C 1
ATOM 3941 O O . ASN A 1 507 ? -31.513 11.205 46.858 1.00 89.69 507 ASN A O 1
ATOM 3945 N N . SER A 1 508 ? -29.324 10.698 46.782 1.00 89.50 508 SER A N 1
ATOM 3946 C CA . SER A 1 508 ? -28.852 11.855 47.552 1.00 89.50 508 SER A CA 1
ATOM 3947 C C . SER A 1 508 ? -27.827 12.660 46.759 1.00 89.50 508 SER A C 1
ATOM 3949 O O . SER A 1 508 ? -26.743 12.169 46.446 1.00 89.50 508 SER A O 1
ATOM 3951 N N . ALA A 1 509 ? -28.165 13.916 46.461 1.00 90.00 509 ALA A N 1
ATOM 3952 C CA . ALA A 1 509 ? -27.268 14.839 45.768 1.00 90.00 509 ALA A CA 1
ATOM 3953 C C . ALA A 1 509 ? -26.011 15.153 46.590 1.00 90.00 509 ALA A C 1
ATOM 3955 O O . ALA A 1 509 ? -24.931 15.302 46.025 1.00 90.00 509 ALA A O 1
ATOM 3956 N N . GLU A 1 510 ? -26.156 15.210 47.915 1.00 90.62 510 GLU A N 1
ATOM 3957 C CA . GLU A 1 510 ? -25.059 15.418 48.858 1.00 90.62 510 GLU A CA 1
ATOM 3958 C C . GLU A 1 510 ? -24.072 14.247 48.805 1.00 90.62 510 GLU A C 1
ATOM 3960 O O . GLU A 1 510 ? -22.892 14.460 48.541 1.00 90.62 510 GLU A O 1
ATOM 3965 N N . LEU A 1 511 ? -24.559 13.003 48.916 1.00 92.25 511 LEU A N 1
ATOM 3966 C CA . LEU A 1 511 ? -23.698 11.817 48.866 1.00 92.25 511 LEU A CA 1
ATOM 3967 C C . LEU A 1 511 ? -23.029 11.639 47.496 1.00 92.25 511 LEU A C 1
ATOM 3969 O O . LEU A 1 511 ? -21.865 11.245 47.423 1.00 92.25 511 LEU A O 1
ATOM 3973 N N . ILE A 1 512 ? -23.736 11.939 46.400 1.00 94.06 512 ILE A N 1
ATOM 3974 C CA . ILE A 1 512 ? -23.141 11.935 45.055 1.00 94.06 512 ILE A CA 1
ATOM 3975 C C . ILE A 1 512 ? -22.027 12.985 44.967 1.00 94.06 512 ILE A C 1
ATOM 3977 O O . ILE A 1 512 ? -20.956 12.675 44.450 1.00 94.06 512 ILE A O 1
ATOM 3981 N N . GLY A 1 513 ? -22.257 14.196 45.484 1.00 93.56 513 GLY A N 1
ATOM 3982 C CA . GLY A 1 513 ? -21.251 15.257 45.541 1.00 93.56 513 GLY A CA 1
ATOM 3983 C C . GLY A 1 513 ? -20.014 14.840 46.335 1.00 93.56 513 GLY A C 1
ATOM 3984 O O . GLY A 1 513 ? -18.913 14.877 45.795 1.00 93.56 513 GLY A O 1
ATOM 3985 N N . GLU A 1 514 ? -20.200 14.352 47.565 1.00 94.25 514 GLU A N 1
ATOM 3986 C CA . GLU A 1 514 ? -19.123 13.825 48.419 1.00 94.25 514 GLU A CA 1
ATOM 3987 C C . GLU A 1 514 ? -18.325 12.711 47.719 1.00 94.25 514 GLU A C 1
ATOM 3989 O O . GLU A 1 514 ? -17.096 12.708 47.739 1.00 94.25 514 GLU A O 1
ATOM 3994 N N . THR A 1 515 ? -19.020 11.778 47.059 1.00 95.50 515 THR A N 1
ATOM 3995 C CA . THR A 1 515 ? -18.403 10.666 46.316 1.00 95.50 515 THR A CA 1
ATOM 3996 C C . THR A 1 515 ? -17.552 11.179 45.153 1.00 95.50 515 THR A C 1
ATOM 3998 O O . THR A 1 515 ? -16.447 10.690 44.926 1.00 95.50 515 THR A O 1
ATOM 4001 N N . VAL A 1 516 ? -18.052 12.166 44.404 1.00 95.38 516 VAL A N 1
ATOM 4002 C CA . VAL A 1 516 ? -17.329 12.757 43.270 1.00 95.38 516 VAL A CA 1
ATOM 4003 C C . VAL A 1 516 ? -16.105 13.541 43.740 1.00 95.38 516 VAL A C 1
ATOM 4005 O O . VAL A 1 516 ? -15.060 13.424 43.106 1.00 95.38 516 VAL A O 1
ATOM 4008 N N . GLU A 1 517 ? -16.191 14.296 44.837 1.00 94.50 517 GLU A N 1
ATOM 4009 C CA . GLU A 1 517 ? -15.034 15.023 45.382 1.00 94.50 517 GLU A CA 1
ATOM 4010 C C . GLU A 1 517 ? -13.943 14.059 45.877 1.00 94.50 517 GLU A C 1
ATOM 4012 O O . GLU A 1 517 ? -12.798 14.183 45.451 1.00 94.50 517 GLU A O 1
ATOM 4017 N N . LYS A 1 518 ? -14.297 12.995 46.614 1.00 94.50 518 LYS A N 1
ATOM 4018 C CA . LYS A 1 518 ? -13.332 11.940 46.996 1.00 94.50 518 LYS A CA 1
ATOM 4019 C C . LYS A 1 518 ? -12.669 11.260 45.793 1.00 94.50 518 LYS A C 1
ATOM 4021 O O . LYS A 1 518 ? -11.498 10.875 45.841 1.00 94.50 518 LYS A O 1
ATOM 4026 N N . LEU A 1 519 ? -13.417 11.076 44.701 1.00 94.94 519 LEU A N 1
ATOM 4027 C CA . LEU A 1 519 ? -12.857 10.548 43.457 1.00 94.94 519 LEU A CA 1
ATOM 4028 C C . LEU A 1 519 ? -11.896 11.548 42.808 1.00 94.94 519 LEU A C 1
ATOM 4030 O O . LEU A 1 519 ? -10.875 11.119 42.283 1.00 94.94 519 LEU A O 1
ATOM 4034 N N . LYS A 1 520 ? -12.176 12.855 42.864 1.00 94.81 520 LYS A N 1
ATOM 4035 C CA . LYS A 1 520 ? -11.268 13.897 42.360 1.00 94.81 520 LYS A CA 1
ATOM 4036 C C . LYS A 1 520 ? -9.986 14.024 43.181 1.00 94.81 520 LYS A C 1
ATOM 4038 O O . LYS A 1 520 ? -8.961 14.351 42.595 1.00 94.81 520 LYS A O 1
ATOM 4043 N N . ASP A 1 521 ? -10.007 13.710 44.476 1.00 94.12 521 ASP A N 1
ATOM 4044 C CA . ASP A 1 521 ? -8.783 13.673 45.295 1.00 94.12 521 ASP A CA 1
ATOM 4045 C C . ASP A 1 521 ? -7.765 12.658 44.748 1.00 94.12 521 ASP A C 1
ATOM 4047 O O . ASP A 1 521 ? -6.556 12.879 44.799 1.00 94.12 521 ASP A O 1
ATOM 4051 N N . HIS A 1 522 ? -8.262 11.553 44.184 1.00 93.31 522 HIS A N 1
ATOM 4052 C CA . HIS A 1 522 ? -7.443 10.511 43.563 1.00 93.31 522 HIS A CA 1
ATOM 4053 C C . HIS A 1 522 ? -7.247 10.720 42.054 1.00 93.31 522 HIS A C 1
ATOM 4055 O O . HIS A 1 522 ? -6.239 10.283 41.501 1.00 93.31 522 HIS A O 1
ATOM 4061 N N . PHE A 1 523 ? -8.199 11.386 41.396 1.00 94.38 523 PHE A N 1
ATOM 4062 C CA . PHE A 1 523 ? -8.213 11.671 39.959 1.00 94.38 523 PHE A CA 1
ATOM 4063 C C . PHE A 1 523 ? -8.480 13.167 39.705 1.00 94.38 523 PHE A C 1
ATOM 4065 O O . PHE A 1 523 ? -9.594 13.532 39.314 1.00 94.38 523 PHE A O 1
ATOM 4072 N N . PRO A 1 524 ? -7.500 14.066 39.917 1.00 91.69 524 PRO A N 1
ATOM 4073 C CA . PRO A 1 524 ? -7.701 15.516 39.789 1.00 91.69 524 PRO A CA 1
ATOM 4074 C C . PRO A 1 524 ? -8.124 15.962 38.380 1.00 91.69 524 PRO A C 1
ATOM 4076 O O . PRO A 1 524 ? -8.757 17.001 38.191 1.00 91.69 524 PRO A O 1
ATOM 4079 N N . GLU A 1 525 ? -7.785 15.168 37.367 1.00 91.75 525 GLU A N 1
ATOM 4080 C CA . GLU A 1 525 ? -8.147 15.361 35.967 1.00 91.75 525 GLU A CA 1
ATOM 4081 C C . GLU A 1 525 ? -9.594 14.965 35.637 1.00 91.75 525 GLU A C 1
ATOM 4083 O O . GLU A 1 525 ? -10.052 15.191 34.510 1.00 91.75 525 GLU A O 1
ATOM 4088 N N . LEU A 1 526 ? -10.321 14.384 36.598 1.00 93.50 526 LEU A N 1
ATOM 4089 C CA . LEU A 1 526 ? -11.687 13.920 36.424 1.00 93.50 526 LEU A CA 1
ATOM 4090 C C . LEU A 1 526 ? -12.630 15.098 36.135 1.00 93.50 526 LEU A C 1
ATOM 4092 O O . LEU A 1 526 ? -12.977 15.898 37.007 1.00 93.50 526 LEU A O 1
ATOM 4096 N N . LYS A 1 527 ? -13.101 15.176 34.887 1.00 91.19 527 LYS A N 1
ATOM 4097 C CA . LYS A 1 527 ? -14.038 16.211 34.426 1.00 91.19 527 LYS A CA 1
ATOM 4098 C C . LYS A 1 527 ? -15.407 15.617 34.149 1.00 91.19 527 LYS A C 1
ATOM 4100 O O . LYS A 1 527 ? -15.529 14.563 33.524 1.00 91.19 527 LYS A O 1
ATOM 4105 N N . GLY A 1 528 ? -16.447 16.331 34.563 1.00 92.75 528 GLY A N 1
ATOM 4106 C CA . GLY A 1 528 ? -17.823 15.909 34.355 1.00 92.75 528 GLY A CA 1
ATOM 4107 C C . GLY A 1 528 ? -18.839 16.854 34.978 1.00 92.75 528 GLY A C 1
ATOM 4108 O O . GLY A 1 528 ? -18.493 17.878 35.564 1.00 92.75 528 GLY A O 1
ATOM 4109 N N . GLY A 1 529 ? -20.107 16.501 34.832 1.00 91.50 529 GLY A N 1
ATOM 4110 C CA . GLY A 1 529 ? -21.241 17.268 35.328 1.00 91.50 529 GLY A CA 1
ATOM 4111 C C . GLY A 1 529 ? -22.509 16.425 35.314 1.00 91.50 529 GLY A C 1
ATOM 4112 O O . GLY A 1 529 ? -22.546 15.340 34.731 1.00 91.50 529 GLY A O 1
ATOM 4113 N N . GLY A 1 530 ? -23.568 16.907 35.955 1.00 88.94 530 GLY A N 1
ATOM 4114 C CA . GLY A 1 530 ? -24.824 16.174 35.970 1.00 88.94 530 GLY A CA 1
ATOM 4115 C C . GLY A 1 530 ? -25.933 16.829 36.775 1.00 88.94 530 GLY A C 1
ATOM 4116 O O . GLY A 1 530 ? -25.877 18.009 37.106 1.00 88.94 530 GLY A O 1
ATOM 4117 N N . LYS A 1 531 ? -26.968 16.035 37.034 1.00 88.00 531 LYS A N 1
ATOM 4118 C CA . LYS A 1 531 ? -28.173 16.384 37.789 1.00 88.00 531 LYS A CA 1
ATOM 4119 C C . LYS A 1 531 ? -28.066 15.862 39.233 1.00 88.00 531 LYS A C 1
ATOM 4121 O O . LYS A 1 531 ? -27.236 14.992 39.490 1.00 88.00 531 LYS A O 1
ATOM 4126 N N . PRO A 1 532 ? -28.947 16.297 40.153 1.00 84.88 532 PRO A N 1
ATOM 4127 C CA . PRO A 1 532 ? -28.920 15.874 41.559 1.00 84.88 532 PRO A CA 1
ATOM 4128 C C . PRO A 1 532 ? -28.923 14.357 41.801 1.00 84.88 532 PRO A C 1
ATOM 4130 O O . PRO A 1 532 ? -28.417 13.911 42.817 1.00 84.88 532 PRO A O 1
ATOM 4133 N N . THR A 1 533 ? -29.475 13.559 40.884 1.00 88.62 533 THR A N 1
ATOM 4134 C CA . THR A 1 533 ? -29.547 12.090 40.999 1.00 88.62 533 THR A CA 1
ATOM 4135 C C . THR A 1 533 ? -28.501 11.354 40.163 1.00 88.62 533 THR A C 1
ATOM 4137 O O . THR A 1 533 ? -28.416 10.126 40.217 1.00 88.62 533 THR A O 1
ATOM 4140 N N . ARG A 1 534 ? -27.726 12.072 39.338 1.00 94.12 534 ARG A N 1
ATOM 4141 C CA . ARG A 1 534 ? -26.786 11.466 38.391 1.00 94.12 534 ARG A CA 1
ATOM 4142 C C . ARG A 1 534 ? -25.725 12.448 37.923 1.00 94.12 534 ARG A C 1
ATOM 4144 O O . ARG A 1 534 ? -26.039 13.428 37.252 1.00 94.12 534 ARG A O 1
ATOM 4151 N N . TRP A 1 535 ? -24.472 12.096 38.149 1.00 96.44 535 TRP A N 1
ATOM 4152 C CA . TRP A 1 535 ? -23.284 12.750 37.630 1.00 96.44 535 TRP A CA 1
ATOM 4153 C C . TRP A 1 535 ? -22.584 11.856 36.601 1.00 96.44 535 TRP A C 1
ATOM 4155 O O . TRP A 1 535 ? -22.549 10.635 36.750 1.00 96.44 535 TRP A O 1
ATOM 4165 N N . GLN A 1 536 ? -22.040 12.446 35.538 1.00 96.50 536 GLN A N 1
ATOM 4166 C CA . GLN A 1 536 ? -21.281 11.725 34.517 1.00 96.50 536 GLN A CA 1
ATOM 4167 C C . GLN A 1 536 ? -19.989 12.467 34.189 1.00 96.50 536 GLN A C 1
ATOM 4169 O O . GLN A 1 536 ? -19.969 13.696 34.114 1.00 96.50 536 GLN A O 1
ATOM 4174 N N . GLY A 1 537 ? -18.925 11.717 33.936 1.00 95.62 537 GLY A N 1
ATOM 4175 C CA . GLY A 1 537 ? -17.623 12.279 33.627 1.00 95.62 537 GLY A CA 1
ATOM 4176 C C . GLY A 1 537 ? -16.701 11.298 32.929 1.00 95.62 537 GLY A C 1
ATOM 4177 O O . GLY A 1 537 ? -17.099 10.208 32.510 1.00 95.62 537 GLY A O 1
ATOM 4178 N N . LYS A 1 538 ? -15.450 11.719 32.779 1.00 95.88 538 LYS A N 1
ATOM 4179 C CA . LYS A 1 538 ? -14.396 10.923 32.163 1.00 95.88 538 LYS A CA 1
ATOM 4180 C C . LYS A 1 538 ? -13.067 11.191 32.856 1.00 95.88 538 LYS A C 1
ATOM 4182 O O . LYS A 1 538 ? -12.734 12.350 33.097 1.00 95.88 538 LYS A O 1
ATOM 4187 N N . SER A 1 539 ? -12.323 10.121 33.114 1.00 94.88 539 SER A N 1
ATOM 4188 C CA . SER A 1 539 ? -10.933 10.186 33.560 1.00 94.88 539 SER A CA 1
ATOM 4189 C C . SER A 1 539 ? -9.973 9.870 32.411 1.00 94.88 539 SER A C 1
ATOM 4191 O O . SER A 1 539 ? -10.335 9.135 31.483 1.00 94.88 539 SER A O 1
ATOM 4193 N N . ALA A 1 540 ? -8.760 10.423 32.463 1.00 93.06 540 ALA A N 1
ATOM 4194 C CA . ALA A 1 540 ? -7.692 10.118 31.509 1.00 93.06 540 ALA A CA 1
ATOM 4195 C C . ALA A 1 540 ? -6.977 8.795 31.832 1.00 93.06 540 ALA A C 1
ATOM 4197 O O . ALA A 1 540 ? -6.436 8.168 30.927 1.00 93.06 540 ALA A O 1
ATOM 4198 N N . HIS A 1 541 ? -7.020 8.351 33.093 1.00 93.19 541 HIS A N 1
ATOM 4199 C CA . HIS A 1 541 ? -6.468 7.077 33.558 1.00 93.19 541 HIS A CA 1
ATOM 4200 C C . HIS A 1 541 ? -7.222 6.553 34.793 1.00 93.19 541 HIS A C 1
ATOM 4202 O O . HIS A 1 541 ? -7.936 7.302 35.458 1.00 93.19 541 HIS A O 1
ATOM 4208 N N . TRP A 1 542 ? -7.029 5.279 35.144 1.00 94.19 542 TRP A N 1
ATOM 4209 C CA . TRP A 1 542 ? -7.549 4.683 36.389 1.00 94.19 542 TRP A CA 1
ATOM 4210 C C . TRP A 1 542 ? -6.442 4.202 37.340 1.00 94.19 542 TRP A C 1
ATOM 4212 O O . TRP A 1 542 ? -6.684 3.411 38.250 1.00 94.19 542 TRP A O 1
ATOM 4222 N N . LYS A 1 543 ? -5.213 4.706 37.181 1.00 92.06 543 LYS A N 1
ATOM 4223 C CA . LYS A 1 543 ? -4.101 4.391 38.087 1.00 92.06 543 LYS A CA 1
ATOM 4224 C C . LYS A 1 543 ? -4.448 4.793 39.529 1.00 92.06 543 LYS A C 1
ATOM 4226 O O . LYS A 1 543 ? -4.696 5.961 39.793 1.00 92.06 543 LYS A O 1
ATOM 4231 N N . GLY A 1 544 ? -4.454 3.831 40.455 1.00 89.88 544 GLY A N 1
ATOM 4232 C CA . GLY A 1 544 ? -4.848 4.062 41.855 1.00 89.88 544 GLY A CA 1
ATOM 4233 C C . GLY A 1 544 ? -6.346 3.882 42.145 1.00 89.88 544 GLY A C 1
ATOM 4234 O O . GLY A 1 544 ? -6.791 4.191 43.250 1.00 89.88 544 GLY A O 1
ATOM 4235 N N . ARG A 1 545 ? -7.123 3.341 41.193 1.00 93.31 545 ARG A N 1
ATOM 4236 C CA . ARG A 1 545 ? -8.564 3.060 41.337 1.00 93.31 545 ARG A CA 1
ATOM 4237 C C . ARG A 1 545 ? -8.915 2.255 42.577 1.00 93.31 545 ARG A C 1
ATOM 4239 O O . ARG A 1 545 ? -9.861 2.633 43.254 1.00 93.31 545 ARG A O 1
ATOM 4246 N N . GLU A 1 546 ? -8.186 1.189 42.893 1.00 90.69 546 GLU A N 1
ATOM 4247 C CA . GLU A 1 546 ? -8.457 0.389 44.093 1.00 90.69 546 GLU A CA 1
ATOM 4248 C C . GLU A 1 546 ? -8.406 1.235 45.373 1.00 90.69 546 GLU A C 1
ATOM 4250 O O . GLU A 1 546 ? -9.315 1.135 46.193 1.00 90.69 546 GLU A O 1
ATOM 4255 N N . ALA A 1 547 ? -7.410 2.116 45.517 1.00 91.56 547 ALA A N 1
ATOM 4256 C CA . ALA A 1 547 ? -7.301 3.009 46.672 1.00 91.56 547 ALA A CA 1
ATOM 4257 C C . ALA A 1 547 ? -8.452 4.030 46.704 1.00 91.56 547 ALA A C 1
ATOM 4259 O O . ALA A 1 547 ? -9.105 4.199 47.735 1.00 91.56 547 ALA A O 1
ATOM 4260 N N . ALA A 1 548 ? -8.777 4.626 45.551 1.00 91.50 548 ALA A N 1
ATOM 4261 C CA . ALA A 1 548 ? -9.918 5.529 45.423 1.00 91.50 548 ALA A CA 1
ATOM 4262 C C . ALA A 1 548 ? -11.229 4.833 45.822 1.00 91.50 548 ALA A C 1
ATOM 4264 O O . ALA A 1 548 ? -11.999 5.355 46.623 1.00 91.50 548 ALA A O 1
ATOM 4265 N N . PHE A 1 549 ? -11.461 3.617 45.323 1.00 92.00 549 PHE A N 1
ATOM 4266 C CA . PHE A 1 549 ? -12.655 2.825 45.613 1.00 92.00 549 PHE A CA 1
ATOM 4267 C C . PHE A 1 549 ? -12.708 2.359 47.071 1.00 92.00 549 PHE A C 1
ATOM 4269 O O . PHE A 1 549 ? -13.805 2.157 47.584 1.00 92.00 549 PHE A O 1
ATOM 4276 N N . GLN A 1 550 ? -11.572 2.192 47.748 1.00 90.25 550 GLN A N 1
ATOM 4277 C CA . GLN A 1 550 ? -11.522 1.894 49.183 1.00 90.25 550 GLN A CA 1
ATOM 4278 C C . GLN A 1 550 ? -11.834 3.120 50.056 1.00 90.25 550 GLN A C 1
ATOM 4280 O O . GLN A 1 550 ? -12.391 2.953 51.135 1.00 90.25 550 GLN A O 1
ATOM 4285 N N . SER A 1 551 ? -11.514 4.337 49.597 1.00 89.50 551 SER A N 1
ATOM 4286 C CA . SER A 1 551 ? -11.788 5.593 50.327 1.00 89.50 551 SER A CA 1
ATOM 4287 C C . SER A 1 551 ? -13.265 6.032 50.322 1.00 89.50 551 SER A C 1
ATOM 4289 O O . SER A 1 551 ? -13.690 6.865 51.137 1.00 89.50 551 SER A O 1
ATOM 4291 N N . LEU A 1 552 ? -14.031 5.492 49.370 1.00 88.06 552 LEU A N 1
ATOM 4292 C CA . LEU A 1 552 ? -15.474 5.674 49.222 1.00 88.06 552 LEU A CA 1
ATOM 4293 C C . LEU A 1 552 ? -16.235 4.814 50.224 1.00 88.06 552 LEU A C 1
ATOM 4295 O O . LEU A 1 552 ? -17.044 5.409 50.966 1.00 88.06 552 LEU A O 1
#

Organism: NCBI:txid133412

InterPro domains:
  IPR001179 FKBP-type peptidyl-prolyl cis-trans isomerase domain [PF00254] (119-188)
  IPR001179 FKBP-type peptidyl-prolyl cis-trans isomerase domain [PS50059] (123-188)
  IPR012947 Threonyl/alanyl tRNA synthetase, SAD [PF07973] (321-351)
  IPR012947 Threonyl/alanyl tRNA synthetase, SAD [SM00863] (321-364)
  IPR018163 Threonyl/alanyl tRNA synthetase, class II-like, putative editing domain superfamily [SSF55186] (223-368)
  IPR041200 FKBP3, basic tilted helix bundle domain [PF18410] (3-72)
  IPR043368 Peptidyl-prolyl cis-trans isomerase FKBP3 [PTHR46493] (3-188)
  IPR046357 Peptidyl-prolyl cis-trans isomerase domain superfamily [G3DSA:3.10.50.40] (102-222)

pLDDT: mean 81.51, std 17.65, range [21.41, 98.62]

Foldseek 3Di:
DDDPPDDLVRLPDPVDAPLNLLVCCQQWAAPVLCVVLVSDDDSVVSSVPDDSVSSSVSSVVCVVVVRTYDPPGDHCDDDDDDDDDDDDDDDDDDDDDDDDDDDAQKDKDWPFAAPVPAFADQFDKKWKWKWKAFPVRHTPDGQADPVGDGDTDIDGANPPPAFQQCSVVRSPGHFQIWMKMWGWPVRHDDPPDPDDGTIMIMTIGGMDDDDADVVRDDDDDDPVVVQLQQQLQVQLVQQLQLLCCVPQVWHFPDWDDDDLKIKTKTDHPDPGDPDPVVQVVSQVVLVVQLVVFFFKDKDKAFPVPDDDDPPDDPPDDGGIWIWIDRDPGDTGTDDGHHDGTSVSQVGKDWDDWDQDPPRIIMIMMHTDVSVVVVVVVVVVVQVVLCVVLVDHPVCSVVSVVVVVVVVVVVVVVVVVVLLVVLLVVLLVQLVVVVVVCVVCVVVVDPDQEEEAEEEEAADAPSSQVSSVVNNCVSCVVPLDPPDSHWYKYKYFYHAQQQWWKIKIFTNALVNSVVLVVLLCVVQVVWDWQDDSGMIITTGRGCVCVVVSVVVD

Radius of gyration: 36.16 Å; chains: 1; bounding box: 89×60×108 Å